Protein 9EKQ (pdb70)

Solvent-accessible surface area: 16376 Å² total; per-residue (Å²): 65,41,0,14,69,13,83,130,97,64,46,80,14,1,106,76,0,71,101,110,10,43,94,127,41,16,27,57,7,113,63,14,16,0,0,3,1,75,114,27,66,113,77,12,89,171,36,0,40,137,59,23,82,36,100,98,16,45,128,2,8,47,4,107,30,10,152,53,82,6,28,62,164,108,22,154,42,28,2,29,0,0,90,76,2,3,72,178,36,71,2,96,163,67,61,0,0,86,94,16,24,0,0,3,0,0,0,5,2,11,96,118,0,90,41,3,114,89,0,109,41,162,72,96,52,36,53,48,139,77,88,86,1,46,51,0,16,0,0,24,0,0,0,0,0,13,12,0,0,20,74,0,32,0,9,4,3,6,0,1,64,22,83,90,4,54,2,10,12,2,0,41,0,0,3,41,0,2,68,69,139,4,44,0,0,0,0,0,0,0,7,75,122,156,29,118,118,33,19,20,152,20,0,22,62,0,2,95,73,0,1,74,38,0,53,143,65,91,5,0,1,0,0,0,0,0,46,46,53,142,40,6,50,89,124,93,2,2,0,0,4,13,131,52,12,4,1,0,0,0,0,31,76,79,17,32,19,4,79,32,1,0,75,15,109,37,12,37,0,2,0,0,0,0,6,68,10,81,113,89,141,138,77,48,124,69,41,34,147,42,5,0,0,0,8,31,0,53,58,58,104,7,105,52,0,106,83,28,132,10,57,92,3,6,8,6,17,59,0,0,4,0,0,0,0,0,0,0,0,2,0,0,1,19,28,20,103,33,101,145,98,100,79,69,8,95,89,4,28,82,42,1,49,128,27,11,63,76,33,120,28,198,112,122,155,30,84,2,0,41,6,126

Structure (mmCIF, N/CA/C/O backbone):
data_9EKQ
#
_entry.id   9EKQ
#
_cell.length_a   128.442
_cell.length_b   56.922
_cell.length_c   50.824
_cell.angle_alpha   90.00
_cell.angle_beta   102.47
_cell.angle_gamma   90.00
#
_symmetry.space_group_name_H-M   'C 1 2 1'
#
loop_
_entity.id
_entity.type
_entity.pdbx_description
1 polymer 'Lantibiotic leader peptide processing serine protease CylA'
2 water water
#
loop_
_atom_site.group_PDB
_atom_site.id
_atom_site.type_symbol
_atom_site.label_atom_id
_atom_site.label_alt_id
_atom_site.label_comp_id
_atom_site.label_asym_id
_atom_site.label_entity_id
_atom_site.label_seq_id
_atom_site.pdbx_PDB_ins_code
_atom_site.Cartn_x
_atom_site.Cartn_y
_atom_site.Cartn_z
_atom_site.occupancy
_atom_site.B_iso_or_equiv
_atom_site.auth_seq_id
_atom_site.auth_comp_id
_atom_site.auth_asym_id
_atom_site.auth_atom_id
_atom_site.pdbx_PDB_model_num
ATOM 1 N N . ASN A 1 20 ? 54.440 -11.093 0.569 1.00 27.03 30 ASN A N 1
ATOM 2 C CA . ASN A 1 20 ? 53.299 -12.003 0.484 1.00 22.91 30 ASN A CA 1
ATOM 3 C C . ASN A 1 20 ? 52.700 -11.993 -0.917 1.00 25.59 30 ASN A C 1
ATOM 4 O O . ASN A 1 20 ? 52.798 -10.993 -1.630 1.00 23.31 30 ASN A O 1
ATOM 9 N N . ILE A 1 21 ? 52.108 -13.116 -1.325 1.00 20.47 31 ILE A N 1
ATOM 10 C CA . ILE A 1 21 ? 51.291 -13.184 -2.530 1.00 22.09 31 ILE A CA 1
ATOM 11 C C . ILE A 1 21 ? 49.910 -13.684 -2.137 1.00 20.24 31 ILE A C 1
ATOM 12 O O . ILE A 1 21 ? 49.780 -14.690 -1.428 1.00 19.77 31 ILE A O 1
ATOM 17 N N . SER A 1 22 ? 48.887 -12.972 -2.584 1.00 16.35 32 SER A N 1
ATOM 18 C CA . SER A 1 22 ? 47.534 -13.160 -2.091 1.00 16.43 32 SER A CA 1
ATOM 19 C C . SER A 1 22 ? 46.588 -13.341 -3.263 1.00 17.53 32 SER A C 1
ATOM 20 O O . SER A 1 22 ? 46.812 -12.797 -4.351 1.00 18.89 32 SER A O 1
ATOM 23 N N . PHE A 1 23 ? 45.534 -14.123 -3.031 1.00 16.43 33 PHE A N 1
ATOM 24 C CA . PHE A 1 23 ? 44.571 -14.486 -4.061 1.00 15.56 33 PHE A CA 1
ATOM 25 C C . PHE A 1 23 ? 43.173 -14.506 -3.466 1.00 15.79 33 PHE A C 1
ATOM 26 O O . PHE A 1 23 ? 42.987 -14.815 -2.287 1.00 15.96 33 PHE A O 1
ATOM 34 N N . PHE A 1 24 ? 42.185 -14.197 -4.304 1.00 15.22 34 PHE A N 1
ATOM 35 C CA . PHE A 1 24 ? 40.802 -14.524 -3.986 1.00 15.60 34 PHE A CA 1
ATOM 36 C C . PHE A 1 24 ? 40.485 -15.915 -4.516 1.00 14.90 34 PHE A C 1
ATOM 37 O O . PHE A 1 24 ? 40.915 -16.285 -5.611 1.00 20.44 34 PHE A O 1
ATOM 45 N N . ILE A 1 25 ? 39.773 -16.690 -3.711 1.00 15.24 35 ILE A N 1
ATOM 46 C CA . ILE A 1 25 ? 39.486 -18.093 -3.986 1.00 17.61 35 ILE A CA 1
ATOM 47 C C . ILE A 1 25 ? 37.981 -18.190 -4.154 1.00 16.17 35 ILE A C 1
ATOM 48 O O . ILE A 1 25 ? 37.233 -17.791 -3.252 1.00 17.48 35 ILE A O 1
ATOM 53 N N . ASP A 1 26 ? 37.539 -18.727 -5.284 1.00 15.08 36 ASP A N 1
ATOM 54 C CA . ASP A 1 26 ? 36.112 -18.893 -5.485 1.00 17.49 36 ASP A CA 1
ATOM 55 C C . ASP A 1 26 ? 35.599 -20.065 -4.654 1.00 14.98 36 ASP A C 1
ATOM 56 O O . ASP A 1 26 ? 36.348 -20.979 -4.301 1.00 15.36 36 ASP A O 1
ATOM 61 N N . ASN A 1 27 ? 34.287 -20.059 -4.382 1.00 16.55 37 ASN A N 1
ATOM 62 C CA . ASN A 1 27 ? 33.681 -21.178 -3.670 1.00 16.30 37 ASN A CA 1
ATOM 63 C C . ASN A 1 27 ? 33.870 -22.500 -4.414 1.00 16.35 37 ASN A C 1
ATOM 64 O O . ASN A 1 27 ? 33.850 -23.570 -3.794 1.00 15.85 37 ASN A O 1
ATOM 69 N N . SER A 1 28 ? 34.044 -22.456 -5.742 1.00 16.36 38 SER A N 1
ATOM 70 C CA . SER A 1 28 ? 34.333 -23.647 -6.530 1.00 17.02 38 SER A CA 1
ATOM 71 C C . SER A 1 28 ? 35.744 -24.176 -6.319 1.00 16.83 38 SER A C 1
ATOM 72 O O . SER A 1 28 ? 36.024 -25.308 -6.731 1.00 17.33 38 SER A O 1
ATOM 75 N N . GLN A 1 29 ? 36.628 -23.385 -5.714 1.00 16.18 39 GLN A N 1
ATOM 76 C CA . GLN A 1 29 ? 38.036 -23.726 -5.575 1.00 16.46 39 GLN A CA 1
ATOM 77 C C . GLN A 1 29 ? 38.424 -24.054 -4.143 1.00 16.84 39 GLN A C 1
ATOM 78 O O . GLN A 1 29 ? 39.619 -24.051 -3.818 1.00 18.49 39 GLN A O 1
ATOM 84 N N . THR A 1 30 ? 37.459 -24.311 -3.264 1.00 17.96 40 THR A N 1
ATOM 85 C CA . THR A 1 30 ? 37.810 -24.489 -1.859 1.00 21.42 40 THR A CA 1
ATOM 86 C C . THR A 1 30 ? 38.627 -25.756 -1.631 1.00 23.01 40 THR A C 1
ATOM 87 O O . THR A 1 30 ? 39.454 -25.794 -0.712 1.00 20.20 40 THR A O 1
ATOM 91 N N . THR A 1 31 ? 38.431 -26.789 -2.452 1.00 20.75 41 THR A N 1
ATOM 92 C CA . THR A 1 31 ? 39.257 -27.986 -2.323 1.00 23.11 41 THR A CA 1
ATOM 93 C C . THR A 1 31 ? 40.722 -27.689 -2.623 1.00 24.70 41 THR A C 1
ATOM 94 O O . THR A 1 31 ? 41.616 -28.273 -1.997 1.00 23.67 41 THR A O 1
ATOM 98 N N . ALA A 1 32 ? 40.987 -26.763 -3.547 1.00 20.95 42 ALA A N 1
ATOM 99 C CA . ALA A 1 32 ? 42.360 -26.347 -3.824 1.00 23.02 42 ALA A CA 1
ATOM 100 C C . ALA A 1 32 ? 43.035 -25.785 -2.578 1.00 21.19 42 ALA A C 1
ATOM 101 O O . ALA A 1 32 ? 44.188 -26.122 -2.276 1.00 20.26 42 ALA A O 1
ATOM 103 N N . ILE A 1 33 ? 42.354 -24.895 -1.855 1.00 18.96 43 ILE A N 1
ATOM 104 C CA . ILE A 1 33 ? 42.974 -24.344 -0.656 1.00 21.55 43 ILE A CA 1
ATOM 105 C C . ILE A 1 33 ? 43.205 -25.432 0.374 1.00 23.62 43 ILE A C 1
ATOM 106 O O . ILE A 1 33 ? 44.231 -25.444 1.060 1.00 23.11 43 ILE A O 1
ATOM 111 N N . GLU A 1 34 ? 42.269 -26.372 0.481 1.00 22.05 44 GLU A N 1
ATOM 112 C CA . GLU A 1 34 ? 42.442 -27.491 1.400 1.00 24.59 44 GLU A CA 1
ATOM 113 C C . GLU A 1 34 ? 43.695 -28.289 1.064 1.00 25.00 44 GLU A C 1
ATOM 114 O O . GLU A 1 34 ? 44.494 -28.610 1.952 1.00 25.76 44 GLU A O 1
ATOM 120 N N . GLU A 1 35 ? 43.900 -28.594 -0.220 1.00 21.22 45 GLU A N 1
ATOM 121 C CA . GLU A 1 35 ? 45.082 -29.350 -0.619 1.00 23.22 45 GLU A CA 1
ATOM 122 C C . GLU A 1 35 ? 46.364 -28.560 -0.378 1.00 24.51 45 GLU A C 1
ATOM 123 O O . GLU A 1 35 ? 47.388 -29.140 -0.001 1.00 24.39 45 GLU A O 1
ATOM 129 N N . ILE A 1 36 ? 46.326 -27.243 -0.566 1.00 20.71 46 ILE A N 1
ATOM 130 C CA . ILE A 1 36 ? 47.514 -26.429 -0.328 1.00 22.37 46 ILE A CA 1
ATOM 131 C C . ILE A 1 36 ? 47.805 -26.325 1.163 1.00 26.86 46 ILE A C 1
ATOM 132 O O . ILE A 1 36 ? 48.963 -26.412 1.591 1.00 23.88 46 ILE A O 1
ATOM 137 N N . GLU A 1 37 ? 46.767 -26.114 1.975 1.00 23.53 47 GLU A N 1
ATOM 138 C CA . GLU A 1 37 ? 46.945 -26.045 3.422 1.00 27.21 47 GLU A CA 1
ATOM 139 C C . GLU A 1 37 ? 47.523 -27.338 3.977 1.00 32.24 47 GLU A C 1
ATOM 140 O O . GLU A 1 37 ? 48.300 -27.311 4.940 1.00 35.02 47 GLU A O 1
ATOM 146 N N . SER A 1 38 ? 47.151 -28.477 3.393 1.00 28.45 48 SER A N 1
ATOM 147 C CA . SER A 1 38 ? 47.679 -29.751 3.861 1.00 32.86 48 SER A CA 1
ATOM 148 C C . SER A 1 38 ? 49.140 -29.932 3.468 1.00 33.22 48 SER A C 1
ATOM 149 O O . SER A 1 38 ? 49.914 -30.525 4.228 1.00 36.57 48 SER A O 1
ATOM 152 N N . GLU A 1 39 ? 49.536 -29.418 2.301 1.00 30.20 49 GLU A N 1
ATOM 153 C CA . GLU A 1 39 ? 50.889 -29.614 1.785 1.00 31.39 49 GLU A CA 1
ATOM 154 C C . GLU A 1 39 ? 51.892 -28.656 2.423 1.00 31.92 49 GLU A C 1
ATOM 155 O O . GLU A 1 39 ? 53.001 -29.062 2.795 1.00 31.49 49 GLU A O 1
ATOM 161 N N . LEU A 1 40 ? 51.535 -27.382 2.528 1.00 27.16 50 LEU A N 1
ATOM 162 C CA . LEU A 1 40 ? 52.445 -26.347 2.993 1.00 28.18 50 LEU A CA 1
ATOM 163 C C . LEU A 1 40 ? 52.399 -26.235 4.514 1.00 28.81 50 LEU A C 1
ATOM 164 O O . LEU A 1 40 ? 51.402 -26.564 5.156 1.00 28.15 50 LEU A O 1
ATOM 169 N N . SER A 1 41 ? 53.497 -25.751 5.092 1.00 32.04 51 SER A N 1
ATOM 170 C CA . SER A 1 41 ? 53.513 -25.509 6.529 1.00 32.57 51 SER A CA 1
ATOM 171 C C . SER A 1 41 ? 52.534 -24.395 6.889 1.00 31.27 51 SER A C 1
ATOM 172 O O . SER A 1 41 ? 52.381 -23.418 6.151 1.00 32.93 51 SER A O 1
ATOM 175 N N . SER A 1 42 ? 51.860 -24.559 8.032 1.00 27.87 52 SER A N 1
ATOM 176 C CA . SER A 1 42 ? 50.757 -23.677 8.408 1.00 27.14 52 SER A CA 1
ATOM 177 C C . SER A 1 42 ? 51.190 -22.223 8.529 1.00 30.48 52 SER A C 1
ATOM 178 O O . SER A 1 42 ? 50.404 -21.309 8.258 1.00 29.83 52 SER A O 1
ATOM 181 N N . GLU A 1 43 ? 52.417 -21.990 8.957 1.00 32.38 53 GLU A N 1
ATOM 182 C CA . GLU A 1 43 ? 52.983 -20.657 9.081 1.00 33.16 53 GLU A CA 1
ATOM 183 C C . GLU A 1 43 ? 53.280 -19.970 7.746 1.00 31.48 53 GLU A C 1
ATOM 184 O O . GLU A 1 43 ? 53.674 -18.799 7.755 1.00 35.03 53 GLU A O 1
ATOM 190 N N . LYS A 1 44 ? 53.047 -20.633 6.615 1.00 24.13 54 LYS A N 1
ATOM 191 C CA . LYS A 1 44 ? 53.172 -20.015 5.301 1.00 23.09 54 LYS A CA 1
ATOM 192 C C . LYS A 1 44 ? 51.832 -19.645 4.670 1.00 23.17 54 LYS A C 1
ATOM 193 O O . LYS A 1 44 ? 51.825 -19.030 3.599 1.00 21.13 54 LYS A O 1
ATOM 199 N N . VAL A 1 45 ? 50.707 -20.004 5.286 1.00 20.79 55 VAL A N 1
ATOM 200 C CA . VAL A 1 45 ? 49.399 -19.874 4.653 1.00 18.75 55 VAL A CA 1
ATOM 201 C C . VAL A 1 45 ? 48.451 -19.192 5.631 1.00 18.35 55 VAL A C 1
ATOM 202 O O . VAL A 1 45 ? 48.336 -19.614 6.785 1.00 21.51 55 VAL A O 1
ATOM 206 N N . ASP A 1 46 ? 47.753 -18.160 5.162 1.00 16.08 56 ASP A N 1
ATOM 207 C CA . ASP A 1 46 ? 46.666 -17.533 5.903 1.00 16.52 56 ASP A CA 1
ATOM 208 C C . ASP A 1 46 ? 45.444 -17.534 5.004 1.00 17.81 56 ASP A C 1
ATOM 209 O O . ASP A 1 46 ? 45.419 -16.829 3.99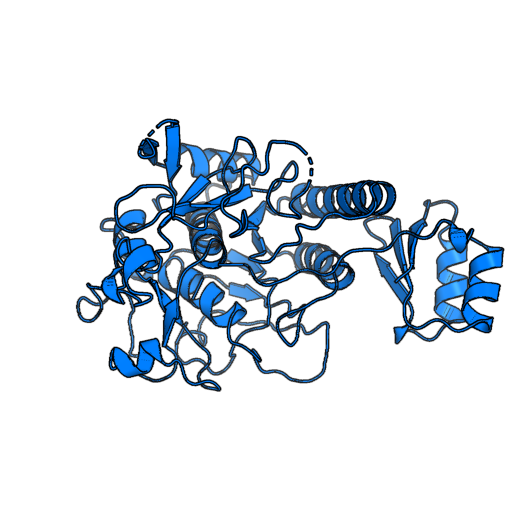1 1.00 19.68 56 ASP A O 1
ATOM 214 N N . TYR A 1 47 ? 44.431 -18.301 5.380 1.00 16.33 57 TYR A N 1
ATOM 215 C CA . TYR A 1 47 ? 43.201 -18.425 4.615 1.00 15.33 57 TYR A CA 1
ATOM 216 C C . TYR A 1 47 ? 42.069 -17.843 5.443 1.00 16.89 57 TYR A C 1
ATOM 217 O O . TYR A 1 47 ? 41.880 -18.231 6.604 1.00 18.23 57 TYR A O 1
ATOM 226 N N . ILE A 1 48 ? 41.333 -16.906 4.864 1.00 13.79 58 ILE A N 1
ATOM 227 C CA . ILE A 1 48 ? 40.148 -16.347 5.497 1.00 14.55 58 ILE A CA 1
ATOM 228 C C . ILE A 1 48 ? 38.930 -16.837 4.731 1.00 14.86 58 ILE A C 1
ATOM 229 O O . ILE A 1 48 ? 38.527 -16.241 3.724 1.00 15.06 58 ILE A O 1
ATOM 234 N N . GLN A 1 49 ? 38.378 -17.963 5.212 1.00 15.98 59 GLN A N 1
ATOM 235 C CA . GLN A 1 49 ? 37.128 -18.476 4.668 1.00 18.39 59 GLN A CA 1
ATOM 236 C C . GLN A 1 49 ? 36.030 -17.453 4.397 1.00 18.49 59 GLN A C 1
ATOM 237 O O . GLN A 1 49 ? 35.463 -17.477 3.293 1.00 18.87 59 GLN A O 1
ATOM 243 N N . GLU A 1 50 ? 35.723 -16.582 5.346 1.00 16.97 60 GLU A N 1
ATOM 244 C CA . GLU A 1 50 ? 34.569 -15.705 5.243 1.00 19.61 60 GLU A CA 1
ATOM 245 C C . GLU A 1 50 ? 34.628 -14.710 4.068 1.00 20.92 60 GLU A C 1
ATOM 246 O O . GLU A 1 50 ? 33.596 -14.156 3.697 1.00 24.37 60 GLU A O 1
ATOM 252 N N . ILE A 1 51 ? 35.814 -14.446 3.522 1.00 17.23 61 ILE A N 1
ATOM 253 C CA . ILE A 1 51 ? 35.974 -13.522 2.415 1.00 19.30 61 ILE A CA 1
ATOM 254 C C . ILE A 1 51 ? 36.687 -14.156 1.228 1.00 16.54 61 ILE A C 1
ATOM 255 O O . ILE A 1 51 ? 37.038 -13.454 0.277 1.00 18.58 61 ILE A O 1
ATOM 260 N N . GLY A 1 52 ? 36.914 -15.465 1.261 1.00 16.54 62 GLY A N 1
ATOM 261 C CA . GLY A 1 52 ? 37.559 -16.127 0.131 1.00 17.08 62 GLY A CA 1
ATOM 262 C C . GLY A 1 52 ? 38.944 -15.603 -0.187 1.00 14.88 62 GLY A C 1
ATOM 263 O O . GLY A 1 52 ? 39.292 -15.442 -1.362 1.00 18.05 62 GLY A O 1
ATOM 264 N N . LEU A 1 53 ? 39.753 -15.337 0.832 1.00 14.57 63 LEU A N 1
ATOM 265 C CA . LEU A 1 53 ? 41.078 -14.763 0.635 1.00 14.27 63 LEU A CA 1
ATOM 266 C C . LEU A 1 53 ? 42.122 -15.729 1.166 1.00 14.32 63 LEU A C 1
ATOM 267 O O . LEU A 1 53 ? 41.988 -16.238 2.282 1.00 15.52 63 LEU A O 1
ATOM 272 N N . VAL A 1 54 ? 43.162 -15.972 0.381 1.00 13.87 64 VAL A N 1
ATOM 273 C CA . VAL A 1 54 ? 44.354 -16.649 0.870 1.00 14.36 64 VAL A CA 1
ATOM 274 C C . VAL A 1 54 ? 45.571 -15.769 0.628 1.00 15.47 64 VAL A C 1
ATOM 275 O O . VAL A 1 54 ? 45.657 -15.063 -0.383 1.00 16.94 64 VAL A O 1
ATOM 279 N N . SER A 1 55 ? 46.508 -15.804 1.567 1.00 14.98 65 SER A N 1
ATOM 280 C CA . SER A 1 55 ? 47.745 -15.045 1.461 1.00 14.64 65 SER A CA 1
ATOM 281 C C . SER A 1 55 ? 48.889 -15.956 1.863 1.00 17.29 65 SER A C 1
ATOM 282 O O . SER A 1 55 ? 48.809 -16.639 2.890 1.00 17.94 65 SER A O 1
ATOM 285 N N . PHE A 1 56 ? 49.925 -15.996 1.035 1.00 17.50 66 PHE A N 1
ATOM 286 C CA . PHE A 1 56 ? 51.083 -16.849 1.252 1.00 19.66 66 PHE A CA 1
ATOM 287 C C . PHE A 1 56 ? 52.314 -16.007 1.551 1.00 21.85 66 PHE A C 1
ATOM 288 O O . PHE A 1 56 ? 52.486 -14.912 1.011 1.00 22.31 66 PHE A O 1
ATOM 296 N N . LYS A 1 57 ? 53.177 -16.535 2.411 1.00 21.63 67 LYS A N 1
ATOM 297 C CA . LYS A 1 57 ? 54.394 -15.830 2.785 1.00 24.99 67 LYS A CA 1
ATOM 298 C C . LYS A 1 57 ? 55.501 -16.840 3.041 1.00 26.32 67 LYS A C 1
ATOM 299 O O . LYS A 1 57 ? 55.240 -17.994 3.391 1.00 26.96 67 LYS A O 1
ATOM 305 N N . ASN A 1 58 ? 56.743 -16.383 2.858 1.00 33.45 68 ASN A N 1
ATOM 306 C CA . ASN A 1 58 ? 57.940 -17.191 3.115 1.00 33.41 68 ASN A CA 1
ATOM 307 C C . ASN A 1 58 ? 57.951 -18.489 2.313 1.00 32.66 68 ASN A C 1
ATOM 308 O O . ASN A 1 58 ? 58.316 -19.551 2.821 1.00 35.07 68 ASN A O 1
ATOM 313 N N . LEU A 1 59 ? 57.562 -18.404 1.048 1.00 29.80 69 LEU A N 1
ATOM 314 C CA . LEU A 1 59 ? 57.508 -19.574 0.188 1.00 27.22 69 LEU A CA 1
ATOM 315 C C . LEU A 1 59 ? 58.871 -19.850 -0.430 1.00 30.59 69 LEU A C 1
ATOM 316 O O . LEU A 1 59 ? 59.663 -18.935 -0.666 1.00 32.24 69 LEU A O 1
ATOM 321 N N . ASP A 1 60 ? 59.132 -21.124 -0.701 1.00 33.32 70 ASP A N 1
ATOM 322 C CA . ASP A 1 60 ? 60.268 -21.530 -1.519 1.00 35.86 70 ASP A CA 1
ATOM 323 C C . ASP A 1 60 ? 59.785 -21.982 -2.895 1.00 35.06 70 ASP A C 1
ATOM 324 O O . ASP A 1 60 ? 58.591 -21.942 -3.208 1.00 33.87 70 ASP A O 1
ATOM 329 N N . ASP A 1 61 ? 60.738 -22.421 -3.722 1.00 35.36 71 ASP A N 1
ATOM 330 C CA . ASP A 1 61 ? 60.406 -22.840 -5.079 1.00 37.38 71 ASP A CA 1
ATOM 331 C C . ASP A 1 61 ? 59.420 -24.000 -5.071 1.00 37.04 71 ASP A C 1
ATOM 332 O O . ASP A 1 61 ? 58.502 -24.051 -5.900 1.00 36.53 71 A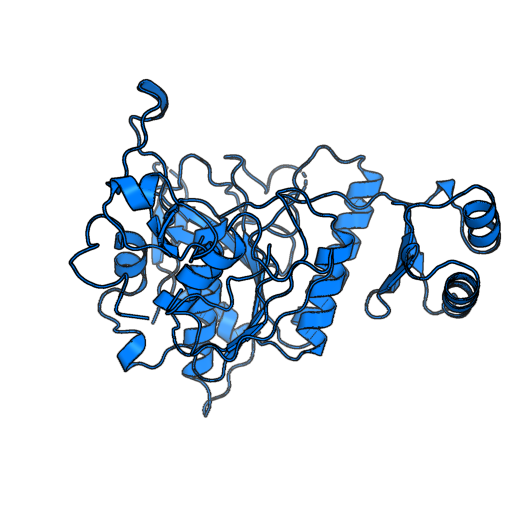SP A O 1
ATOM 337 N N . SER A 1 62 ? 59.592 -24.941 -4.140 1.00 33.72 72 SER A N 1
ATOM 338 C CA . SER A 1 62 ? 58.686 -26.081 -4.071 1.00 35.85 72 SER A CA 1
ATOM 339 C C . SER A 1 62 ? 57.271 -25.636 -3.726 1.00 31.21 72 SER A C 1
ATOM 340 O O . SER A 1 62 ? 56.296 -26.143 -4.295 1.00 30.91 72 SER A O 1
ATOM 343 N N . ASP A 1 63 ? 57.140 -24.675 -2.809 1.00 31.24 73 ASP A N 1
ATOM 344 C CA . ASP A 1 63 ? 55.816 -24.181 -2.441 1.00 26.23 73 ASP A CA 1
ATOM 345 C C . ASP A 1 63 ? 55.150 -23.477 -3.616 1.00 30.57 73 ASP A C 1
ATOM 346 O O . ASP A 1 63 ? 53.958 -23.680 -3.881 1.00 28.36 73 ASP A O 1
ATOM 351 N N . ARG A 1 64 ? 55.900 -22.622 -4.319 1.00 31.06 74 ARG A N 1
ATOM 352 C CA . ARG A 1 64 ? 55.332 -21.918 -5.462 1.00 28.29 74 ARG A CA 1
ATOM 353 C C . ARG A 1 64 ? 54.897 -22.891 -6.543 1.00 29.43 74 ARG A C 1
ATOM 354 O O . ARG A 1 64 ? 53.851 -22.700 -7.174 1.00 30.88 74 ARG A O 1
ATOM 362 N N . LYS A 1 65 ? 55.683 -23.947 -6.765 1.00 31.09 75 LYS A N 1
ATOM 363 C CA . LYS A 1 65 ? 55.317 -24.937 -7.770 1.00 30.81 75 LYS A CA 1
ATOM 364 C C . LYS A 1 65 ? 54.010 -25.629 -7.406 1.00 28.81 75 LYS A C 1
ATOM 365 O O . LYS A 1 65 ? 53.146 -25.834 -8.266 1.00 31.50 75 LYS A O 1
ATOM 371 N N . PHE A 1 66 ? 53.840 -25.980 -6.131 1.00 30.05 76 PHE A N 1
ATOM 372 C CA . PHE A 1 66 ? 52.612 -26.649 -5.712 1.00 28.73 76 PHE A CA 1
ATOM 373 C C . PHE A 1 66 ? 51.409 -25.721 -5.839 1.00 26.87 76 PHE A C 1
ATOM 374 O O . PHE A 1 66 ? 50.358 -26.121 -6.355 1.00 26.46 76 PHE A O 1
ATOM 382 N N . ILE A 1 67 ? 51.542 -24.478 -5.367 1.00 25.61 77 ILE A N 1
ATOM 383 C CA . ILE A 1 67 ? 50.467 -23.499 -5.517 1.00 22.98 77 ILE A CA 1
ATOM 384 C C . ILE A 1 67 ? 50.138 -23.293 -6.986 1.00 26.66 77 ILE A C 1
ATOM 385 O O . ILE A 1 67 ? 48.969 -23.130 -7.361 1.00 27.18 77 ILE A O 1
ATOM 390 N N . GLY A 1 68 ? 51.162 -23.316 -7.840 1.00 27.33 78 GLY A N 1
ATOM 391 C CA . GLY A 1 68 ? 51.012 -23.049 -9.258 1.00 26.65 78 GLY A CA 1
ATOM 392 C C . GLY A 1 68 ? 50.156 -24.047 -10.005 1.00 29.68 78 GLY A C 1
ATOM 393 O O . GLY A 1 68 ? 49.743 -23.759 -11.135 1.00 31.22 78 GLY A O 1
ATOM 394 N N . LYS A 1 69 ? 49.874 -25.206 -9.424 1.00 31.62 79 LYS A N 1
ATOM 395 C CA . LYS A 1 69 ? 48.987 -26.139 -10.101 1.00 33.91 79 LYS A CA 1
ATOM 396 C C . LYS A 1 69 ? 47.517 -25.871 -9.808 1.00 30.82 79 LYS A C 1
ATOM 397 O O . LYS A 1 69 ? 46.651 -26.561 -10.355 1.00 31.73 79 LYS A O 1
ATOM 403 N N . TYR A 1 70 ? 47.223 -24.848 -9.009 1.00 28.47 80 TYR A N 1
ATOM 404 C CA . TYR A 1 70 ? 45.866 -24.390 -8.736 1.00 30.14 80 TYR A CA 1
ATOM 405 C C . TYR A 1 70 ? 45.655 -22.933 -9.106 1.00 29.47 80 TYR A C 1
ATOM 406 O O . TYR A 1 70 ? 44.559 -22.560 -9.540 1.00 29.22 80 TYR A O 1
ATOM 415 N N . PHE A 1 71 ? 46.674 -22.096 -8.933 1.00 29.35 81 PHE A N 1
ATOM 416 C CA . PHE A 1 71 ? 46.570 -20.666 -9.169 1.00 27.42 81 PHE A CA 1
ATOM 417 C C . PHE A 1 71 ? 47.794 -20.208 -9.945 1.00 28.75 81 PHE A C 1
ATOM 418 O O . PHE A 1 71 ? 48.767 -20.948 -10.115 1.00 30.32 81 PHE A O 1
ATOM 426 N N . ASN A 1 72 ? 47.726 -18.982 -10.434 1.00 28.06 82 ASN A N 1
ATOM 427 C CA . ASN A 1 72 ? 48.808 -18.387 -11.208 1.00 29.16 82 ASN A CA 1
ATOM 428 C C . ASN A 1 72 ? 49.618 -17.525 -10.245 1.00 25.27 82 ASN A C 1
ATOM 429 O O . ASN A 1 72 ? 49.192 -16.433 -9.862 1.00 23.62 82 ASN A O 1
ATOM 434 N N . VAL A 1 73 ? 50.793 -18.029 -9.854 1.00 25.12 83 VAL A N 1
ATOM 435 C CA . VAL A 1 73 ? 51.601 -17.365 -8.832 1.00 26.62 83 VAL A CA 1
ATOM 436 C C . VAL A 1 73 ? 51.948 -15.938 -9.249 1.00 25.04 83 VAL A C 1
ATOM 437 O O . VAL A 1 73 ? 51.952 -15.018 -8.420 1.00 24.78 83 VAL A O 1
ATOM 441 N N . SER A 1 74 ? 52.218 -15.724 -10.542 1.00 26.16 84 SER A N 1
ATOM 442 C CA . SER A 1 74 ? 52.554 -14.380 -11.003 1.00 26.53 84 SER A CA 1
ATOM 443 C C . SER A 1 74 ? 51.380 -13.413 -10.894 1.00 27.48 84 SER A C 1
ATOM 444 O O . SER A 1 74 ? 51.588 -12.197 -10.956 1.00 28.84 84 SER A O 1
ATOM 447 N N . GLU A 1 75 ? 50.161 -13.919 -10.726 1.00 25.28 85 GLU A N 1
ATOM 448 C CA . GLU A 1 75 ? 48.989 -13.078 -10.525 1.00 25.44 85 GLU A CA 1
ATOM 449 C C . GLU A 1 75 ? 48.717 -12.790 -9.052 1.00 25.65 85 GLU A C 1
ATOM 450 O O . GLU A 1 75 ? 47.724 -12.127 -8.740 1.00 25.24 85 GLU A O 1
ATOM 456 N N . GLY A 1 76 ? 49.555 -13.275 -8.139 1.00 21.77 86 GLY A N 1
ATOM 457 C CA . GLY A 1 76 ? 49.337 -12.992 -6.728 1.00 21.78 86 GLY A CA 1
ATOM 458 C C . GLY A 1 76 ? 49.579 -11.526 -6.416 1.00 21.14 86 GLY A C 1
ATOM 459 O O . GLY A 1 76 ? 50.486 -10.896 -6.960 1.00 22.45 86 GLY A O 1
ATOM 460 N N . LYS A 1 77 ? 48.755 -10.978 -5.530 1.00 18.85 87 LYS A N 1
ATOM 461 C CA . LYS A 1 77 ? 48.814 -9.568 -5.169 1.00 19.19 87 LYS A CA 1
ATOM 462 C C . LYS A 1 77 ? 49.429 -9.409 -3.785 1.00 20.85 87 LYS A C 1
ATOM 463 O O . LYS A 1 77 ? 49.313 -10.290 -2.931 1.00 19.14 87 LYS A O 1
ATOM 469 N N . LYS A 1 78 ? 50.089 -8.274 -3.573 1.00 19.56 88 LYS A N 1
ATOM 470 C CA . LYS A 1 78 ? 50.824 -8.015 -2.339 1.00 19.96 88 LYS A CA 1
ATOM 471 C C . LYS A 1 78 ? 49.976 -7.141 -1.429 1.00 19.22 88 LYS A C 1
ATOM 472 O O . LYS A 1 78 ? 49.700 -5.980 -1.749 1.00 20.26 88 LYS A O 1
ATOM 478 N N . LEU A 1 79 ? 49.551 -7.706 -0.303 1.00 18.11 89 LEU A N 1
ATOM 479 C CA . LEU A 1 79 ? 48.866 -6.913 0.702 1.00 15.77 89 LEU A CA 1
ATOM 480 C C . LEU A 1 79 ? 49.869 -6.001 1.410 1.00 18.26 89 LEU A C 1
ATOM 481 O O . LEU A 1 79 ? 50.986 -6.429 1.722 1.00 19.47 89 LEU A O 1
ATOM 486 N N . PRO A 1 80 ? 49.498 -4.757 1.686 1.00 16.92 90 PRO A N 1
ATOM 487 C CA . PRO A 1 80 ? 50.470 -3.796 2.218 1.00 17.92 90 PRO A CA 1
ATOM 488 C C . PRO A 1 80 ? 50.683 -3.934 3.717 1.00 17.51 90 PRO A C 1
ATOM 489 O O . PRO A 1 80 ? 49.903 -4.548 4.448 1.00 19.10 90 PRO A O 1
ATOM 493 N N . ASP A 1 81 ? 51.771 -3.331 4.177 1.00 17.21 91 ASP A N 1
ATOM 494 C CA . ASP A 1 81 ? 51.976 -3.204 5.606 1.00 16.27 91 ASP A CA 1
ATOM 495 C C . ASP A 1 81 ? 51.220 -1.978 6.115 1.00 15.89 91 ASP A C 1
ATOM 496 O O . ASP A 1 81 ? 50.855 -1.081 5.350 1.00 18.36 91 ASP A O 1
ATOM 501 N N . PHE A 1 82 ? 50.953 -1.954 7.419 1.00 13.43 92 PHE A N 1
ATOM 502 C CA . PHE A 1 82 ? 50.293 -0.824 8.046 1.00 13.37 92 PHE A CA 1
ATOM 503 C C . PHE A 1 82 ? 51.163 -0.307 9.177 1.00 14.42 92 PHE A C 1
ATOM 504 O O . PHE A 1 82 ? 52.114 -0.966 9.618 1.00 13.42 92 PHE A O 1
ATOM 512 N N . LYS A 1 83 ? 50.802 0.869 9.662 1.00 12.88 93 LYS A N 1
ATOM 513 C CA A LYS A 1 83 ? 51.528 1.522 10.734 0.55 13.32 93 LYS A CA 1
ATOM 514 C CA B LYS A 1 83 ? 51.528 1.559 10.715 0.45 13.36 93 LYS A CA 1
ATOM 515 C C . LYS A 1 83 ? 50.550 2.083 11.752 1.00 13.44 93 LYS A C 1
ATOM 516 O O . LYS A 1 83 ? 49.359 2.255 11.462 1.00 12.38 93 LYS A O 1
ATOM 527 N N . PRO A 1 84 ? 51.012 2.340 12.973 1.00 13.11 94 PRO A N 1
ATOM 528 C CA . PRO A 1 84 ? 50.140 2.979 13.961 1.00 14.72 94 PRO A CA 1
ATOM 529 C C . PRO A 1 84 ? 49.863 4.406 13.543 1.00 12.56 94 PRO A C 1
ATOM 530 O O . PRO A 1 84 ? 50.707 5.088 12.954 1.00 14.76 94 PRO A O 1
ATOM 534 N N . GLU A 1 85 ? 48.647 4.851 13.826 1.00 10.88 95 GLU A N 1
ATOM 535 C CA . GLU A 1 85 ? 48.283 6.230 13.513 1.00 12.54 95 GLU A CA 1
ATOM 536 C C . GLU A 1 85 ? 48.043 7.021 14.787 1.00 14.89 95 GLU A C 1
ATOM 537 O O . GLU A 1 85 ? 47.347 8.034 14.806 1.00 13.78 95 GLU A O 1
ATOM 543 N N . ASN A 1 93 ? 44.606 5.129 43.087 1.00 62.06 103 ASN A N 1
ATOM 544 C CA . ASN A 1 93 ? 44.013 5.058 41.758 1.00 58.89 103 ASN A CA 1
ATOM 545 C C . ASN A 1 93 ? 44.025 6.430 41.085 1.00 55.71 103 ASN A C 1
ATOM 546 O O . ASN A 1 93 ? 43.782 7.453 41.727 1.00 59.91 103 ASN A O 1
ATOM 548 N N . ILE A 1 94 ? 44.311 6.436 39.786 1.00 34.55 104 ILE A N 1
ATOM 549 C CA . ILE A 1 94 ? 44.432 7.654 38.990 1.00 28.45 104 ILE A CA 1
ATOM 550 C C . ILE A 1 94 ? 43.214 7.778 38.089 1.00 23.32 104 ILE A C 1
ATOM 551 O O . ILE A 1 94 ? 42.785 6.796 37.474 1.00 27.04 104 ILE A O 1
ATOM 556 N N . ASN A 1 95 ? 42.661 8.991 38.015 1.00 18.72 105 ASN A N 1
ATOM 557 C CA . ASN A 1 95 ? 41.504 9.316 37.186 1.00 21.56 105 ASN A CA 1
ATOM 558 C C . ASN A 1 95 ? 41.927 10.468 36.277 1.00 17.38 105 ASN A C 1
ATOM 559 O O . ASN A 1 95 ? 42.144 11.583 36.757 1.00 16.23 105 ASN A O 1
ATOM 564 N N . ILE A 1 96 ? 42.045 10.207 34.970 1.00 16.60 106 ILE A N 1
ATOM 565 C CA . ILE A 1 96 ? 42.420 11.265 34.023 1.00 16.02 106 ILE A CA 1
ATOM 566 C C . ILE A 1 96 ? 41.489 12.468 34.116 1.00 13.40 106 ILE A C 1
ATOM 567 O O . ILE A 1 96 ? 41.904 13.616 33.892 1.00 13.54 106 ILE A O 1
ATOM 572 N N . LEU A 1 97 ? 40.225 12.239 34.474 1.00 14.57 107 LEU A N 1
ATOM 573 C CA . LEU A 1 97 ? 39.252 13.320 34.536 1.00 15.00 107 LEU A CA 1
ATOM 574 C C . LEU A 1 97 ? 39.415 14.198 35.776 1.00 14.57 107 LEU A C 1
ATOM 575 O O . LEU A 1 97 ? 38.710 15.207 35.899 1.00 17.25 107 LEU A O 1
ATOM 580 N N . ASN A 1 98 ? 40.323 13.848 36.689 1.00 15.04 108 ASN A N 1
ATOM 581 C CA . ASN A 1 98 ? 40.560 14.659 37.877 1.00 19.66 108 ASN A CA 1
ATOM 582 C C . ASN A 1 98 ? 41.167 16.010 37.507 1.00 18.49 108 ASN A C 1
ATOM 583 O O . ASN A 1 98 ? 41.910 16.135 36.533 1.00 17.12 108 ASN A O 1
ATOM 588 N N . LYS A 1 99 ? 40.824 17.041 38.286 1.00 18.76 109 LYS A N 1
ATOM 589 C CA . LYS A 1 99 ? 41.314 18.387 37.984 1.00 20.06 109 LYS A CA 1
ATOM 590 C C . LYS A 1 99 ? 42.833 18.490 38.074 1.00 16.99 109 LYS A C 1
ATOM 591 O O . LYS A 1 99 ? 43.403 19.447 37.542 1.00 19.70 109 LYS A O 1
ATOM 597 N N . ASP A 1 100 ? 43.495 17.527 38.721 1.00 19.22 110 ASP A N 1
ATOM 598 C CA . ASP A 1 100 ? 44.953 17.495 38.699 1.00 21.09 110 ASP A CA 1
ATOM 599 C C . ASP A 1 100 ? 45.490 17.477 37.273 1.00 21.67 110 ASP A C 1
ATOM 600 O O . ASP A 1 100 ? 46.620 17.918 37.033 1.00 22.14 110 ASP A O 1
ATOM 605 N N . PHE A 1 101 ? 44.690 17.005 36.316 1.00 16.73 111 PHE A N 1
ATOM 606 C CA . PHE A 1 101 ? 45.123 16.838 34.937 1.00 15.44 111 PHE A CA 1
ATOM 607 C C . PHE A 1 101 ? 44.403 17.787 33.983 1.00 14.15 111 PHE A C 1
ATOM 608 O O . PHE A 1 101 ? 44.347 17.524 32.775 1.00 14.21 111 PHE A O 1
ATOM 616 N N . LYS A 1 102 ? 43.884 18.908 34.502 1.00 15.74 112 LYS A N 1
ATOM 617 C CA . LYS A 1 102 ? 43.103 19.827 33.678 1.00 15.20 112 LYS A CA 1
ATOM 618 C C . LYS A 1 102 ? 43.872 20.347 32.465 1.00 16.01 112 LYS A C 1
ATOM 619 O O . LYS A 1 102 ? 43.256 20.670 31.445 1.00 16.11 112 LYS A O 1
ATOM 625 N N . SER A 1 103 ? 45.203 20.450 32.535 1.00 14.66 113 SER A N 1
ATOM 626 C CA . SER A 1 103 ? 45.930 20.910 31.356 1.00 15.96 113 SER A CA 1
ATOM 627 C C . SER A 1 103 ? 45.870 19.917 30.215 1.00 13.22 113 SER A C 1
ATOM 628 O O . SER A 1 103 ? 46.079 20.307 29.062 1.00 13.82 113 SER A O 1
ATOM 631 N N . PHE A 1 104 ? 45.608 18.646 30.522 1.00 13.83 114 PHE A N 1
ATOM 632 C CA . PHE A 1 104 ? 45.830 17.558 29.586 1.00 12.84 114 PHE A CA 1
ATOM 633 C C . PHE A 1 104 ? 44.600 16.713 29.334 1.00 11.43 114 PHE A C 1
ATOM 634 O O . PHE A 1 104 ? 44.638 15.870 28.433 1.00 12.00 114 PHE A O 1
ATOM 642 N N . ASN A 1 105 ? 43.525 16.896 30.103 1.00 11.32 115 ASN A N 1
ATOM 643 C CA . ASN A 1 105 ? 42.309 16.108 29.930 1.00 11.54 115 ASN A CA 1
ATOM 644 C C . ASN A 1 105 ? 41.241 16.867 29.165 1.00 11.24 115 ASN A C 1
ATOM 645 O O . ASN A 1 105 ? 40.097 16.404 29.072 1.00 11.98 115 ASN A O 1
ATOM 650 N N . TRP A 1 106 ? 41.607 18.011 28.590 1.00 11.69 116 TRP A N 1
ATOM 651 C CA . TRP A 1 106 ? 40.687 18.864 27.850 1.00 11.52 116 TRP A CA 1
ATOM 652 C C . TRP A 1 106 ? 39.938 18.117 26.741 1.00 11.91 116 TRP A C 1
ATOM 653 O O . TRP A 1 106 ? 38.771 18.455 26.498 1.00 10.96 116 TRP A O 1
ATOM 664 N N . PRO A 1 107 ? 40.518 17.128 26.032 1.00 10.71 117 PRO A N 1
ATOM 665 C CA . PRO A 1 107 ? 39.706 16.468 24.993 1.00 11.59 117 PRO A CA 1
ATOM 666 C C . PRO A 1 107 ? 38.499 15.758 25.571 1.00 10.16 117 PRO A C 1
ATOM 667 O O . PRO A 1 107 ? 37.396 15.803 24.997 1.00 11.04 117 PRO A O 1
ATOM 671 N N . TYR A 1 108 ? 38.688 15.092 26.713 1.00 10.36 118 TYR A N 1
ATOM 672 C CA . TYR A 1 108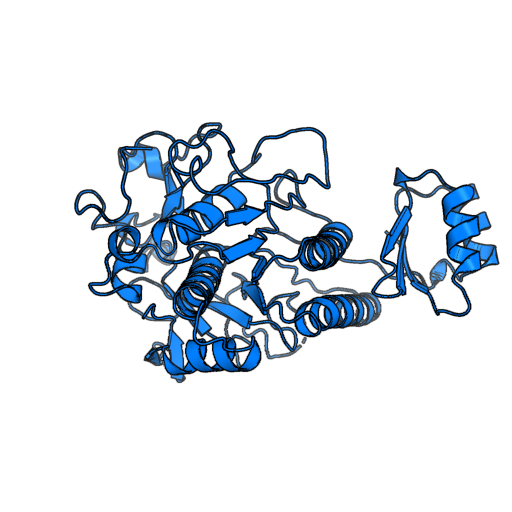 ? 37.591 14.376 27.343 1.00 10.06 118 TYR A CA 1
ATOM 673 C C . TYR A 1 108 ? 36.534 15.344 27.843 1.00 12.17 118 TYR A C 1
ATOM 674 O O . TYR A 1 108 ? 35.334 15.101 27.670 1.00 11.33 118 TYR A O 1
ATOM 683 N N . LYS A 1 109 ? 36.953 16.462 28.449 1.00 12.07 119 LYS A N 1
ATOM 684 C CA . LYS A 1 109 ? 35.978 17.426 28.950 1.00 12.32 119 LYS A CA 1
ATOM 685 C C . LYS A 1 109 ? 35.159 17.995 27.806 1.00 12.54 119 LYS A C 1
ATOM 686 O O . LYS A 1 109 ? 33.952 18.228 27.951 1.00 14.20 119 LYS A O 1
ATOM 692 N N . LYS A 1 110 ? 35.785 18.202 26.649 1.00 12.76 120 LYS A N 1
ATOM 693 C CA . LYS A 1 110 ? 35.064 18.775 25.524 1.00 14.92 120 LYS A CA 1
ATOM 694 C C . LYS A 1 110 ? 33.968 17.834 25.036 1.00 13.26 120 LYS A C 1
ATOM 695 O O . LYS A 1 110 ? 32.859 18.276 24.709 1.00 15.75 120 LYS A O 1
ATOM 701 N N . ILE A 1 111 ? 34.248 16.536 24.983 1.00 12.45 121 ILE A N 1
ATOM 702 C CA . ILE A 1 111 ? 33.269 15.600 24.437 1.00 11.99 121 ILE A CA 1
ATOM 703 C C . ILE A 1 111 ? 32.262 15.086 25.459 1.00 11.82 121 ILE A C 1
ATOM 704 O O . ILE A 1 111 ? 31.160 14.674 25.068 1.00 12.00 121 ILE A O 1
ATOM 709 N N . LEU A 1 112 ? 32.599 15.118 26.744 1.00 12.95 122 LEU A N 1
ATOM 710 C CA . LEU A 1 112 ? 31.698 14.667 27.797 1.00 14.53 122 LEU A CA 1
ATOM 711 C C . LEU A 1 112 ? 30.869 15.791 28.387 1.00 13.70 122 LEU A C 1
ATOM 712 O O . LEU A 1 112 ? 29.805 15.519 28.953 1.00 15.12 122 LEU A O 1
ATOM 717 N N . SER A 1 113 ? 31.320 17.038 28.247 1.00 15.31 123 SER A N 1
ATOM 718 C CA A SER A 1 113 ? 30.735 18.153 28.981 0.58 18.07 123 SER A CA 1
ATOM 719 C CA B SER A 1 113 ? 30.737 18.152 28.986 0.42 17.87 123 SER A CA 1
ATOM 720 C C . SER A 1 113 ? 30.672 17.808 30.466 1.00 18.37 123 SER A C 1
ATOM 721 O O . SER A 1 113 ? 31.715 17.623 31.104 1.00 18.84 123 SER A O 1
ATOM 726 N N . HIS A 1 114 ? 29.469 17.694 31.019 1.00 18.54 124 HIS A N 1
ATOM 727 C CA . HIS A 1 114 ? 29.306 17.447 32.445 1.00 19.98 124 HIS A CA 1
ATOM 728 C C . HIS A 1 114 ? 28.980 15.992 32.770 1.00 18.42 124 HIS A C 1
ATOM 729 O O . HIS A 1 114 ? 28.721 15.675 33.934 1.00 20.05 124 HIS A O 1
ATOM 736 N N . ILE A 1 115 ? 28.986 15.101 31.778 1.00 16.28 125 ILE A N 1
ATOM 737 C CA . ILE A 1 115 ? 28.702 13.689 32.027 1.00 15.98 125 ILE A CA 1
ATOM 738 C C . ILE A 1 115 ? 29.808 13.078 32.874 1.00 14.19 125 ILE A C 1
ATOM 739 O O . ILE A 1 115 ? 30.997 13.253 32.587 1.00 15.66 125 ILE A O 1
ATOM 744 N N . ASP A 1 116 ? 29.416 12.330 33.910 1.00 14.91 126 ASP A N 1
ATOM 745 C CA . ASP A 1 116 ? 30.324 11.523 34.713 1.00 16.13 126 ASP A CA 1
ATOM 746 C C . ASP A 1 116 ? 30.256 10.096 34.172 1.00 15.31 126 ASP A C 1
ATOM 747 O O . ASP A 1 116 ? 29.271 9.383 34.439 1.00 16.75 126 ASP A O 1
ATOM 752 N N . PRO A 1 117 ? 31.258 9.639 33.413 1.00 13.93 127 PRO A N 1
ATOM 753 C CA . PRO A 1 117 ? 31.168 8.303 32.793 1.00 14.44 127 PRO A CA 1
ATOM 754 C C . PRO A 1 117 ? 31.127 7.172 33.798 1.00 14.03 127 PRO A C 1
ATOM 755 O O . PRO A 1 117 ? 30.541 6.119 33.514 1.00 14.86 127 PRO A O 1
ATOM 759 N N . VAL A 1 118 ? 31.757 7.351 34.961 1.00 16.92 128 VAL A N 1
ATOM 760 C CA . VAL A 1 118 ? 31.732 6.308 35.983 1.00 19.21 128 VAL A CA 1
ATOM 761 C C . VAL A 1 118 ? 30.347 6.195 36.600 1.00 18.76 128 VAL A C 1
ATOM 762 O O . VAL A 1 118 ? 29.801 5.095 36.736 1.00 20.65 128 VAL A O 1
ATOM 766 N N . LYS A 1 119 ? 29.756 7.334 36.983 1.00 18.60 129 LYS A N 1
ATOM 767 C CA . LYS A 1 119 ? 28.401 7.335 37.531 1.00 19.14 129 LYS A CA 1
ATOM 768 C C . LYS A 1 119 ? 27.408 6.724 36.552 1.00 20.07 129 LYS A C 1
ATOM 769 O O . LYS A 1 119 ? 26.549 5.924 36.933 1.00 19.87 129 LYS A O 1
ATOM 775 N N . GLU A 1 120 ? 27.511 7.094 35.277 1.00 17.43 130 GLU A N 1
ATOM 776 C CA . GLU A 1 120 ? 26.607 6.578 34.258 1.00 16.40 130 GLU A CA 1
ATOM 777 C C . GLU A 1 120 ? 26.960 5.178 33.778 1.00 16.34 130 GLU A C 1
ATOM 778 O O . GLU A 1 120 ? 26.216 4.617 32.966 1.00 16.67 130 GLU A O 1
ATOM 784 N N . GLN A 1 121 ? 28.081 4.614 34.227 1.00 15.93 131 GLN A N 1
ATOM 785 C CA . GLN A 1 121 ? 28.463 3.248 33.871 1.00 16.03 131 GLN A CA 1
ATOM 786 C C . GLN A 1 121 ? 28.502 3.067 32.354 1.00 14.12 131 GLN A C 1
ATOM 787 O O . GLN A 1 121 ? 28.041 2.065 31.803 1.00 15.08 131 GLN A O 1
ATOM 793 N N . LEU A 1 122 ? 29.060 4.052 31.665 1.00 13.31 132 LEU A N 1
ATOM 794 C CA . LEU A 1 122 ? 28.992 4.048 30.213 1.00 12.93 132 LEU A CA 1
ATOM 795 C C . LEU A 1 122 ? 29.753 2.863 29.634 1.00 13.38 132 LEU A C 1
ATOM 796 O O . LEU A 1 122 ? 30.853 2.518 30.082 1.00 11.94 132 LEU A O 1
ATOM 801 N N . GLY A 1 123 ? 29.149 2.231 28.626 1.00 11.69 133 GLY A N 1
ATOM 802 C CA . GLY A 1 123 ? 29.740 1.101 27.953 1.00 11.98 133 GLY A CA 1
ATOM 803 C C . GLY A 1 123 ? 29.491 -0.237 28.611 1.00 11.55 133 GLY A C 1
ATOM 804 O O . GLY A 1 123 ? 29.953 -1.253 28.078 1.00 12.65 133 GLY A O 1
ATOM 805 N N . LYS A 1 124 ? 28.758 -0.287 29.721 1.00 12.06 134 LYS A N 1
ATOM 806 C CA . LYS A 1 124 ? 28.549 -1.549 30.412 1.00 12.12 134 LYS A CA 1
ATOM 807 C C . LYS A 1 124 ? 27.963 -2.595 29.475 1.00 13.03 134 LYS A C 1
ATOM 808 O O . LYS A 1 124 ? 27.004 -2.327 28.746 1.00 14.27 134 LYS A O 1
ATOM 814 N N . ASP A 1 125 ? 28.565 -3.785 29.491 1.00 13.89 135 ASP A N 1
ATOM 815 C CA . ASP A 1 125 ? 28.134 -4.961 28.738 1.00 14.43 135 ASP A CA 1
ATOM 816 C C . ASP A 1 125 ? 28.308 -4.820 27.237 1.00 15.16 135 ASP A C 1
ATOM 817 O O . ASP A 1 125 ? 27.760 -5.626 26.475 1.00 16.60 135 ASP A O 1
ATOM 822 N N . ILE A 1 126 ? 29.068 -3.830 26.796 1.00 11.85 136 ILE A N 1
ATOM 823 C CA . ILE A 1 126 ? 29.431 -3.657 25.397 1.00 11.76 136 ILE A CA 1
ATOM 824 C C . ILE A 1 126 ? 30.883 -4.061 25.240 1.00 11.88 136 ILE A C 1
ATOM 825 O O . ILE A 1 126 ? 31.720 -3.761 26.098 1.00 14.10 136 ILE A O 1
ATOM 830 N N . THR A 1 127 ? 31.186 -4.746 24.150 1.00 11.33 137 THR A N 1
ATOM 831 C CA . THR A 1 127 ? 32.537 -5.230 23.894 1.00 11.15 137 THR A CA 1
ATOM 832 C C . THR A 1 127 ? 33.143 -4.513 22.697 1.00 12.21 137 THR A C 1
ATOM 833 O O . THR A 1 127 ? 32.551 -4.480 21.610 1.00 12.58 137 THR A O 1
ATOM 837 N N . ILE A 1 128 ? 34.321 -3.947 22.901 1.00 11.63 138 ILE A N 1
ATOM 838 C CA . ILE A 1 128 ? 35.066 -3.304 21.829 1.00 9.96 138 ILE A CA 1
ATOM 839 C C . ILE A 1 128 ? 36.308 -4.128 21.517 1.00 9.70 138 ILE A C 1
ATOM 840 O O . ILE A 1 128 ? 37.072 -4.491 22.423 1.00 10.84 138 ILE A O 1
ATOM 845 N N . ALA A 1 129 ? 36.494 -4.426 20.233 1.00 10.58 139 ALA A N 1
ATOM 846 C CA . ALA A 1 129 ? 37.734 -5.001 19.718 1.00 9.55 139 ALA A CA 1
ATOM 847 C C . ALA A 1 129 ? 38.756 -3.897 19.456 1.00 8.89 139 ALA A C 1
ATOM 848 O O . ALA A 1 129 ? 38.498 -2.944 18.713 1.00 10.12 139 ALA A O 1
ATOM 850 N N . LEU A 1 130 ? 39.928 -4.034 20.053 1.00 9.55 140 LEU A N 1
ATOM 851 C CA A LEU A 1 130 ? 41.059 -3.139 19.806 0.63 10.14 140 LEU A CA 1
ATOM 852 C CA B LEU A 1 130 ? 41.050 -3.135 19.810 0.37 10.65 140 LEU A CA 1
ATOM 853 C C . LEU A 1 130 ? 42.038 -3.878 18.924 1.00 9.13 140 LEU A C 1
ATOM 854 O O . LEU A 1 130 ? 42.782 -4.738 19.397 1.00 9.40 140 LEU A O 1
ATOM 863 N N . ILE A 1 131 ? 42.045 -3.544 17.645 1.00 9.24 141 ILE A N 1
ATOM 864 C CA . ILE A 1 131 ? 42.964 -4.150 16.691 1.00 10.96 141 ILE A CA 1
ATOM 865 C C . ILE A 1 131 ? 44.181 -3.244 16.672 1.00 8.79 141 ILE A C 1
ATOM 866 O O . ILE A 1 131 ? 44.106 -2.126 16.143 1.00 9.30 141 ILE A O 1
ATOM 871 N N . ASP A 1 132 ? 45.277 -3.684 17.321 1.00 10.02 142 ASP A N 1
ATOM 872 C CA . ASP A 1 132 ? 46.327 -2.708 17.610 1.00 8.62 142 ASP A CA 1
ATOM 873 C C . ASP A 1 132 ? 47.577 -3.456 18.056 1.00 9.40 142 ASP A C 1
ATOM 874 O O . ASP A 1 132 ? 47.789 -4.607 17.638 1.00 10.05 142 ASP A O 1
ATOM 879 N N . SER A 1 133 ? 48.423 -2.821 18.858 1.00 10.32 143 SER A N 1
ATOM 880 C CA . SER A 1 133 ? 49.695 -3.417 19.250 1.00 10.90 143 SER A CA 1
ATOM 881 C C . SER A 1 133 ? 49.595 -4.240 20.529 1.00 9.08 143 SER A C 1
ATOM 882 O O . SER A 1 133 ? 50.622 -4.603 21.101 1.00 10.50 143 SER A O 1
ATOM 885 N N . GLY A 1 134 ? 48.388 -4.567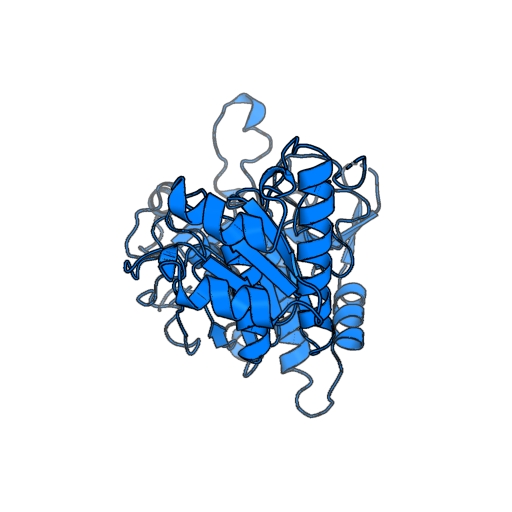 20.969 1.00 10.74 144 GLY A N 1
ATOM 886 C CA . GLY A 1 134 ? 48.195 -5.233 22.242 1.00 11.43 144 GLY A CA 1
ATOM 887 C C . GLY A 1 134 ? 47.921 -4.229 23.336 1.00 12.11 144 GLY A C 1
ATOM 888 O O . GLY A 1 134 ? 47.836 -3.012 23.125 1.00 14.35 144 GLY A O 1
ATOM 889 N N . ILE A 1 135 ? 47.821 -4.744 24.550 1.00 12.91 145 ILE A N 1
ATOM 890 C CA A ILE A 1 135 ? 47.431 -3.938 25.691 0.57 14.23 145 ILE A CA 1
ATOM 891 C CA B ILE A 1 135 ? 47.387 -3.967 25.706 0.43 14.33 145 ILE A CA 1
ATOM 892 C C . ILE A 1 135 ? 48.209 -4.417 26.906 1.00 13.88 145 ILE A C 1
ATOM 893 O O . ILE A 1 135 ? 48.557 -5.596 27.026 1.00 15.53 145 ILE A O 1
ATOM 902 N N . ASP A 1 136 ? 48.523 -3.479 27.800 1.00 11.78 146 ASP A N 1
ATOM 903 C CA . ASP A 1 136 ? 49.211 -3.818 29.044 1.00 12.72 146 ASP A CA 1
ATOM 904 C C . ASP A 1 136 ? 48.177 -4.409 29.995 1.00 11.43 146 ASP A C 1
ATOM 905 O O . ASP A 1 136 ? 47.404 -3.681 30.633 1.00 13.47 146 ASP A O 1
ATOM 910 N N . ARG A 1 137 ? 48.169 -5.744 30.104 1.00 13.65 147 ARG A N 1
ATOM 911 C CA . ARG A 1 137 ? 47.168 -6.406 30.931 1.00 17.08 147 ARG A CA 1
ATOM 912 C C . ARG A 1 137 ? 47.385 -6.154 32.413 1.00 18.44 147 ARG A C 1
ATOM 913 O O . ARG A 1 137 ? 46.495 -6.460 33.213 1.00 19.72 147 ARG A O 1
ATOM 921 N N . LEU A 1 138 ? 48.534 -5.611 32.800 1.00 15.08 148 LEU A N 1
ATOM 922 C CA . LEU A 1 138 ? 48.825 -5.314 34.197 1.00 16.24 148 LEU A CA 1
ATOM 923 C C . LEU A 1 138 ? 48.526 -3.868 34.567 1.00 14.72 148 LEU A C 1
ATOM 924 O O . LEU A 1 138 ? 48.751 -3.476 35.719 1.00 16.58 148 LEU A O 1
ATOM 929 N N . HIS A 1 139 ? 48.025 -3.067 33.633 1.00 13.59 149 HIS A N 1
ATOM 930 C CA . HIS A 1 139 ? 47.790 -1.666 33.940 1.00 13.63 149 HIS A CA 1
ATOM 931 C C . HIS A 1 139 ? 46.743 -1.554 35.045 1.00 15.66 149 HIS A C 1
ATOM 932 O O . HIS A 1 139 ? 45.692 -2.199 34.960 1.00 15.03 149 HIS A O 1
ATOM 939 N N . PRO A 1 140 ? 46.974 -0.742 36.077 1.00 16.26 150 PRO A N 1
ATOM 940 C CA . PRO A 1 140 ? 46.023 -0.711 37.197 1.00 16.30 150 PRO A CA 1
ATOM 941 C C . PRO A 1 140 ? 44.636 -0.241 36.809 1.00 16.67 150 PRO A C 1
ATOM 942 O O . PRO A 1 140 ? 43.679 -0.567 37.514 1.00 18.84 150 PRO A O 1
ATOM 946 N N . ASN A 1 141 ? 44.487 0.500 35.724 1.00 14.23 151 ASN A N 1
ATOM 947 C CA . ASN A 1 141 ? 43.172 0.954 35.302 1.00 13.79 151 ASN A CA 1
ATOM 948 C C . ASN A 1 141 ? 42.529 0.055 34.259 1.00 15.05 151 ASN A C 1
ATOM 949 O O . ASN A 1 141 ? 41.445 0.391 33.763 1.00 18.53 151 ASN A O 1
ATOM 954 N N . LEU A 1 142 ? 43.156 -1.068 33.900 1.00 13.95 152 LEU A N 1
ATOM 955 C CA . LEU A 1 142 ? 42.588 -1.965 32.899 1.00 14.75 152 LEU A CA 1
ATOM 956 C C . LEU A 1 142 ? 42.214 -3.311 33.497 1.00 17.82 152 LEU A C 1
ATOM 957 O O . LEU A 1 142 ? 42.169 -4.316 32.780 1.00 21.08 152 LEU A O 1
ATOM 962 N N . GLN A 1 143 ? 41.959 -3.353 34.798 1.00 19.47 153 GLN A N 1
ATOM 963 C CA . GLN A 1 143 ? 41.615 -4.590 35.477 1.00 19.64 153 GLN A CA 1
ATOM 964 C C . GLN A 1 143 ? 40.113 -4.855 35.496 1.00 22.98 153 GLN A C 1
ATOM 965 O O . GLN A 1 143 ? 39.708 -5.952 35.896 1.00 22.41 153 GLN A O 1
ATOM 971 N N . ASP A 1 144 ? 39.287 -3.894 35.057 1.00 24.00 154 ASP A N 1
ATOM 972 C CA A ASP A 1 144 ? 37.830 -3.985 35.112 0.77 23.91 154 ASP A CA 1
ATOM 973 C CA B ASP A 1 144 ? 37.833 -4.009 35.108 0.23 23.71 154 ASP A CA 1
ATOM 974 C C . ASP A 1 144 ? 37.210 -4.020 33.717 1.00 22.89 154 ASP A C 1
ATOM 975 O O . ASP A 1 144 ? 36.075 -3.580 33.524 1.00 25.85 154 ASP A O 1
ATOM 984 N N . ASN A 1 145 ? 37.936 -4.507 32.722 1.00 18.87 155 ASN A N 1
ATOM 985 C CA . ASN A 1 145 ? 37.413 -4.507 31.364 1.00 21.23 155 ASN A CA 1
ATOM 986 C C . ASN A 1 145 ? 37.327 -5.918 30.797 1.00 19.87 155 ASN A C 1
ATOM 987 O O . ASN A 1 145 ? 37.195 -6.095 29.580 1.00 19.88 155 ASN A O 1
ATOM 992 N N . ASN A 1 146 ? 37.380 -6.928 31.667 1.00 18.39 156 ASN A N 1
ATOM 993 C CA . ASN A 1 146 ? 37.277 -8.321 31.251 1.00 18.29 156 ASN A CA 1
ATOM 994 C C . ASN A 1 146 ? 38.182 -8.603 30.053 1.00 18.97 156 ASN A C 1
ATOM 995 O O . ASN A 1 146 ? 37.790 -9.244 29.079 1.00 19.70 156 ASN A O 1
ATOM 1000 N N . LEU A 1 147 ? 39.412 -8.121 30.152 1.00 16.30 157 LEU A N 1
ATOM 1001 C CA A LEU A 1 147 ? 40.327 -8.147 29.021 0.57 16.86 157 LEU A CA 1
ATOM 1002 C CA B LEU A 1 147 ? 40.337 -8.149 29.025 0.43 16.88 157 LEU A CA 1
ATOM 1003 C C . LEU A 1 147 ? 40.495 -9.563 28.480 1.00 17.51 157 LEU A C 1
ATOM 1004 O O . LEU A 1 147 ? 40.714 -10.516 29.239 1.00 18.34 157 LEU A O 1
ATOM 1013 N N . ARG A 1 148 ? 40.409 -9.691 27.155 1.00 15.36 158 ARG A N 1
ATOM 1014 C CA . ARG A 1 148 ? 40.684 -10.929 26.438 1.00 17.61 158 ARG A CA 1
ATOM 1015 C C . ARG A 1 148 ? 41.745 -10.598 25.400 1.00 15.76 158 ARG A C 1
ATOM 1016 O O . ARG A 1 148 ? 41.567 -9.655 24.625 1.00 16.11 158 ARG A O 1
ATOM 1024 N N . LEU A 1 149 ? 42.843 -11.352 25.388 1.00 15.57 159 LEU A N 1
ATOM 1025 C CA A LEU A 1 149 ? 44.004 -11.082 24.548 0.54 14.76 159 LEU A CA 1
ATOM 1026 C CA B LEU A 1 149 ? 43.975 -11.061 24.523 0.46 14.68 159 LEU A CA 1
ATOM 1027 C C . LEU A 1 149 ? 44.154 -12.140 23.462 1.00 16.08 159 LEU A C 1
ATOM 1028 O O . LEU A 1 149 ? 44.062 -13.343 23.744 1.00 18.12 159 LEU A O 1
ATOM 1037 N N . LYS A 1 150 ? 44.428 -11.694 22.235 1.00 12.85 160 LYS A N 1
ATOM 1038 C CA . LYS A 1 150 ? 44.818 -12.569 21.141 1.00 12.84 160 LYS A CA 1
ATOM 1039 C C . LYS A 1 150 ? 46.012 -11.925 20.457 1.00 12.46 160 LYS A C 1
ATOM 1040 O O . LYS A 1 150 ? 46.058 -10.704 20.300 1.00 13.56 160 LYS A O 1
ATOM 1046 N N . ASN A 1 151 ? 46.989 -12.739 20.072 1.00 13.80 161 ASN A N 1
ATOM 1047 C CA . ASN A 1 151 ? 48.251 -12.245 19.536 1.00 12.63 161 ASN A CA 1
ATOM 1048 C C . ASN A 1 151 ? 48.514 -12.959 18.218 1.00 12.70 161 ASN A C 1
ATOM 1049 O O . ASN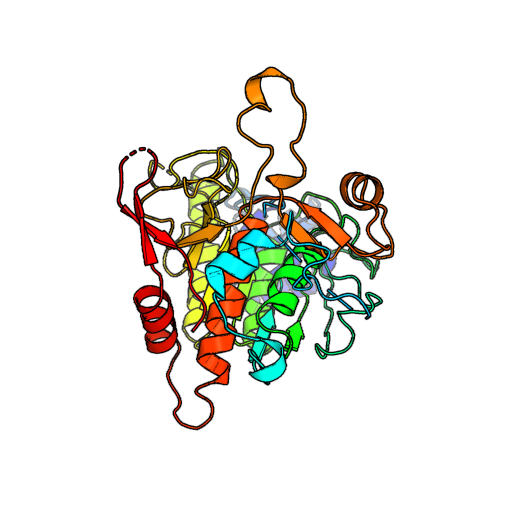 A 1 151 ? 48.667 -14.184 18.198 1.00 15.30 161 ASN A O 1
ATOM 1054 N N . TYR A 1 152 ? 48.590 -12.193 17.127 1.00 11.89 162 TYR A N 1
ATOM 1055 C CA . TYR A 1 152 ? 48.765 -12.736 15.788 1.00 12.83 162 TYR A CA 1
ATOM 1056 C C . TYR A 1 152 ? 50.212 -12.778 15.338 1.00 14.16 162 TYR A C 1
ATOM 1057 O O . TYR A 1 152 ? 50.488 -13.318 14.267 1.00 16.46 162 TYR A O 1
ATOM 1066 N N . VAL A 1 153 ? 51.152 -12.240 16.111 1.00 11.92 163 VAL A N 1
ATOM 1067 C CA . VAL A 1 153 ? 52.489 -11.962 15.608 1.00 13.48 163 VAL A CA 1
ATOM 1068 C C . VAL A 1 153 ? 53.581 -12.715 16.352 1.00 14.54 163 VAL A C 1
ATOM 1069 O O . VAL A 1 153 ? 54.583 -13.090 15.740 1.00 15.90 163 VAL A O 1
ATOM 1073 N N . ASN A 1 154 ? 53.449 -12.909 17.662 1.00 13.96 164 ASN A N 1
ATOM 1074 C CA . ASN A 1 154 ? 54.529 -13.526 18.429 1.00 14.44 164 ASN A CA 1
ATOM 1075 C C . ASN A 1 154 ? 53.964 -14.107 19.721 1.00 14.92 164 ASN A C 1
ATOM 1076 O O . ASN A 1 154 ? 52.748 -14.228 19.894 1.00 16.73 164 ASN A O 1
ATOM 1081 N N . ASP A 1 155 ? 54.866 -14.476 20.635 1.00 18.55 165 ASP A N 1
ATOM 1082 C CA . ASP A 1 155 ? 54.484 -15.002 21.938 1.00 18.91 165 ASP A CA 1
ATOM 1083 C C . ASP A 1 155 ? 54.798 -14.020 23.062 1.00 25.31 165 ASP A C 1
ATOM 1084 O O . ASP A 1 155 ? 54.908 -14.432 24.221 1.00 25.22 165 ASP A O 1
ATOM 1089 N N . ILE A 1 156 ? 54.966 -12.738 22.741 1.00 19.03 166 ILE A N 1
ATOM 1090 C CA . ILE A 1 156 ? 55.297 -11.712 23.726 1.00 19.48 166 ILE A CA 1
ATOM 1091 C C . ILE A 1 156 ? 53.993 -11.083 24.186 1.00 18.70 166 ILE A C 1
ATOM 1092 O O . ILE A 1 156 ? 53.218 -10.566 23.368 1.00 18.62 166 ILE A O 1
ATOM 1097 N N . GLU A 1 157 ? 53.709 -11.150 25.483 1.00 30.91 167 GLU A N 1
ATOM 1098 C CA . GLU A 1 157 ? 52.344 -10.788 25.811 1.00 30.01 167 GLU A CA 1
ATOM 1099 C C . GLU A 1 157 ? 52.198 -9.271 26.008 1.00 31.89 167 GLU A C 1
ATOM 1100 O O . GLU A 1 157 ? 51.072 -8.772 26.112 1.00 40.83 167 GLU A O 1
ATOM 1106 N N . LEU A 1 158 ? 53.311 -8.537 25.990 1.00 19.32 168 LEU A N 1
ATOM 1107 C CA . LEU A 1 158 ? 53.393 -7.103 26.222 1.00 16.74 168 LEU A CA 1
ATOM 1108 C C . LEU A 1 158 ? 52.751 -6.318 25.079 1.00 15.91 168 LEU A C 1
ATOM 1109 O O . LEU A 1 158 ? 52.695 -6.766 23.928 1.00 15.37 168 LEU A O 1
ATOM 1114 N N . ASP A 1 159 ? 52.321 -5.101 25.402 1.00 13.75 169 ASP A N 1
ATOM 1115 C CA . ASP A 1 159 ? 52.142 -4.052 24.402 1.00 12.45 169 ASP A CA 1
ATOM 1116 C C . ASP A 1 159 ? 53.528 -3.462 24.182 1.00 13.84 169 ASP A C 1
ATOM 1117 O O . ASP A 1 159 ? 53.977 -2.614 24.947 1.00 12.73 169 ASP A O 1
ATOM 1122 N N . GLU A 1 160 ? 54.216 -3.909 23.125 1.00 14.20 170 GLU A N 1
ATOM 1123 C CA . GLU A 1 160 ? 55.659 -3.684 23.028 1.00 12.17 170 GLU A CA 1
ATOM 1124 C C . GLU A 1 160 ? 56.029 -2.210 22.897 1.00 15.00 170 GLU A C 1
ATOM 1125 O O . GLU A 1 160 ? 57.053 -1.791 23.434 1.00 16.04 170 GLU A O 1
ATOM 1131 N N . TYR A 1 161 ? 55.232 -1.397 22.195 1.00 14.89 171 TYR A N 1
ATOM 1132 C CA . TYR A 1 161 ? 55.609 0.009 22.064 1.00 15.83 171 TYR A CA 1
ATOM 1133 C C . TYR A 1 161 ? 54.561 0.993 22.557 1.00 14.34 171 TYR A C 1
ATOM 1134 O O . TYR A 1 161 ? 54.798 2.202 22.485 1.00 15.16 171 TYR A O 1
ATOM 1143 N N . GLY A 1 162 ? 53.416 0.515 23.062 1.00 13.29 172 GLY A N 1
ATOM 1144 C CA . GLY A 1 162 ? 52.528 1.337 23.856 1.00 12.73 172 GLY A CA 1
ATOM 1145 C C . GLY A 1 162 ? 51.294 1.852 23.157 1.00 11.74 172 GLY A C 1
ATOM 1146 O O . GLY A 1 162 ? 50.452 2.484 23.806 1.00 13.26 172 GLY A O 1
ATOM 1147 N N . HIS A 1 163 ? 51.127 1.566 21.874 1.00 10.87 173 HIS A N 1
ATOM 1148 C CA . HIS A 1 163 ? 50.070 2.218 21.111 1.00 10.26 173 HIS A CA 1
ATOM 1149 C C . HIS A 1 163 ? 48.685 1.712 21.508 1.00 10.28 173 HIS A C 1
ATOM 1150 O O . HIS A 1 163 ? 47.766 2.504 21.759 1.00 9.92 173 HIS A O 1
ATOM 1157 N N . GLY A 1 164 ? 48.520 0.388 21.587 1.00 8.72 174 GLY A N 1
ATOM 1158 C CA . GLY A 1 164 ? 47.218 -0.168 21.955 1.00 9.26 174 GLY A CA 1
ATOM 1159 C C . GLY A 1 164 ? 46.783 0.250 23.343 1.00 8.70 174 GLY A C 1
ATOM 1160 O O . GLY A 1 164 ? 45.589 0.474 23.592 1.00 9.40 174 GLY A O 1
ATOM 1161 N N . THR A 1 165 ? 47.738 0.385 24.264 1.00 8.42 175 THR A N 1
ATOM 1162 C CA . THR A 1 165 ? 47.397 0.822 25.617 1.00 8.82 175 THR A CA 1
ATOM 1163 C C . THR A 1 165 ? 46.933 2.277 25.627 1.00 9.87 175 THR A C 1
ATOM 1164 O O . THR A 1 165 ? 46.013 2.645 26.373 1.00 9.78 175 THR A O 1
ATOM 1168 N N . GLN A 1 166 ? 47.547 3.120 24.797 1.00 9.08 176 GLN A N 1
ATOM 1169 C CA . GLN A 1 166 ? 47.076 4.497 24.650 1.00 8.35 176 GLN A CA 1
ATOM 1170 C C . GLN A 1 166 ? 45.641 4.530 24.149 1.00 10.11 176 GLN A C 1
ATOM 1171 O O . GLN A 1 166 ? 44.818 5.328 24.624 1.00 9.59 176 GLN A O 1
ATOM 1177 N N . VAL A 1 167 ? 45.323 3.682 23.169 1.00 10.30 177 VAL A N 1
ATOM 1178 C CA . VAL A 1 167 ? 43.971 3.650 22.628 1.00 9.11 177 VAL A CA 1
ATOM 1179 C C . VAL A 1 167 ? 42.990 3.149 23.687 1.00 9.40 177 VAL A C 1
ATOM 1180 O O . VAL A 1 167 ? 41.896 3.714 23.869 1.00 9.76 177 VAL A O 1
ATOM 1184 N N . ALA A 1 168 ? 43.370 2.096 24.417 1.00 8.83 178 ALA A N 1
ATOM 1185 C CA . ALA A 1 168 ? 42.521 1.573 25.473 1.00 9.58 178 ALA A CA 1
ATOM 1186 C C . ALA A 1 168 ? 42.253 2.619 26.544 1.00 11.28 178 ALA A C 1
ATOM 1187 O O . ALA A 1 168 ? 41.172 2.641 27.134 1.00 10.53 178 ALA A O 1
ATOM 1189 N N . GLY A 1 169 ? 43.232 3.480 26.833 1.00 9.21 179 GLY A N 1
ATOM 1190 C CA . GLY A 1 169 ? 43.028 4.487 27.863 1.00 9.86 179 GLY A CA 1
ATOM 1191 C C . GLY A 1 169 ? 41.983 5.507 27.477 1.00 9.64 179 GLY A C 1
ATOM 1192 O O . GLY A 1 169 ? 41.232 5.988 28.326 1.00 9.18 179 GLY A O 1
ATOM 1193 N N . VAL A 1 170 ? 41.933 5.871 26.200 1.00 8.41 180 VAL A N 1
ATOM 1194 C CA . VAL A 1 170 ? 40.885 6.770 25.745 1.00 9.73 180 VAL A CA 1
ATOM 1195 C C . VAL A 1 170 ? 39.529 6.118 25.948 1.00 9.96 180 VAL A C 1
ATOM 1196 O O . VAL A 1 170 ? 38.593 6.732 26.475 1.00 10.48 180 VAL A O 1
ATOM 1200 N N . ILE A 1 171 ? 39.404 4.859 25.530 1.00 8.39 181 ILE A N 1
ATOM 1201 C CA . ILE A 1 171 ? 38.136 4.141 25.684 1.00 9.67 181 ILE A CA 1
ATOM 1202 C C . ILE A 1 171 ? 37.755 4.053 27.150 1.00 9.91 181 ILE A C 1
ATOM 1203 O O . ILE A 1 171 ? 36.604 4.291 27.526 1.00 12.28 181 ILE A O 1
ATOM 1208 N N . ASP A 1 172 ? 38.704 3.676 28.001 1.00 9.76 182 ASP A N 1
ATOM 1209 C CA . ASP A 1 172 ? 38.367 3.400 29.397 1.00 11.45 182 ASP A CA 1
ATOM 1210 C C . ASP A 1 172 ? 38.018 4.680 30.135 1.00 11.40 182 ASP A C 1
ATOM 1211 O O . ASP A 1 172 ? 37.270 4.642 31.114 1.00 12.74 182 ASP A O 1
ATOM 1216 N N . THR A 1 173 ? 38.553 5.816 29.693 1.00 11.03 183 THR A N 1
ATOM 1217 C CA . THR A 1 173 ? 38.237 7.093 30.329 1.00 11.93 183 THR A CA 1
ATOM 1218 C C . THR A 1 173 ? 36.816 7.539 30.001 1.00 11.97 183 THR A C 1
ATOM 1219 O O . THR A 1 173 ? 36.145 8.158 30.842 1.00 13.25 183 THR A O 1
ATOM 1223 N N . ILE A 1 174 ? 36.330 7.216 28.804 1.00 10.92 184 ILE A N 1
ATOM 1224 C CA . ILE A 1 174 ? 35.020 7.674 28.345 1.00 11.38 184 ILE A CA 1
ATOM 1225 C C . ILE A 1 174 ? 33.929 6.658 28.633 1.00 10.97 184 ILE A C 1
ATOM 1226 O O . ILE A 1 174 ? 32.802 7.033 28.978 1.00 12.59 184 ILE A O 1
ATOM 1231 N N . ALA A 1 175 ? 34.245 5.378 28.434 1.00 11.63 185 ALA A N 1
ATOM 1232 C CA . ALA A 1 175 ? 33.293 4.278 28.588 1.00 10.90 185 ALA A CA 1
ATOM 1233 C C . ALA A 1 175 ? 33.919 3.238 29.505 1.00 11.54 185 ALA A C 1
ATOM 1234 O O . ALA A 1 175 ? 34.296 2.141 29.075 1.00 12.28 185 ALA A O 1
ATOM 1236 N N . PRO A 1 176 ? 34.027 3.557 30.791 1.00 13.00 186 PRO A N 1
ATOM 1237 C CA . PRO A 1 176 ? 34.823 2.724 31.704 1.00 13.12 186 PRO A CA 1
ATOM 1238 C C . PRO A 1 176 ? 34.300 1.318 31.907 1.00 14.23 186 PRO A C 1
ATOM 1239 O O . PRO A 1 176 ? 35.057 0.467 32.381 1.00 16.28 186 PRO A O 1
ATOM 1243 N N . ARG A 1 177 ? 33.039 1.031 31.600 1.00 12.94 187 ARG A N 1
ATOM 1244 C CA . ARG A 1 177 ? 32.494 -0.292 31.865 1.00 12.42 187 ARG A CA 1
ATOM 1245 C C . ARG A 1 177 ? 32.532 -1.209 30.646 1.00 12.95 187 ARG A C 1
ATOM 1246 O O . ARG A 1 177 ? 32.017 -2.327 30.720 1.00 13.87 187 ARG A O 1
ATOM 1254 N N . VAL A 1 178 ? 33.170 -0.791 29.545 1.00 12.39 188 VAL A N 1
ATOM 1255 C CA . VAL A 1 178 ? 33.245 -1.666 28.374 1.00 13.66 188 VAL A CA 1
ATOM 1256 C C . VAL A 1 178 ? 34.078 -2.900 28.679 1.00 13.83 188 VAL A C 1
ATOM 1257 O O . VAL A 1 178 ? 34.970 -2.884 29.538 1.00 15.04 188 VAL A O 1
ATOM 1261 N N . ASN A 1 179 ? 33.809 -3.971 27.933 1.00 12.50 189 ASN A N 1
ATOM 1262 C CA . ASN A 1 179 ? 34.719 -5.100 27.822 1.00 13.52 189 ASN A CA 1
ATOM 1263 C C . ASN A 1 179 ? 35.683 -4.841 26.669 1.00 12.43 189 ASN A C 1
ATOM 1264 O O . ASN A 1 179 ? 35.298 -4.306 25.627 1.00 12.83 189 ASN A O 1
ATOM 1269 N N . LEU A 1 180 ? 36.943 -5.221 26.849 1.00 12.35 190 LEU A N 1
ATOM 1270 C CA . LEU A 1 180 ? 37.951 -5.017 25.816 1.00 12.38 190 LEU A CA 1
ATOM 1271 C C . LEU A 1 180 ? 38.508 -6.351 25.342 1.00 11.74 190 LEU A C 1
ATOM 1272 O O . LEU A 1 180 ? 39.008 -7.143 26.146 1.00 13.38 190 LEU A O 1
ATOM 1277 N N . ASN A 1 181 ? 38.426 -6.590 24.036 1.00 11.76 191 ASN A N 1
ATOM 1278 C CA . ASN A 1 181 ? 39.116 -7.696 23.380 1.00 11.46 191 ASN A CA 1
ATOM 1279 C C . ASN A 1 181 ? 40.277 -7.101 22.601 1.00 10.67 191 ASN A C 1
ATOM 1280 O O . ASN A 1 181 ? 40.060 -6.310 21.683 1.00 10.71 191 ASN A O 1
ATOM 1285 N N . SER A 1 182 ? 41.496 -7.455 22.974 1.00 11.01 192 SER A N 1
ATOM 1286 C CA . SER A 1 182 ? 42.674 -6.988 22.272 1.00 10.13 192 SER A CA 1
ATOM 1287 C C . SER A 1 182 ? 43.083 -8.000 21.210 1.00 9.92 192 SER A C 1
ATOM 1288 O O . SER A 1 182 ? 43.175 -9.203 21.479 1.00 11.92 192 SER A O 1
ATOM 1291 N N . TYR A 1 183 ? 43.290 -7.508 19.998 1.00 9.29 193 TYR A N 1
ATOM 1292 C CA . TYR A 1 183 ? 43.769 -8.290 18.858 1.00 10.26 193 TYR A CA 1
ATOM 1293 C C . TYR A 1 183 ? 45.097 -7.662 18.465 1.00 10.00 193 TYR A C 1
ATOM 1294 O O . TYR A 1 183 ? 45.120 -6.637 17.777 1.00 9.87 193 TYR A O 1
ATOM 1303 N N . LYS A 1 184 ? 46.197 -8.266 18.931 1.00 9.22 194 LYS A N 1
ATOM 1304 C CA . LYS A 1 184 ? 47.536 -7.736 18.714 1.00 10.46 194 LYS A CA 1
ATOM 1305 C C . LYS A 1 184 ? 48.000 -8.177 17.339 1.00 8.78 194 LYS A C 1
ATOM 1306 O O . LYS A 1 184 ? 48.307 -9.357 17.125 1.00 10.42 194 LYS A O 1
ATOM 1312 N N . VAL A 1 185 ? 48.035 -7.234 16.408 1.00 9.77 195 VAL A N 1
ATOM 1313 C CA . VAL A 1 185 ? 48.327 -7.500 15.008 1.00 10.41 195 VAL A CA 1
ATOM 1314 C C . VAL A 1 185 ? 49.683 -6.952 14.616 1.00 11.92 195 VAL A C 1
ATOM 1315 O O . VAL A 1 185 ? 50.035 -6.965 13.428 1.00 11.14 195 VAL A O 1
ATOM 1319 N N . MET A 1 186 ? 50.464 -6.473 15.584 1.00 10.95 196 MET A N 1
ATOM 1320 C CA . MET A 1 186 ? 51.805 -5.964 15.311 1.00 12.16 196 MET A CA 1
ATOM 1321 C C . MET A 1 186 ? 52.613 -6.022 16.590 1.00 13.02 196 MET A C 1
ATOM 1322 O O . MET A 1 186 ? 52.060 -5.899 17.685 1.00 12.73 196 MET A O 1
ATOM 1327 N N . ASP A 1 187 ? 53.911 -6.297 16.429 1.00 12.68 197 ASP A N 1
ATOM 1328 C CA . ASP A 1 187 ? 54.871 -6.228 17.523 1.00 15.23 197 ASP A CA 1
ATOM 1329 C C . ASP A 1 187 ? 55.319 -4.782 17.662 1.00 14.46 197 ASP A C 1
ATOM 1330 O O . ASP A 1 187 ? 54.733 -4.014 18.430 1.00 15.97 197 ASP A O 1
ATOM 1335 N N . GLY A 1 188 ? 56.324 -4.405 16.876 1.00 16.04 198 GLY A N 1
ATOM 1336 C CA . GLY A 1 188 ? 56.735 -3.023 16.727 1.00 18.34 198 GLY A CA 1
ATOM 1337 C C . GLY A 1 188 ? 55.858 -2.294 15.736 1.00 19.95 198 GLY A C 1
ATOM 1338 O O . GLY A 1 188 ? 54.705 -2.677 15.483 1.00 18.74 198 GLY A O 1
ATOM 1339 N N . THR A 1 189 ? 56.418 -1.244 15.142 1.00 18.93 199 THR A N 1
ATOM 1340 C CA . THR A 1 189 ? 55.631 -0.214 14.478 1.00 21.96 199 THR A CA 1
ATOM 1341 C C . THR A 1 189 ? 55.259 -0.552 13.050 1.00 21.31 199 THR A C 1
ATOM 1342 O O . THR A 1 189 ? 54.759 0.321 12.332 1.00 22.13 199 THR A O 1
ATOM 1346 N N . ASP A 1 190 ? 55.442 -1.789 12.611 1.00 19.36 200 ASP A N 1
ATOM 1347 C CA . ASP A 1 190 ? 55.086 -2.131 11.245 1.00 21.71 200 ASP A CA 1
ATOM 1348 C C . ASP A 1 190 ? 54.394 -3.489 11.309 1.00 22.84 200 ASP A C 1
ATOM 1349 O O . ASP A 1 190 ? 54.948 -4.433 11.878 1.00 28.09 200 ASP A O 1
ATOM 1354 N N . GLY A 1 191 ? 53.161 -3.589 10.790 1.00 14.89 201 GLY A N 1
ATOM 1355 C CA . GLY A 1 191 ? 52.451 -4.852 10.763 1.00 16.22 201 GLY A CA 1
ATOM 1356 C C . GLY A 1 191 ? 52.017 -5.217 9.356 1.00 15.05 201 GLY A C 1
ATOM 1357 O O . GLY A 1 191 ? 52.022 -4.385 8.454 1.00 14.92 201 GLY A O 1
ATOM 1358 N N . ASN A 1 192 ? 51.628 -6.480 9.189 1.00 13.66 202 ASN A N 1
ATOM 1359 C CA . ASN A 1 192 ? 51.200 -7.008 7.890 1.00 14.78 202 ASN A CA 1
ATOM 1360 C C . ASN A 1 192 ? 49.677 -7.015 7.809 1.00 12.80 202 ASN A C 1
ATOM 1361 O O . ASN A 1 192 ? 49.015 -7.524 8.718 1.00 12.62 202 ASN A O 1
ATOM 1366 N N . SER A 1 193 ? 49.118 -6.447 6.731 1.00 12.76 203 SER A N 1
ATOM 1367 C CA . SER A 1 193 ? 47.664 -6.272 6.680 1.00 13.01 203 SER A CA 1
ATOM 1368 C C . SER A 1 193 ? 46.869 -7.574 6.724 1.00 10.92 203 SER A C 1
ATOM 1369 O O . SER A 1 193 ? 45.721 -7.542 7.176 1.00 11.42 203 SER A O 1
ATOM 1372 N N . ILE A 1 194 ? 47.448 -8.713 6.318 1.00 11.77 204 ILE A N 1
ATOM 1373 C CA . ILE A 1 194 ? 46.740 -9.988 6.474 1.00 11.25 204 ILE A CA 1
ATOM 1374 C C . ILE A 1 194 ? 46.292 -10.189 7.915 1.00 11.83 204 ILE A C 1
ATOM 1375 O O . ILE A 1 194 ? 45.213 -10.732 8.170 1.00 12.40 204 ILE A O 1
ATOM 1380 N N . ASN A 1 195 ? 47.103 -9.749 8.885 1.00 11.57 205 ASN A N 1
ATOM 1381 C CA . ASN A 1 195 ? 46.721 -9.923 10.284 1.00 11.61 205 ASN A CA 1
ATOM 1382 C C . ASN A 1 195 ? 45.597 -8.984 10.692 1.00 11.28 205 ASN A C 1
ATOM 1383 O O . ASN A 1 195 ? 44.778 -9.336 11.541 1.00 10.53 205 ASN A O 1
ATOM 1388 N N . MET A 1 196 ? 45.560 -7.780 10.125 1.00 9.64 206 MET A N 1
ATOM 1389 C CA . MET A 1 196 ? 44.431 -6.893 10.356 1.00 10.25 206 MET A CA 1
ATOM 1390 C C . MET A 1 196 ? 43.149 -7.490 9.784 1.00 10.92 206 MET A C 1
ATOM 1391 O O . MET A 1 196 ? 42.096 -7.445 10.431 1.00 10.34 206 MET A O 1
ATOM 1396 N N . LEU A 1 197 ? 43.221 -8.076 8.587 1.00 11.21 207 LEU A N 1
ATOM 1397 C CA . LEU A 1 197 ? 42.033 -8.685 7.986 1.00 10.48 207 LEU A CA 1
ATOM 1398 C C . LEU A 1 197 ? 41.548 -9.864 8.820 1.00 11.43 207 LEU A C 1
ATOM 1399 O O . LEU A 1 197 ? 40.349 -10.005 9.093 1.00 11.60 207 LEU A O 1
ATOM 1404 N N . LYS A 1 198 ? 42.476 -10.722 9.243 1.00 11.02 208 LYS A N 1
ATOM 1405 C CA . LYS A 1 198 ? 42.109 -11.837 10.104 1.00 11.33 208 LYS A CA 1
ATOM 1406 C C . LYS A 1 198 ? 41.462 -11.346 11.386 1.00 11.47 208 LYS A C 1
ATOM 1407 O O . LYS A 1 198 ? 40.462 -11.908 11.843 1.00 11.22 208 LYS A O 1
ATOM 1413 N N . ALA A 1 199 ? 42.027 -10.309 11.996 1.00 11.71 209 ALA A N 1
ATOM 1414 C CA . ALA A 1 199 ? 41.492 -9.819 13.258 1.00 10.76 209 ALA A CA 1
ATOM 1415 C C . ALA A 1 199 ? 40.099 -9.235 13.113 1.00 9.75 209 ALA A C 1
ATOM 1416 O O . ALA A 1 199 ? 39.284 -9.361 14.034 1.00 11.06 209 ALA A O 1
ATOM 1418 N N . ILE A 1 200 ? 39.800 -8.576 11.996 1.00 10.53 210 ILE A N 1
ATOM 1419 C CA . ILE A 1 200 ? 38.452 -8.051 11.812 1.00 11.19 210 ILE A CA 1
ATOM 1420 C C . ILE A 1 200 ? 37.441 -9.190 11.745 1.00 12.17 210 ILE A C 1
ATOM 1421 O O . ILE A 1 200 ? 36.359 -9.120 12.346 1.00 11.04 210 ILE A O 1
ATOM 1426 N N . VAL A 1 201 ? 37.787 -10.270 11.038 1.00 11.84 211 VAL A N 1
ATOM 1427 C CA . VAL A 1 201 ? 36.892 -11.409 10.921 1.00 11.32 211 VAL A CA 1
ATOM 1428 C C . VAL A 1 201 ? 36.782 -12.134 12.257 1.00 10.99 211 VAL A C 1
ATOM 1429 O O . VAL A 1 201 ? 35.686 -12.513 12.683 1.00 11.14 211 VAL A O 1
ATOM 1433 N N . ASP A 1 202 ? 37.912 -12.330 12.946 1.00 11.35 212 ASP A N 1
ATOM 1434 C CA . ASP A 1 202 ? 37.896 -13.017 14.231 1.00 11.50 212 ASP A CA 1
ATOM 1435 C C . ASP A 1 202 ? 37.112 -12.218 15.260 1.00 11.00 212 ASP A C 1
ATOM 1436 O O . ASP A 1 202 ? 36.347 -12.791 16.043 1.00 12.65 212 ASP A O 1
ATOM 1441 N N . ALA A 1 203 ? 37.277 -10.889 15.269 1.00 10.84 213 ALA A N 1
ATOM 1442 C CA . ALA A 1 203 ? 36.509 -10.063 16.194 1.00 9.87 213 ALA A CA 1
ATOM 1443 C C . ALA A 1 203 ? 35.014 -10.161 15.900 1.00 10.76 213 ALA A C 1
ATOM 1444 O O . ALA A 1 203 ? 34.184 -10.218 16.818 1.00 12.12 213 ALA A O 1
ATOM 1446 N N . THR A 1 204 ? 34.651 -10.197 14.622 1.00 10.86 214 THR A N 1
ATOM 1447 C CA . THR A 1 204 ? 33.256 -10.410 14.255 1.00 10.81 214 THR A CA 1
ATOM 1448 C C . THR A 1 204 ? 32.745 -11.746 14.784 1.00 11.77 214 THR A C 1
ATOM 1449 O O . THR A 1 204 ? 31.667 -11.823 15.391 1.00 13.03 214 THR A O 1
ATOM 1453 N N . ASN A 1 205 ? 33.529 -12.807 14.591 1.00 12.02 215 ASN A N 1
ATOM 1454 C CA . ASN A 1 205 ? 33.132 -14.128 15.052 1.00 13.61 215 ASN A CA 1
ATOM 1455 C C . ASN A 1 205 ? 33.117 -14.228 16.571 1.00 15.70 215 ASN A C 1
ATOM 1456 O O . ASN A 1 205 ? 32.376 -15.060 17.119 1.00 16.44 215 ASN A O 1
ATOM 1461 N N . ASP A 1 206 ? 33.905 -13.394 17.257 1.00 12.60 216 ASP A N 1
ATOM 1462 C CA . ASP A 1 206 ? 33.915 -13.284 18.711 1.00 15.12 216 ASP A CA 1
ATOM 1463 C C . ASP A 1 206 ? 32.751 -12.467 19.237 1.00 13.39 216 ASP A C 1
ATOM 1464 O O . ASP A 1 206 ? 32.657 -12.278 20.457 1.00 15.79 216 ASP A O 1
ATOM 1469 N N . GLN A 1 207 ? 31.890 -11.964 18.348 1.00 13.63 217 GLN A N 1
ATOM 1470 C CA . GLN A 1 207 ? 30.653 -11.300 18.741 1.00 13.76 217 GLN A CA 1
ATOM 1471 C C . GLN A 1 207 ? 30.909 -9.974 19.453 1.00 15.74 217 GLN A C 1
ATOM 1472 O O . GLN A 1 207 ? 30.141 -9.593 20.342 1.00 16.09 217 GLN A O 1
ATOM 1478 N N . VAL A 1 208 ? 31.972 -9.254 19.094 1.00 13.10 218 VAL A N 1
ATOM 1479 C CA . VAL A 1 208 ? 32.164 -7.923 19.660 1.00 13.04 218 VAL A CA 1
ATOM 1480 C C . VAL A 1 208 ? 31.089 -7.004 19.094 1.00 11.59 218 VAL A C 1
ATOM 1481 O O . VAL A 1 208 ? 30.416 -7.334 18.112 1.00 13.79 218 VAL A O 1
ATOM 1485 N N . ASP A 1 209 ? 30.933 -5.831 19.693 1.00 12.19 219 ASP A N 1
ATOM 1486 C CA . ASP A 1 209 ? 29.927 -4.890 19.230 1.00 11.01 219 ASP A CA 1
ATOM 1487 C C . ASP A 1 209 ? 30.500 -3.809 18.331 1.00 11.65 219 ASP A C 1
ATOM 1488 O O . ASP A 1 209 ? 29.805 -3.316 17.430 1.00 11.99 219 ASP A O 1
ATOM 1493 N N . ILE A 1 210 ? 31.755 -3.443 18.563 1.00 10.47 220 ILE A N 1
ATOM 1494 C CA . ILE A 1 210 ? 32.430 -2.337 17.896 1.00 10.79 220 ILE A CA 1
ATOM 1495 C C . ILE A 1 210 ? 33.857 -2.782 17.667 1.00 9.82 220 ILE A C 1
ATOM 1496 O O . ILE A 1 210 ? 34.454 -3.409 18.546 1.00 9.97 220 ILE A O 1
ATOM 1501 N N . ILE A 1 211 ? 34.399 -2.474 16.488 1.00 10.00 221 ILE A N 1
ATOM 1502 C CA . ILE A 1 211 ? 35.796 -2.760 16.159 1.00 9.69 221 ILE A CA 1
ATOM 1503 C C . ILE A 1 211 ? 36.525 -1.436 15.970 1.00 8.77 221 ILE A C 1
ATOM 1504 O O . ILE A 1 211 ? 36.117 -0.615 15.141 1.00 10.14 221 ILE A O 1
ATOM 1509 N N . ASN A 1 212 ? 37.596 -1.229 16.736 1.00 9.93 222 ASN A N 1
ATOM 1510 C CA . ASN A 1 212 ? 38.415 -0.015 16.694 1.00 9.77 222 ASN A CA 1
ATOM 1511 C C . ASN A 1 212 ? 39.732 -0.341 15.985 1.00 9.44 222 ASN A C 1
ATOM 1512 O O . ASN A 1 212 ? 40.466 -1.230 16.433 1.00 9.50 222 ASN A O 1
ATOM 1517 N N . VAL A 1 213 ? 40.050 0.394 14.917 1.00 8.98 223 VAL A N 1
ATOM 1518 C CA . VAL A 1 213 ? 41.300 0.219 14.150 1.00 8.85 223 VAL A CA 1
ATOM 1519 C C . VAL A 1 213 ? 42.022 1.564 14.061 1.00 8.84 223 VAL A C 1
ATOM 1520 O O . VAL A 1 213 ? 41.835 2.332 13.103 1.00 9.76 223 VAL A O 1
ATOM 1524 N N . SER A 1 214 ? 42.915 1.825 15.021 1.00 9.87 224 SER A N 1
ATOM 1525 C CA . SER A 1 214 ? 43.747 3.031 15.055 1.00 10.78 224 SER A CA 1
ATOM 1526 C C . SER A 1 214 ? 45.056 2.842 14.311 1.00 11.06 224 SER A C 1
ATOM 1527 O O . SER A 1 214 ? 46.142 3.243 14.778 1.00 10.68 224 SER A O 1
ATOM 1530 N N . LEU A 1 215 ? 44.967 2.219 13.144 1.00 10.40 225 LEU A N 1
ATOM 1531 C CA . LEU A 1 215 ? 46.104 1.814 12.334 1.00 10.31 225 LEU A CA 1
ATOM 1532 C C . LEU A 1 215 ? 45.733 2.069 10.889 1.00 11.45 225 LEU A C 1
ATOM 1533 O O . LEU A 1 215 ? 44.549 2.037 10.535 1.00 11.47 225 LEU A O 1
ATOM 1538 N N . GLY A 1 216 ? 46.736 2.255 10.037 1.00 11.75 226 GLY A N 1
ATOM 1539 C CA . GLY A 1 216 ? 46.435 2.494 8.637 1.00 13.00 226 GLY A CA 1
ATOM 1540 C C . GLY A 1 216 ? 47.618 2.277 7.729 1.00 13.75 226 GLY A C 1
ATOM 1541 O O . GLY A 1 216 ? 48.769 2.237 8.177 1.00 14.26 226 GLY A O 1
ATOM 1542 N N . SER A 1 217 ? 47.308 2.130 6.435 1.00 16.54 227 SER A N 1
ATOM 1543 C CA . SER A 1 217 ? 48.263 2.065 5.331 1.00 17.20 227 SER A CA 1
ATOM 1544 C C . SER A 1 217 ? 47.951 3.195 4.362 1.00 21.64 227 SER A C 1
ATOM 1545 O O . SER A 1 217 ? 46.781 3.440 4.040 1.00 18.93 227 SER A O 1
ATOM 1548 N N . TYR A 1 218 ? 48.986 3.864 3.844 1.00 24.99 228 TYR A N 1
ATOM 1549 C CA . TYR A 1 218 ? 48.709 4.878 2.828 1.00 24.48 228 TYR A CA 1
ATOM 1550 C C . TYR A 1 218 ? 50.021 5.115 2.077 1.00 28.59 228 TYR A C 1
ATOM 1551 O O . TYR A 1 218 ? 50.927 5.777 2.585 1.00 35.03 228 TYR A O 1
ATOM 1560 N N . LYS A 1 219 ? 50.104 4.529 0.890 1.00 49.15 229 LYS A N 1
ATOM 1561 C CA . LYS A 1 219 ? 51.359 4.294 0.201 1.00 51.66 229 LYS A CA 1
ATOM 1562 C C . LYS A 1 219 ? 51.060 4.239 -1.285 1.00 55.21 229 LYS A C 1
ATOM 1563 O O . LYS A 1 219 ? 49.965 3.844 -1.694 1.00 61.32 229 LYS A O 1
ATOM 1569 N N . ASN A 1 220 ? 52.037 4.641 -2.093 1.00 70.78 230 ASN A N 1
ATOM 1570 C CA . ASN A 1 220 ? 51.885 4.524 -3.537 1.00 71.96 230 ASN A CA 1
ATOM 1571 C C . ASN A 1 220 ? 51.937 3.059 -3.945 1.00 70.29 230 ASN A C 1
ATOM 1572 O O . ASN A 1 220 ? 52.870 2.631 -4.633 1.00 80.82 230 ASN A O 1
ATOM 1577 N N . MET A 1 221 ? 50.944 2.284 -3.512 1.00 46.38 231 MET A N 1
ATOM 1578 C CA . MET A 1 221 ? 50.878 0.872 -3.858 1.00 42.23 231 MET A CA 1
ATOM 1579 C C . MET A 1 221 ? 50.811 0.717 -5.372 1.00 40.92 231 MET A C 1
ATOM 1580 O O . MET A 1 221 ? 50.322 1.596 -6.090 1.00 42.87 231 MET A O 1
ATOM 1585 N N . GLU A 1 222 ? 51.332 -0.402 -5.866 1.00 35.36 232 GLU A N 1
ATOM 1586 C CA . GLU A 1 222 ? 51.080 -0.754 -7.251 1.00 33.00 232 GLU A CA 1
ATOM 1587 C C . GLU A 1 222 ? 49.575 -0.915 -7.420 1.00 32.97 232 GLU A C 1
ATOM 1588 O O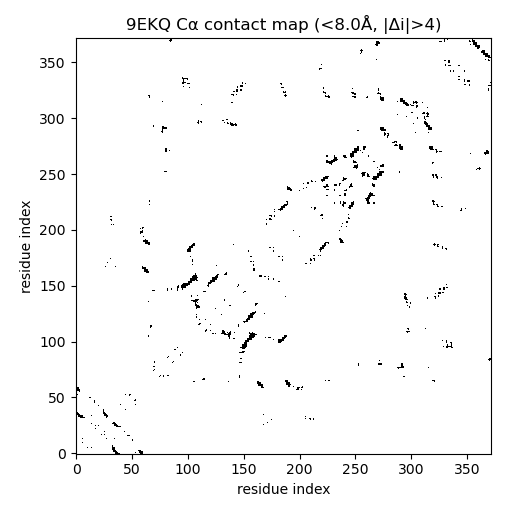 . GLU A 1 222 ? 48.917 -1.575 -6.610 1.00 30.93 232 GLU A O 1
ATOM 1594 N N . ILE A 1 223 ? 49.027 -0.254 -8.443 1.00 30.92 233 ILE A N 1
ATOM 1595 C CA . ILE A 1 223 ? 47.585 -0.023 -8.527 1.00 30.22 233 ILE A CA 1
ATOM 1596 C C . ILE A 1 223 ? 46.785 -1.321 -8.502 1.00 29.80 233 ILE A C 1
ATOM 1597 O O . ILE A 1 223 ? 45.649 -1.344 -8.010 1.00 27.09 233 ILE A O 1
ATOM 1602 N N . ASP A 1 224 ? 47.339 -2.412 -9.041 1.00 27.87 234 ASP A N 1
ATOM 1603 C CA . ASP A 1 224 ? 46.619 -3.679 -8.991 1.00 26.34 234 ASP A CA 1
ATOM 1604 C C . ASP A 1 224 ? 46.635 -4.263 -7.584 1.00 22.76 234 ASP A C 1
ATOM 1605 O O . ASP A 1 224 ? 45.634 -4.837 -7.145 1.00 22.35 234 ASP A O 1
ATOM 1610 N N . ASP A 1 225 ? 47.749 -4.117 -6.857 1.00 21.50 235 ASP A N 1
ATOM 1611 C CA . ASP A 1 225 ? 47.750 -4.524 -5.452 1.00 19.96 235 ASP A CA 1
ATOM 1612 C C . ASP A 1 225 ? 46.762 -3.695 -4.658 1.00 19.14 235 ASP A C 1
ATOM 1613 O O . ASP A 1 225 ? 46.117 -4.198 -3.731 1.00 19.17 235 ASP A O 1
ATOM 1618 N N . GLU A 1 226 ? 46.628 -2.417 -5.003 1.00 23.58 236 GLU A N 1
ATOM 1619 C CA . GLU A 1 226 ? 45.737 -1.569 -4.233 1.00 23.07 236 GLU A CA 1
ATOM 1620 C C . GLU A 1 226 ? 44.275 -1.896 -4.523 1.00 20.68 236 GLU A C 1
ATOM 1621 O O . GLU A 1 226 ? 43.457 -1.933 -3.600 1.00 20.53 236 GLU A O 1
ATOM 1627 N N . ARG A 1 227 ? 43.927 -2.176 -5.788 1.00 21.54 237 ARG A N 1
ATOM 1628 C CA . ARG A 1 227 ? 42.563 -2.624 -6.072 1.00 21.79 237 ARG A CA 1
ATOM 1629 C C . ARG A 1 227 ? 42.240 -3.903 -5.315 1.00 17.69 237 ARG A C 1
ATOM 1630 O O . ARG A 1 227 ? 41.147 -4.035 -4.752 1.00 19.57 237 ARG A O 1
ATOM 1638 N N . PHE A 1 228 ? 43.187 -4.844 -5.284 1.00 19.75 238 PHE A N 1
ATOM 1639 C CA . PHE A 1 228 ? 42.998 -6.091 -4.547 1.00 17.90 238 PHE A CA 1
ATOM 1640 C C . PHE A 1 228 ? 42.795 -5.816 -3.064 1.00 17.56 238 PHE A C 1
ATOM 1641 O O . PHE A 1 228 ? 41.868 -6.345 -2.433 1.00 17.12 238 PHE A O 1
ATOM 1649 N N . THR A 1 229 ? 43.672 -4.994 -2.488 1.00 17.54 239 THR A N 1
ATOM 1650 C CA . THR A 1 229 ? 43.602 -4.704 -1.062 1.00 15.65 239 THR A CA 1
ATOM 1651 C C . THR A 1 229 ? 42.292 -4.013 -0.707 1.00 18.52 239 THR A C 1
ATOM 1652 O O . THR A 1 229 ? 41.644 -4.362 0.286 1.00 17.11 239 THR A O 1
ATOM 1656 N N . VAL A 1 230 ? 41.869 -3.042 -1.522 1.00 16.81 240 VAL A N 1
ATOM 1657 C CA . VAL A 1 230 ? 40.607 -2.354 -1.267 1.00 15.72 240 VAL A CA 1
ATOM 1658 C C . VAL A 1 230 ? 39.438 -3.337 -1.295 1.00 16.76 240 VAL A C 1
ATOM 1659 O O . VAL A 1 230 ? 38.502 -3.238 -0.488 1.00 17.87 240 VAL A O 1
ATOM 1663 N N . GLU A 1 231 ? 39.457 -4.291 -2.236 1.00 18.10 241 GLU A N 1
ATOM 1664 C CA . GLU A 1 231 ? 38.385 -5.288 -2.281 1.00 16.41 241 GLU A CA 1
ATOM 1665 C C . GLU A 1 231 ? 38.430 -6.221 -1.071 1.00 13.65 241 GLU A C 1
ATOM 1666 O O . GLU A 1 231 ? 37.380 -6.579 -0.518 1.00 14.63 241 GLU A O 1
ATOM 1672 N N . ALA A 1 232 ? 39.634 -6.621 -0.649 1.00 13.61 242 ALA A N 1
ATOM 1673 C CA . ALA A 1 232 ? 39.762 -7.456 0.542 1.00 13.92 242 ALA A CA 1
ATOM 1674 C C . ALA A 1 232 ? 39.168 -6.757 1.751 1.00 12.63 242 ALA A C 1
ATOM 1675 O O . ALA A 1 232 ? 38.428 -7.367 2.534 1.00 14.17 242 ALA A O 1
ATOM 1677 N N . PHE A 1 233 ? 39.460 -5.457 1.904 1.00 14.03 243 PHE A N 1
ATOM 1678 C CA . PHE A 1 233 ? 38.888 -4.705 3.019 1.00 14.90 243 PHE A CA 1
ATOM 1679 C C . PHE A 1 233 ? 37.392 -4.486 2.868 1.00 15.16 243 PHE A C 1
ATOM 1680 O O . PHE A 1 233 ? 36.664 -4.549 3.863 1.00 16.56 243 PHE A O 1
ATOM 1688 N N . ARG A 1 234 ? 36.902 -4.239 1.647 1.00 16.27 244 ARG A N 1
ATOM 1689 C CA . ARG A 1 234 ? 35.456 -4.170 1.447 1.00 17.90 244 ARG A CA 1
ATOM 1690 C C . ARG A 1 234 ? 34.772 -5.427 1.962 1.00 16.79 244 ARG A C 1
ATOM 1691 O O . ARG A 1 234 ? 33.731 -5.358 2.627 1.00 16.23 244 ARG A O 1
ATOM 1699 N N . LYS A 1 235 ? 35.358 -6.592 1.673 1.00 15.85 245 LYS A N 1
ATOM 1700 C CA . LYS A 1 235 ? 34.751 -7.853 2.069 1.00 15.12 245 LYS A CA 1
ATOM 1701 C C . LYS A 1 235 ? 34.769 -8.029 3.582 1.00 12.14 245 LYS A C 1
ATOM 1702 O O . LYS A 1 235 ? 33.763 -8.450 4.169 1.00 13.23 245 LYS A O 1
ATOM 1708 N N . VAL A 1 236 ? 35.883 -7.692 4.249 1.00 13.91 246 VAL A N 1
ATOM 1709 C CA . VAL A 1 236 ? 35.895 -7.876 5.702 1.00 12.47 246 VAL A CA 1
ATOM 1710 C C . VAL A 1 236 ? 34.992 -6.855 6.379 1.00 12.05 246 VAL A C 1
ATOM 1711 O O . VAL A 1 236 ? 34.317 -7.170 7.365 1.00 12.72 246 VAL A O 1
ATOM 1715 N N . VAL A 1 237 ? 34.960 -5.625 5.862 1.00 14.91 247 VAL A N 1
ATOM 1716 C CA . VAL A 1 237 ? 34.096 -4.604 6.445 1.00 13.72 247 VAL A CA 1
ATOM 1717 C C . VAL A 1 237 ? 32.633 -5.002 6.283 1.00 13.82 247 VAL A C 1
ATOM 1718 O O . VAL A 1 237 ? 31.829 -4.900 7.224 1.00 13.16 247 VAL A O 1
ATOM 1722 N N . ASN A 1 238 ? 32.276 -5.523 5.108 1.00 13.96 248 ASN A N 1
ATOM 1723 C CA . ASN A 1 238 ? 30.903 -5.965 4.881 1.00 17.65 248 ASN A CA 1
ATOM 1724 C C . ASN A 1 238 ? 30.544 -7.135 5.785 1.00 15.22 248 ASN A C 1
ATOM 1725 O O . ASN A 1 238 ? 29.405 -7.239 6.256 1.00 16.49 248 ASN A O 1
ATOM 1730 N N . TYR A 1 239 ? 31.505 -8.020 6.046 1.00 14.98 249 TYR A N 1
ATOM 1731 C CA . TYR A 1 239 ? 31.254 -9.147 6.931 1.00 14.48 249 TYR A CA 1
ATOM 1732 C C . TYR A 1 239 ? 30.908 -8.664 8.333 1.00 13.49 249 TYR A C 1
ATOM 1733 O O . TYR A 1 239 ? 29.934 -9.123 8.941 1.00 14.07 249 TYR A O 1
ATOM 1742 N N . ALA A 1 240 ? 31.697 -7.723 8.860 1.00 13.49 250 ALA A N 1
ATOM 1743 C CA . ALA A 1 240 ? 31.388 -7.134 10.160 1.00 12.17 250 ALA A CA 1
ATOM 1744 C C . ALA A 1 240 ? 30.021 -6.452 10.148 1.00 13.08 250 ALA A C 1
ATOM 1745 O O . ALA A 1 240 ? 29.208 -6.654 11.059 1.00 13.01 250 ALA A O 1
ATOM 1747 N N . ARG A 1 241 ? 29.753 -5.629 9.129 1.00 13.53 251 ARG A N 1
ATOM 1748 C CA . ARG A 1 241 ? 28.516 -4.853 9.133 1.00 14.31 251 ARG A CA 1
ATOM 1749 C C . ARG A 1 241 ? 27.303 -5.766 9.015 1.00 16.92 251 ARG A C 1
ATOM 1750 O O . ARG A 1 241 ? 26.265 -5.511 9.642 1.00 16.67 251 ARG A O 1
ATOM 1758 N N . LYS A 1 242 ? 27.422 -6.852 8.244 1.00 15.20 252 LYS A N 1
ATOM 1759 C CA . LYS A 1 242 ? 26.293 -7.764 8.090 1.00 17.42 252 LYS A CA 1
ATOM 1760 C C . LYS A 1 242 ? 25.974 -8.467 9.403 1.00 18.86 252 LYS A C 1
ATOM 1761 O O . LYS A 1 242 ? 24.825 -8.854 9.643 1.00 19.24 252 LYS A O 1
ATOM 1767 N N . ASN A 1 243 ? 26.963 -8.593 10.282 1.00 15.03 253 ASN A N 1
ATOM 1768 C CA . ASN A 1 243 ? 26.785 -9.096 11.633 1.00 15.57 253 ASN A CA 1
ATOM 1769 C C . ASN A 1 243 ? 26.504 -7.994 12.635 1.00 15.14 253 ASN A C 1
ATOM 1770 O O . ASN A 1 243 ? 26.644 -8.216 13.846 1.00 18.11 253 ASN A O 1
ATOM 1775 N N . ASN A 1 244 ? 26.131 -6.810 12.146 1.00 15.21 254 ASN A N 1
ATOM 1776 C CA A ASN A 1 244 ? 25.688 -5.687 12.969 0.58 17.59 254 ASN A CA 1
ATOM 1777 C CA B ASN A 1 244 ? 25.683 -5.693 12.972 0.42 17.45 254 ASN A CA 1
ATOM 1778 C C . ASN A 1 244 ? 26.798 -5.110 13.840 1.00 17.80 254 ASN A C 1
ATOM 1779 O O . ASN A 1 244 ? 26.546 -4.569 14.920 1.00 18.83 254 ASN A O 1
ATOM 1788 N N . ILE A 1 245 ? 28.029 -5.183 13.365 1.00 13.48 255 ILE A N 1
ATOM 1789 C CA . ILE A 1 245 ? 29.178 -4.637 14.071 1.00 14.74 255 ILE A CA 1
ATOM 1790 C C . ILE A 1 245 ? 29.663 -3.401 13.332 1.00 14.47 255 ILE A C 1
ATOM 1791 O O . ILE A 1 245 ? 29.853 -3.439 12.110 1.00 17.85 255 ILE A O 1
ATOM 1796 N N . LEU A 1 246 ? 29.874 -2.316 14.067 1.00 12.79 256 LEU A N 1
ATOM 1797 C CA . LEU A 1 246 ? 30.408 -1.088 13.492 1.00 12.75 256 LEU A CA 1
ATOM 1798 C C . LEU A 1 246 ? 31.935 -1.069 13.592 1.00 11.24 256 LEU A C 1
ATOM 1799 O O . LEU A 1 246 ? 32.511 -1.432 14.625 1.00 12.56 256 LEU A O 1
ATOM 1804 N N . ILE A 1 247 ? 32.588 -0.643 12.507 1.00 11.24 257 ILE A N 1
ATOM 1805 C CA . ILE A 1 247 ? 34.043 -0.490 12.442 1.00 9.74 257 ILE A CA 1
ATOM 1806 C C . ILE A 1 247 ? 34.388 0.994 12.438 1.00 10.48 257 ILE A C 1
ATOM 1807 O O . ILE A 1 247 ? 33.876 1.764 11.613 1.00 11.65 257 ILE A O 1
ATOM 1812 N N . VAL A 1 248 ? 35.262 1.380 13.362 1.00 8.99 258 VAL A N 1
ATOM 1813 C CA . VAL A 1 248 ? 35.739 2.747 13.526 1.00 9.80 258 VAL A CA 1
ATOM 1814 C C . VAL A 1 248 ? 37.236 2.715 13.257 1.00 10.58 258 VAL A C 1
ATOM 1815 O O . VAL A 1 248 ? 37.954 1.915 13.866 1.00 9.86 258 VAL A O 1
ATOM 1819 N N . ALA A 1 249 ? 37.712 3.568 12.360 1.00 8.59 259 ALA A N 1
ATOM 1820 C CA . ALA A 1 249 ? 39.116 3.546 11.973 1.00 10.39 259 ALA A CA 1
ATOM 1821 C C . ALA A 1 249 ? 39.665 4.956 11.871 1.00 10.30 259 ALA A C 1
ATOM 1822 O O . ALA A 1 249 ? 38.950 5.900 11.534 1.00 10.70 259 ALA A O 1
ATOM 1824 N N . SER A 1 250 ? 40.961 5.068 12.112 1.00 10.12 260 SER A N 1
ATOM 1825 C CA . SER A 1 250 ? 41.631 6.360 12.060 1.00 8.96 260 SER A CA 1
ATOM 1826 C C . SER A 1 250 ? 41.759 6.876 10.623 1.00 9.68 260 SER A C 1
ATOM 1827 O O . SER A 1 250 ? 41.962 6.115 9.674 1.00 10.66 260 SER A O 1
ATOM 1830 N N . ALA A 1 251 ? 41.660 8.205 10.467 1.00 10.21 261 ALA A N 1
ATOM 1831 C CA . ALA A 1 251 ? 41.812 8.824 9.155 1.00 10.79 261 ALA A CA 1
ATOM 1832 C C . ALA A 1 251 ? 43.257 8.881 8.717 1.00 11.17 261 ALA A C 1
ATOM 1833 O O . ALA A 1 251 ? 43.520 8.962 7.512 1.00 11.10 261 ALA A O 1
ATOM 1835 N N . GLY A 1 252 ? 44.186 8.851 9.664 1.00 11.03 262 GLY A N 1
ATOM 1836 C CA . GLY A 1 252 ? 45.596 8.959 9.359 1.00 11.98 262 GLY A CA 1
ATOM 1837 C C . GLY A 1 252 ? 46.154 10.349 9.623 1.00 13.32 262 GLY A C 1
ATOM 1838 O O . GLY A 1 252 ? 45.428 11.342 9.752 1.00 12.43 262 GLY A O 1
ATOM 1839 N N . ASN A 1 253 ? 47.486 10.420 9.680 1.00 13.57 263 ASN A N 1
ATOM 1840 C CA . ASN A 1 253 ? 48.188 11.589 10.196 1.00 13.45 263 ASN A CA 1
ATOM 1841 C C . ASN A 1 253 ? 49.113 12.211 9.161 1.00 15.91 263 ASN A C 1
ATOM 1842 O O . ASN A 1 253 ? 50.193 12.695 9.503 1.00 16.23 263 ASN A O 1
ATOM 1847 N N . GLU A 1 254 ? 48.698 12.218 7.895 1.00 15.02 264 GLU A N 1
ATOM 1848 C CA . GLU A 1 254 ? 49.501 12.733 6.789 1.00 15.82 264 GLU A CA 1
ATOM 1849 C C . GLU A 1 254 ? 49.112 14.143 6.345 1.00 15.17 264 GLU A C 1
ATOM 1850 O O . GLU A 1 254 ? 49.682 14.649 5.368 1.00 18.44 264 GLU A O 1
ATOM 1856 N N . SER A 1 255 ? 48.186 14.800 7.045 1.00 15.54 265 SER A N 1
ATOM 1857 C CA A SER A 1 255 ? 47.684 16.128 6.686 0.66 15.62 265 SER A CA 1
ATOM 1858 C CA B SER A 1 255 ? 47.741 16.143 6.670 0.34 15.52 265 SER A CA 1
ATOM 1859 C C . SER A 1 255 ? 47.283 16.194 5.213 1.00 17.67 265 SER A C 1
ATOM 1860 O O . SER A 1 255 ? 47.583 17.149 4.488 1.00 18.46 265 SER A O 1
ATOM 1865 N N . ARG A 1 256 ? 46.567 15.155 4.777 1.00 15.80 266 ARG A N 1
ATOM 1866 C CA . ARG A 1 256 ? 46.156 14.995 3.390 1.00 20.06 266 ARG A CA 1
ATOM 1867 C C . ARG A 1 256 ? 44.646 14.828 3.276 1.00 18.18 266 ARG A C 1
ATOM 1868 O O . ARG A 1 256 ? 43.980 14.318 4.180 1.00 15.51 266 ARG A O 1
ATOM 1876 N N . ASP A 1 257 ? 44.119 15.265 2.141 1.00 18.98 267 ASP A N 1
ATOM 1877 C CA . ASP A 1 257 ? 42.742 14.985 1.761 1.00 16.04 267 ASP A CA 1
ATOM 1878 C C . ASP A 1 257 ? 42.695 13.560 1.216 1.00 19.39 267 ASP A C 1
ATOM 1879 O O . ASP A 1 257 ? 43.205 13.283 0.125 1.00 21.04 267 ASP A O 1
ATOM 1884 N N . ILE A 1 258 ? 42.093 12.651 1.972 1.00 18.12 268 ILE A N 1
ATOM 1885 C CA . ILE A 1 258 ? 42.090 11.244 1.581 1.00 19.19 268 ILE A CA 1
ATOM 1886 C C . ILE A 1 258 ? 40.906 10.922 0.682 1.00 19.32 268 ILE A C 1
ATOM 1887 O O . ILE A 1 258 ? 40.632 9.751 0.395 1.00 19.67 268 ILE A O 1
ATOM 1892 N N . SER A 1 259 ? 40.195 11.954 0.238 1.00 20.65 269 SER A N 1
ATOM 1893 C CA . SER A 1 259 ? 39.127 11.787 -0.736 1.00 23.88 269 SER A CA 1
ATOM 1894 C C . SER A 1 259 ? 39.574 12.103 -2.155 1.00 28.81 269 SER A C 1
ATOM 1895 O O . SER A 1 259 ? 38.830 11.825 -3.099 1.00 34.16 269 SER A O 1
ATOM 1898 N N . THR A 1 260 ? 40.763 12.670 -2.327 1.00 31.47 2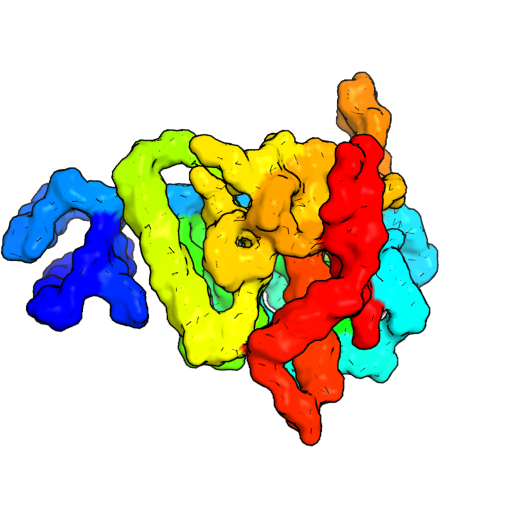70 THR A N 1
ATOM 1899 C CA . THR A 1 260 ? 41.327 12.939 -3.642 1.00 32.34 270 THR A CA 1
ATOM 1900 C C . THR A 1 260 ? 42.315 11.826 -3.965 1.00 38.08 270 THR A C 1
ATOM 1901 O O . THR A 1 260 ? 43.330 11.672 -3.275 1.00 41.59 270 THR A O 1
ATOM 1905 N N . GLY A 1 261 ? 42.008 11.049 -5.001 1.00 55.14 271 GLY A N 1
ATOM 1906 C CA . GLY A 1 261 ? 42.761 9.851 -5.326 1.00 50.97 271 GLY A CA 1
ATOM 1907 C C . GLY A 1 261 ? 44.149 10.090 -5.876 1.00 51.89 271 GLY A C 1
ATOM 1908 O O . GLY A 1 261 ? 44.793 9.157 -6.355 1.00 57.76 271 GLY A O 1
ATOM 1909 N N . LYS A 1 264 ? 44.618 5.176 -2.007 1.00 29.08 274 LYS A N 1
ATOM 1910 C CA . LYS A 1 264 ? 43.603 5.077 -0.965 1.00 27.43 274 LYS A CA 1
ATOM 1911 C C . LYS A 1 264 ? 44.278 4.901 0.401 1.00 24.59 274 LYS A C 1
ATOM 1912 O O . LYS A 1 264 ? 45.231 4.135 0.542 1.00 23.84 274 LYS A O 1
ATOM 1918 N N . HIS A 1 265 ? 43.810 5.643 1.399 1.00 18.10 275 HIS A N 1
ATOM 1919 C CA . HIS A 1 265 ? 44.125 5.309 2.782 1.00 17.23 275 HIS A CA 1
ATOM 1920 C C . HIS A 1 265 ? 43.255 4.133 3.202 1.00 16.43 275 HIS A C 1
ATOM 1921 O O . HIS A 1 265 ? 42.091 4.046 2.816 1.00 16.93 275 HIS A O 1
ATOM 1928 N N . ILE A 1 266 ? 43.827 3.218 3.981 1.00 15.25 276 ILE A N 1
ATOM 1929 C CA . ILE A 1 266 ? 43.200 1.929 4.293 1.00 14.52 276 ILE A CA 1
ATOM 1930 C C . ILE A 1 266 ? 43.433 1.557 5.755 1.00 13.29 276 ILE A C 1
ATOM 1931 O O . ILE A 1 266 ? 44.576 1.643 6.222 1.00 14.97 276 ILE A O 1
ATOM 1936 N N . PRO A 1 267 ? 42.414 1.114 6.510 1.00 12.11 277 PRO A N 1
ATOM 1937 C CA . PRO A 1 267 ? 40.990 1.039 6.151 1.00 12.72 277 PRO A CA 1
ATOM 1938 C C . PRO A 1 267 ? 40.210 2.344 6.332 1.00 13.58 277 PRO A C 1
ATOM 1939 O O . PRO A 1 267 ? 39.135 2.472 5.747 1.00 12.64 277 PRO A O 1
ATOM 1943 N N . GLY A 1 268 ? 40.712 3.278 7.134 1.00 12.96 278 GLY A N 1
ATOM 1944 C CA . GLY A 1 268 ? 40.032 4.552 7.297 1.00 12.62 278 GLY A CA 1
ATOM 1945 C C . GLY A 1 268 ? 39.876 5.257 5.973 1.00 10.71 278 GLY A C 1
ATOM 1946 O O . GLY A 1 268 ? 40.855 5.423 5.231 1.00 13.77 278 GLY A O 1
ATOM 1947 N N . GLY A 1 269 ? 38.640 5.630 5.631 1.00 12.06 279 GLY A N 1
ATOM 1948 C CA . GLY A 1 269 ? 38.327 6.269 4.375 1.00 13.25 279 GLY A CA 1
ATOM 1949 C C . GLY A 1 269 ? 37.571 5.386 3.410 1.00 14.02 279 GLY A C 1
ATOM 1950 O O . GLY A 1 269 ? 36.992 5.902 2.441 1.00 15.94 279 GLY A O 1
ATOM 1951 N N . LEU A 1 270 ? 37.556 4.078 3.646 1.00 13.12 280 LEU A N 1
ATOM 1952 C CA . LEU A 1 270 ? 36.836 3.155 2.788 1.00 14.01 280 LEU A CA 1
ATOM 1953 C C . LEU A 1 270 ? 35.345 3.176 3.104 1.00 14.40 280 LEU A C 1
ATOM 1954 O O . LEU A 1 270 ? 34.917 3.551 4.199 1.00 14.93 280 LEU A O 1
ATOM 1959 N N . GLU A 1 271 ? 34.554 2.747 2.127 1.00 16.15 281 GLU A N 1
ATOM 1960 C CA . GLU A 1 271 ? 33.115 2.689 2.321 1.00 17.56 281 GLU A CA 1
ATOM 1961 C C . GLU A 1 271 ? 32.766 1.825 3.515 1.00 15.18 281 GLU A C 1
ATOM 1962 O O . GLU A 1 271 ? 33.435 0.829 3.810 1.00 15.16 281 GLU A O 1
ATOM 1968 N N . SER A 1 272 ? 31.713 2.233 4.218 1.00 13.72 282 SER A N 1
ATOM 1969 C CA . SER A 1 272 ? 31.143 1.522 5.349 1.00 13.27 282 SER A CA 1
ATOM 1970 C C . SER A 1 272 ? 32.008 1.575 6.600 1.00 11.79 282 SER A C 1
ATOM 1971 O O . SER A 1 272 ? 31.640 0.969 7.615 1.00 14.02 282 SER A O 1
ATOM 1974 N N . VAL A 1 273 ? 33.128 2.291 6.572 1.00 12.25 283 VAL A N 1
ATOM 1975 C CA . VAL A 1 273 ? 33.995 2.490 7.728 1.00 11.87 283 VAL A CA 1
ATOM 1976 C C . VAL A 1 273 ? 33.687 3.856 8.320 1.00 12.28 283 VAL A C 1
ATOM 1977 O O . VAL A 1 273 ? 33.607 4.852 7.587 1.00 15.42 283 VAL A O 1
ATOM 1981 N N . ILE A 1 274 ? 33.526 3.921 9.638 1.00 10.49 284 ILE A N 1
ATOM 1982 C CA . ILE A 1 274 ? 33.410 5.203 10.329 1.00 10.97 284 ILE A CA 1
ATOM 1983 C C . ILE A 1 274 ? 34.829 5.719 10.496 1.00 9.42 284 ILE A C 1
ATOM 1984 O O . ILE A 1 274 ? 35.610 5.153 11.259 1.00 10.67 284 ILE A O 1
ATOM 1989 N N . THR A 1 275 ? 35.183 6.765 9.763 1.00 10.59 285 THR A N 1
ATOM 1990 C CA . THR A 1 275 ? 36.562 7.222 9.666 1.00 10.65 285 THR A CA 1
ATOM 1991 C C . THR A 1 275 ? 36.745 8.499 10.474 1.00 10.16 285 THR A C 1
ATOM 1992 O O . THR A 1 275 ? 35.980 9.450 10.308 1.00 11.17 285 THR A O 1
ATOM 1996 N N . VAL A 1 276 ? 37.753 8.522 11.345 1.00 9.27 286 VAL A N 1
ATOM 1997 C CA . VAL A 1 276 ? 37.845 9.538 12.395 1.00 9.93 286 VAL A CA 1
ATOM 1998 C C . VAL A 1 276 ? 39.113 10.377 12.236 1.00 10.46 286 VAL A C 1
ATOM 1999 O O . VAL A 1 276 ? 40.238 9.852 12.321 1.00 9.39 286 VAL A O 1
ATOM 2003 N N . GLY A 1 277 ? 38.924 11.693 12.066 1.00 9.87 287 GLY A N 1
ATOM 2004 C CA . GLY A 1 277 ? 40.000 12.657 12.067 1.00 10.90 287 GLY A CA 1
ATOM 2005 C C . GLY A 1 277 ? 40.187 13.284 13.443 1.00 10.02 287 GLY A C 1
ATOM 2006 O O . GLY A 1 277 ? 39.439 13.020 14.384 1.00 10.45 287 GLY A O 1
ATOM 2007 N N . ALA A 1 278 ? 41.211 14.136 13.549 1.00 11.68 288 ALA A N 1
ATOM 2008 C CA . ALA A 1 278 ? 41.581 14.758 14.818 1.00 10.29 288 ALA A CA 1
ATOM 2009 C C . ALA A 1 278 ? 41.487 16.276 14.748 1.00 8.81 288 ALA A C 1
ATOM 2010 O O . ALA A 1 278 ? 41.904 16.889 13.765 1.00 11.21 288 ALA A O 1
ATOM 2012 N N . THR A 1 279 ? 40.992 16.874 15.831 1.00 11.05 289 THR A N 1
ATOM 2013 C CA . THR A 1 279 ? 41.074 18.308 16.051 1.00 10.66 289 THR A CA 1
ATOM 2014 C C . THR A 1 279 ? 42.091 18.617 17.146 1.00 11.83 289 THR A C 1
ATOM 2015 O O . THR A 1 279 ? 42.396 17.775 18.004 1.00 11.71 289 THR A O 1
ATOM 2019 N N . LYS A 1 280 ? 42.644 19.825 17.076 1.00 12.78 290 LYS A N 1
ATOM 2020 C CA . LYS A 1 280 ? 43.611 20.296 18.052 1.00 12.38 290 LYS A CA 1
ATOM 2021 C C . LYS A 1 280 ? 42.911 21.199 19.063 1.00 12.28 290 LYS A C 1
ATOM 2022 O O . LYS A 1 280 ? 41.706 21.453 18.974 1.00 14.42 290 LYS A O 1
ATOM 2028 N N . LYS A 1 281 ? 43.680 21.703 20.027 1.00 13.44 291 LYS A N 1
ATOM 2029 C CA . LYS A 1 281 ? 43.079 22.361 21.179 1.00 16.38 291 LYS A CA 1
ATOM 2030 C C . LYS A 1 281 ? 42.310 23.623 20.788 1.00 16.85 291 LYS A C 1
ATOM 2031 O O . LYS A 1 281 ? 41.331 23.984 21.450 1.00 17.30 291 LYS A O 1
ATOM 2037 N N . SER A 1 282 ? 42.711 24.293 19.706 1.00 16.20 292 SER A N 1
ATOM 2038 C CA . SER A 1 282 ? 41.992 25.475 19.241 1.00 18.08 292 SER A CA 1
ATOM 2039 C C . SER A 1 282 ? 40.619 25.144 18.676 1.00 17.46 292 SER A C 1
ATOM 2040 O O . SER A 1 282 ? 39.814 26.058 18.474 1.00 19.66 292 SER A O 1
ATOM 2043 N N . GLY A 1 283 ? 40.337 23.875 18.397 1.00 15.49 293 GLY A N 1
ATOM 2044 C CA . GLY A 1 283 ? 39.093 23.482 17.766 1.00 17.33 293 GLY A CA 1
ATOM 2045 C C . GLY A 1 283 ? 39.208 23.262 16.278 1.00 14.76 293 GLY A C 1
ATOM 2046 O O . GLY A 1 283 ? 38.286 22.698 15.668 1.00 16.81 293 GLY A O 1
ATOM 2047 N N . ASP A 1 284 ? 40.312 23.678 15.677 1.00 15.24 294 ASP A N 1
ATOM 2048 C CA . ASP A 1 284 ? 40.528 23.419 14.265 1.00 16.04 294 ASP A CA 1
ATOM 2049 C C . ASP A 1 284 ? 40.996 21.982 14.062 1.00 14.91 294 ASP A C 1
ATOM 2050 O O . ASP A 1 284 ? 41.402 21.291 15.000 1.00 14.30 294 ASP A O 1
ATOM 2055 N N . ILE A 1 285 ? 40.910 21.517 12.816 1.00 15.22 295 ILE A N 1
ATOM 2056 C CA . ILE A 1 285 ? 41.530 20.249 12.465 1.00 14.13 295 ILE A CA 1
ATOM 2057 C C . ILE A 1 285 ? 43.007 20.303 12.833 1.00 13.89 295 ILE A C 1
ATOM 2058 O O . ILE A 1 285 ? 43.690 21.314 12.615 1.00 17.17 295 ILE A O 1
ATOM 2063 N N . ALA A 1 286 ? 43.490 19.220 13.440 1.00 12.14 296 ALA A N 1
ATOM 2064 C CA . ALA A 1 286 ? 44.868 19.180 13.914 1.00 11.63 296 ALA A CA 1
ATOM 2065 C C . ALA A 1 286 ? 45.830 19.243 12.731 1.00 13.16 296 ALA A C 1
ATOM 2066 O O . ALA A 1 286 ? 45.496 18.869 11.601 1.00 15.45 296 ALA A O 1
ATOM 2068 N N . ASP A 1 287 ? 47.043 19.730 13.008 1.00 14.52 297 ASP A N 1
ATOM 2069 C CA . ASP A 1 287 ? 47.997 20.008 11.938 1.00 16.27 297 ASP A CA 1
ATOM 2070 C C . ASP A 1 287 ? 48.348 18.760 11.142 1.00 14.74 297 ASP A C 1
ATOM 2071 O O . ASP A 1 287 ? 48.672 18.855 9.952 1.00 17.25 297 ASP A O 1
ATOM 2076 N N . TYR A 1 288 ? 48.296 17.593 11.771 1.00 13.15 298 TYR A N 1
ATOM 2077 C CA . TYR A 1 288 ? 48.673 16.335 11.145 1.00 14.63 298 TYR A CA 1
ATOM 2078 C C . TYR A 1 288 ? 47.484 15.577 10.572 1.00 13.06 298 TYR A C 1
ATOM 2079 O O . TYR A 1 288 ? 47.688 14.603 9.854 1.00 13.24 298 TYR A O 1
ATOM 2088 N N . SER A 1 289 ? 46.254 15.968 10.891 1.00 13.23 299 SER A N 1
ATOM 2089 C CA . SER A 1 289 ? 45.130 15.093 10.600 1.00 12.31 299 SER A CA 1
ATOM 2090 C C . SER A 1 289 ? 44.816 15.066 9.115 1.00 12.15 299 SER A C 1
ATOM 2091 O O . SER A 1 289 ? 44.811 16.096 8.443 1.00 13.18 299 SER A O 1
ATOM 2094 N N . ASN A 1 290 ? 44.517 13.876 8.615 1.00 12.15 300 ASN A N 1
ATOM 2095 C CA . ASN A 1 290 ? 43.866 13.772 7.321 1.00 13.91 300 ASN A CA 1
ATOM 2096 C C . ASN A 1 290 ? 42.440 14.313 7.415 1.00 14.03 300 ASN A C 1
ATOM 2097 O O . ASN A 1 290 ? 41.878 14.505 8.503 1.00 14.67 300 ASN A O 1
ATOM 2102 N N . TYR A 1 291 ? 41.870 14.597 6.254 1.00 14.62 301 TYR A N 1
ATOM 2103 C CA . TYR A 1 291 ? 40.556 15.223 6.168 1.00 14.38 301 TYR A CA 1
ATOM 2104 C C . TYR A 1 291 ? 39.950 14.821 4.833 1.00 17.09 301 TYR A C 1
ATOM 2105 O O . TYR A 1 291 ? 40.533 14.035 4.084 1.00 15.97 301 TYR A O 1
ATOM 2114 N N . GLY A 1 292 ? 38.782 15.364 4.535 1.00 18.78 302 GLY A N 1
ATOM 2115 C CA . GLY A 1 292 ? 38.119 15.106 3.271 1.00 19.27 302 GLY A CA 1
ATOM 2116 C C . GLY A 1 292 ? 36.752 14.483 3.464 1.00 17.54 302 GLY A C 1
ATOM 2117 O O . GLY A 1 292 ? 36.336 14.156 4.572 1.00 16.76 302 GLY A O 1
ATOM 2118 N N . SER A 1 293 ? 36.052 14.301 2.339 1.00 17.64 303 SER A N 1
ATOM 2119 C CA . SER A 1 293 ? 34.656 13.877 2.417 1.00 17.77 303 SER A CA 1
ATOM 2120 C C . SER A 1 293 ? 34.486 12.466 2.965 1.00 19.03 303 SER A C 1
ATOM 2121 O O . SER A 1 293 ? 33.405 12.141 3.465 1.00 23.23 303 SER A O 1
ATOM 2124 N N . ASN A 1 294 ? 35.505 11.616 2.859 1.00 16.53 304 ASN A N 1
ATOM 2125 C CA . ASN A 1 294 ? 35.452 10.281 3.438 1.00 15.97 304 ASN A CA 1
ATOM 2126 C C . ASN A 1 294 ? 35.986 10.199 4.856 1.00 15.51 304 ASN A C 1
ATOM 2127 O O . ASN A 1 294 ? 36.180 9.091 5.366 1.00 16.95 304 ASN A O 1
ATOM 2132 N N . VAL A 1 295 ? 36.199 11.332 5.503 1.00 14.61 305 VAL A N 1
ATOM 2133 C CA . VAL A 1 295 ? 36.380 11.375 6.946 1.00 13.52 305 VAL A CA 1
ATOM 2134 C C . VAL A 1 295 ? 35.017 11.696 7.548 1.00 12.96 305 VAL A C 1
ATOM 2135 O O . VAL A 1 295 ? 34.423 12.737 7.231 1.00 15.42 305 VAL A O 1
ATOM 2139 N N . SER A 1 296 ? 34.511 10.783 8.384 1.00 12.37 306 SER A N 1
ATOM 2140 C CA . SER A 1 296 ? 33.143 10.851 8.890 1.00 13.14 306 SER A CA 1
ATOM 2141 C C . SER A 1 296 ? 32.974 11.893 9.979 1.00 12.16 306 SER A C 1
ATOM 2142 O O . SER A 1 296 ? 31.937 12.554 10.062 1.00 14.22 306 SER A O 1
ATOM 2145 N N . ILE A 1 297 ? 33.966 12.014 10.859 1.00 12.44 307 ILE A N 1
ATOM 2146 C CA . ILE A 1 297 ? 33.781 12.716 12.117 1.00 11.99 307 ILE A CA 1
ATOM 2147 C C . ILE A 1 297 ? 35.160 12.932 12.702 1.00 10.94 307 ILE A C 1
ATOM 2148 O O . ILE A 1 297 ? 36.117 12.238 12.333 1.00 12.25 307 ILE A O 1
ATOM 2153 N N . TYR A 1 298 ? 35.265 13.899 13.604 1.00 11.16 308 TYR A N 1
ATOM 2154 C CA . TYR A 1 298 ? 36.519 14.280 14.224 1.00 11.11 308 TYR A CA 1
ATOM 2155 C C . TYR A 1 298 ? 36.395 14.167 15.730 1.00 9.99 308 TYR A C 1
ATOM 2156 O O . TYR A 1 298 ? 35.298 14.228 16.302 1.00 11.31 308 TYR A O 1
ATOM 2165 N N . GLY A 1 299 ? 37.534 14.013 16.384 1.00 11.42 309 GLY A N 1
ATOM 2166 C CA . GLY A 1 299 ? 37.559 14.136 17.822 1.00 10.11 309 GLY A CA 1
ATOM 2167 C C . GLY A 1 299 ? 38.797 14.880 18.264 1.00 11.50 309 GLY A C 1
ATOM 2168 O O . GLY A 1 299 ? 39.829 14.853 17.591 1.00 10.49 309 GLY A O 1
ATOM 2169 N N . PRO A 1 300 ? 38.720 15.570 19.401 1.00 10.77 310 PRO A N 1
ATOM 2170 C CA . PRO A 1 300 ? 39.894 16.307 19.902 1.00 10.96 310 PRO A CA 1
ATOM 2171 C C . PRO A 1 300 ? 40.975 15.319 20.301 1.00 9.96 310 PRO A C 1
ATOM 2172 O O . PRO A 1 300 ? 40.748 14.436 21.123 1.00 10.48 310 PRO A O 1
ATOM 2176 N N . ALA A 1 301 ? 42.147 15.453 19.701 1.00 10.79 311 ALA A N 1
ATOM 2177 C CA . ALA A 1 301 ? 43.233 14.526 19.993 1.00 10.77 311 ALA A CA 1
ATOM 2178 C C . ALA A 1 301 ? 44.566 15.237 20.184 1.00 12.53 311 ALA A C 1
ATOM 2179 O O . ALA A 1 301 ? 45.594 14.559 20.297 1.00 17.26 311 ALA A O 1
ATOM 2181 N N . GLY A 1 302 ? 44.576 16.560 20.215 1.00 15.22 312 GLY A N 1
ATOM 2182 C CA . GLY A 1 302 ? 45.754 17.326 20.536 1.00 16.61 312 GLY A CA 1
ATOM 2183 C C . GLY A 1 302 ? 46.836 17.285 19.476 1.00 13.18 312 GLY A C 1
ATOM 2184 O O . GLY A 1 302 ? 46.645 16.871 18.331 1.00 14.20 312 GLY A O 1
ATOM 2185 N N . GLY A 1 303 ? 48.002 17.747 19.903 1.00 12.91 313 GLY A N 1
ATOM 2186 C CA . GLY A 1 303 ? 49.114 17.951 19.001 1.00 14.19 313 GLY A CA 1
ATOM 2187 C C . GLY A 1 303 ? 50.213 18.725 19.696 1.00 11.38 313 GLY A C 1
ATOM 2188 O O . GLY A 1 303 ? 50.145 19.001 20.894 1.00 14.08 313 GLY A O 1
ATOM 2189 N N . TYR A 1 304 ? 51.209 19.101 18.901 1.00 13.81 314 TYR A N 1
ATOM 2190 C CA . TYR A 1 304 ? 52.409 19.716 19.454 1.00 14.15 314 TYR A CA 1
ATOM 2191 C C . TYR A 1 304 ? 52.238 21.192 19.768 1.00 15.59 314 TYR A C 1
ATOM 2192 O O . TYR A 1 304 ? 53.072 21.750 20.487 1.00 15.74 314 TYR A O 1
ATOM 2201 N N . GLY A 1 305 ? 51.211 21.839 19.229 1.00 15.44 315 GLY A N 1
ATOM 2202 C CA . GLY A 1 305 ? 51.019 23.262 19.396 1.00 17.37 315 GLY A CA 1
ATOM 2203 C C . GLY A 1 305 ? 51.501 24.053 18.189 1.00 17.69 315 GLY A C 1
ATOM 2204 O O . GLY A 1 305 ? 52.283 23.579 17.362 1.00 17.46 315 GLY A O 1
ATOM 2205 N N . ASP A 1 306 ? 51.013 25.296 18.092 1.00 20.72 316 ASP A N 1
ATOM 2206 C CA . ASP A 1 306 ? 51.290 26.124 16.920 1.00 24.95 316 ASP A CA 1
ATOM 2207 C C . ASP A 1 306 ? 52.741 26.588 16.851 1.00 26.12 316 ASP A C 1
ATOM 2208 O O . ASP A 1 306 ? 53.223 26.907 15.760 1.00 29.72 316 ASP A O 1
ATOM 2213 N N . ASN A 1 307 ? 53.444 26.644 17.978 1.00 25.90 317 ASN A N 1
ATOM 2214 C CA . ASN A 1 307 ? 54.823 27.114 17.959 1.00 28.36 317 ASN A CA 1
ATOM 2215 C C . ASN A 1 307 ? 55.817 26.024 17.583 1.00 25.87 317 ASN A C 1
ATOM 2216 O O . ASN A 1 307 ? 56.997 26.330 17.377 1.00 27.14 317 ASN A O 1
ATOM 2221 N N . TYR A 1 308 ? 55.366 24.772 17.479 1.00 23.52 318 TYR A N 1
ATOM 2222 C CA . TYR A 1 308 ? 56.270 23.674 17.160 1.00 21.91 318 TYR A CA 1
ATOM 2223 C C . TYR A 1 308 ? 56.942 23.865 15.808 1.00 27.70 318 TYR A C 1
ATOM 2224 O O . TYR A 1 308 ? 58.150 23.628 15.674 1.00 25.15 318 TYR A O 1
ATOM 2233 N N . LYS A 1 309 ? 56.178 24.278 14.790 1.00 30.16 319 LYS A N 1
ATOM 2234 C CA . LYS A 1 309 ? 56.743 24.475 13.460 1.00 32.51 319 LYS A CA 1
ATOM 2235 C C . LYS A 1 309 ? 57.876 25.490 13.443 1.00 34.17 319 LYS A C 1
ATOM 2236 O O . LYS A 1 309 ? 58.616 25.545 12.456 1.00 39.63 319 LYS A O 1
ATOM 2242 N N . ILE A 1 310 ? 58.037 26.270 14.508 1.00 29.95 320 ILE A N 1
ATOM 2243 C CA . ILE A 1 310 ? 59.034 27.329 14.585 1.00 34.00 320 ILE A CA 1
ATOM 2244 C C . ILE A 1 310 ? 60.209 26.923 15.472 1.00 35.04 320 ILE A C 1
ATOM 2245 O O . ILE A 1 310 ? 61.370 27.091 15.097 1.00 34.71 320 ILE A O 1
ATOM 2250 N N . THR A 1 311 ? 59.919 26.357 16.648 1.00 33.98 321 THR A N 1
ATOM 2251 C CA . THR A 1 311 ? 60.930 26.037 17.643 1.00 28.97 321 THR A CA 1
ATOM 2252 C C . THR A 1 311 ? 61.246 24.552 17.735 1.00 29.52 321 THR A C 1
ATOM 2253 O O . THR A 1 311 ? 62.255 24.191 18.352 1.00 35.97 321 THR A O 1
ATOM 2257 N N . GLY A 1 312 ? 60.411 23.684 17.172 1.00 26.96 322 GLY A N 1
ATOM 2258 C CA . GLY A 1 312 ? 60.604 22.262 17.357 1.00 25.28 322 GLY A CA 1
ATOM 2259 C C . GLY A 1 312 ? 60.232 21.745 18.727 1.00 22.56 322 GLY A C 1
ATOM 2260 O O . GLY A 1 312 ? 60.418 20.550 18.993 1.00 21.86 322 GLY A O 1
ATOM 2261 N N . GLN A 1 313 ? 59.713 22.602 19.604 1.00 23.92 323 GLN A N 1
ATOM 2262 C CA . GLN A 1 313 ? 59.341 22.198 20.952 1.00 22.20 323 GLN A CA 1
ATOM 2263 C C . GLN A 1 313 ? 57.886 21.747 20.999 1.00 22.02 323 GLN A C 1
ATOM 2264 O O . GLN A 1 313 ? 57.037 22.225 20.240 1.00 26.21 323 GLN A O 1
ATOM 2270 N N . ILE A 1 314 ? 57.602 20.818 21.906 1.00 17.87 324 ILE A N 1
ATOM 2271 C CA . ILE A 1 314 ? 56.241 20.348 22.147 1.00 15.92 324 ILE A CA 1
ATOM 2272 C C . ILE A 1 314 ? 55.648 21.149 23.293 1.00 18.28 324 ILE A C 1
ATOM 2273 O O . ILE A 1 314 ? 56.262 21.260 24.361 1.00 20.37 324 ILE A O 1
ATOM 2278 N N . ASP A 1 315 ? 54.456 21.712 23.084 1.00 16.38 325 ASP A N 1
ATOM 2279 C CA . ASP A 1 315 ? 53.690 22.286 24.183 1.00 16.72 325 ASP A CA 1
ATOM 2280 C C . ASP A 1 315 ? 52.858 21.165 24.789 1.00 16.23 325 ASP A C 1
ATOM 2281 O O . ASP A 1 315 ? 51.865 20.728 24.200 1.00 14.67 325 ASP A O 1
ATOM 2286 N N . ALA A 1 316 ? 53.267 20.694 25.967 1.00 15.69 326 ALA A N 1
ATOM 2287 C CA . ALA A 1 316 ? 52.586 19.570 26.595 1.00 14.53 326 ALA A CA 1
ATOM 2288 C C . ALA A 1 316 ? 51.101 19.843 26.809 1.00 15.97 326 ALA A C 1
ATOM 2289 O O . ALA A 1 316 ? 50.291 18.910 26.759 1.00 15.00 326 ALA A O 1
ATOM 2291 N N . ARG A 1 317 ? 50.717 21.109 27.026 1.00 15.08 327 ARG A N 1
ATOM 2292 C CA . ARG A 1 317 ? 49.314 21.432 27.269 1.00 15.70 327 ARG A CA 1
ATOM 2293 C C . ARG A 1 317 ? 48.460 21.249 26.021 1.00 14.81 327 ARG A C 1
ATOM 2294 O O . ARG A 1 317 ? 47.230 21.198 26.128 1.00 15.71 327 ARG A O 1
ATOM 2302 N N . GLU A 1 318 ? 49.082 21.166 24.846 1.00 13.60 328 GLU A N 1
ATOM 2303 C CA . GLU A 1 318 ? 48.349 20.962 23.605 1.00 12.53 328 GLU A CA 1
ATOM 2304 C C . GLU A 1 318 ? 48.150 19.482 23.308 1.00 13.75 328 GLU A C 1
ATOM 2305 O O . GLU A 1 318 ? 47.401 19.148 22.390 1.00 13.03 328 GLU A O 1
ATOM 2311 N N . MET A 1 319 ? 48.787 18.598 24.075 1.00 12.89 329 MET A N 1
ATOM 2312 C CA . MET A 1 319 ? 48.728 17.151 23.924 1.00 11.86 329 MET A CA 1
ATOM 2313 C C . MET A 1 319 ? 47.550 16.587 24.719 1.00 10.95 329 MET A C 1
ATOM 2314 O O . MET A 1 319 ? 46.835 17.317 25.414 1.00 13.63 329 MET A O 1
ATOM 2319 N N . MET A 1 320 ? 47.345 15.273 24.632 1.00 11.26 330 MET A N 1
ATOM 2320 C CA . MET A 1 320 ? 46.233 14.575 25.276 1.00 11.01 330 MET A CA 1
ATOM 2321 C C . MET A 1 320 ? 46.742 13.502 26.234 1.00 10.74 330 MET A C 1
ATOM 2322 O O . MET A 1 320 ? 47.572 12.677 25.848 1.00 8.95 330 MET A O 1
ATOM 2327 N N . MET A 1 321 ? 46.214 13.476 27.459 1.00 13.34 331 MET A N 1
ATOM 2328 C CA . MET A 1 321 ? 46.605 12.447 28.411 1.00 12.16 331 MET A CA 1
ATOM 2329 C C . MET A 1 321 ? 45.862 11.147 28.112 1.00 10.05 331 MET A C 1
ATOM 2330 O O . MET A 1 321 ? 44.659 11.150 27.833 1.00 14.35 331 MET A O 1
ATOM 2335 N N . THR A 1 322 ? 46.586 10.033 28.169 1.00 10.37 332 THR A N 1
ATOM 2336 C CA . THR A 1 322 ? 45.991 8.708 28.072 1.00 9.53 332 THR A CA 1
ATOM 2337 C C . THR A 1 322 ? 46.881 7.729 28.822 1.00 10.39 332 THR A C 1
ATOM 2338 O O . THR A 1 322 ? 47.872 8.117 29.453 1.00 9.44 332 THR A O 1
ATOM 2342 N N . TYR A 1 323 ? 46.497 6.451 28.786 1.00 9.53 333 TYR A N 1
ATOM 2343 C CA . TYR A 1 323 ? 47.282 5.414 29.436 1.00 10.92 333 TYR A CA 1
ATOM 2344 C C . TYR A 1 323 ? 48.508 5.080 28.596 1.00 11.26 333 TYR A C 1
ATOM 2345 O O . TYR A 1 323 ? 48.612 5.433 27.415 1.00 10.25 333 TYR A O 1
ATOM 2354 N N . TYR A 1 324 ? 49.439 4.376 29.231 1.00 10.52 334 TYR A N 1
ATOM 2355 C CA . TYR A 1 324 ? 50.672 3.917 28.612 1.00 10.51 334 TYR A CA 1
ATOM 2356 C C . TYR A 1 324 ? 51.090 2.671 29.377 1.00 11.22 334 TYR A C 1
ATOM 2357 O O . TYR A 1 324 ? 50.750 2.542 30.559 1.00 11.24 334 TYR A O 1
ATOM 2366 N N . PRO A 1 325 ? 51.824 1.743 28.758 1.00 10.48 335 PRO A N 1
ATOM 2367 C CA . PRO A 1 325 ? 52.152 0.511 29.480 1.00 11.33 335 PRO A CA 1
ATOM 2368 C C . PRO A 1 325 ? 53.012 0.802 30.690 1.00 13.86 335 PRO A C 1
ATOM 2369 O O . PRO A 1 325 ? 53.925 1.633 30.650 1.00 12.13 335 PRO A O 1
ATOM 2373 N N . THR A 1 326 ? 52.705 0.101 31.785 1.00 13.13 336 THR A N 1
ATOM 2374 C CA . THR A 1 326 ? 53.568 0.101 32.956 1.00 15.00 336 THR A CA 1
ATOM 2375 C C . THR A 1 326 ? 54.913 -0.548 32.674 1.00 16.31 336 THR A C 1
ATOM 2376 O O . THR A 1 326 ? 55.819 -0.436 33.505 1.00 19.98 336 THR A O 1
ATOM 2380 N N . SER A 1 327 ? 55.056 -1.200 31.530 1.00 15.10 337 SER A N 1
ATOM 2381 C CA . SER A 1 327 ? 56.291 -1.829 31.088 1.00 17.29 337 SER A CA 1
ATOM 2382 C C . SER A 1 327 ? 57.190 -0.863 30.327 1.00 18.76 337 SER A C 1
ATOM 2383 O O . SER A 1 327 ? 58.288 -1.261 29.923 1.00 18.39 337 SER A O 1
ATOM 2386 N N . LEU A 1 328 ? 56.740 0.373 30.097 1.00 15.79 338 LEU A N 1
ATOM 2387 C CA . LEU A 1 328 ? 57.463 1.374 29.321 1.00 14.79 338 LEU A CA 1
ATOM 2388 C C . LEU A 1 328 ? 57.617 2.652 30.143 1.00 15.01 338 LEU A C 1
ATOM 2389 O O . LEU A 1 328 ? 56.991 2.821 31.195 1.00 15.35 338 LEU A O 1
ATOM 2394 N N . VAL A 1 329 ? 58.467 3.564 29.654 1.00 14.01 339 VAL A N 1
ATOM 2395 C CA . VAL A 1 329 ? 58.650 4.895 30.227 1.00 13.97 339 VAL A CA 1
ATOM 2396 C C . VAL A 1 329 ? 58.218 5.951 29.218 1.00 14.80 339 VAL A C 1
ATOM 2397 O O . VAL A 1 329 ? 58.673 5.949 28.068 1.00 15.66 339 VAL A O 1
ATOM 2401 N N . SER A 1 330 ? 57.298 6.821 29.639 1.00 12.30 340 SER A N 1
ATOM 2402 C CA . SER A 1 330 ? 56.810 7.920 28.818 1.00 13.29 340 SER A CA 1
ATOM 2403 C C . SER A 1 330 ? 57.597 9.176 29.140 1.00 13.82 340 SER A C 1
ATOM 2404 O O . SER A 1 330 ? 57.431 9.728 30.238 1.00 13.27 340 SER A O 1
ATOM 2407 N N . PRO A 1 331 ? 58.414 9.698 28.226 1.00 14.10 341 PRO A N 1
ATOM 2408 C CA . PRO A 1 331 ? 59.190 10.903 28.559 1.00 15.45 341 PRO A CA 1
ATOM 2409 C C . PRO A 1 331 ? 58.338 12.115 28.890 1.00 13.10 341 PRO A C 1
ATOM 2410 O O . PRO A 1 331 ? 58.634 12.838 29.844 1.00 13.89 341 PRO A O 1
ATOM 2414 N N . LEU A 1 332 ? 57.265 12.351 28.137 1.00 13.02 342 LEU A N 1
ATOM 2415 C CA . LEU A 1 332 ? 56.425 13.502 28.446 1.00 14.02 342 LEU A CA 1
ATOM 2416 C C . LEU A 1 332 ? 55.586 13.256 29.693 1.00 13.26 342 LEU A C 1
ATOM 2417 O O . LEU A 1 332 ? 55.331 14.194 30.454 1.00 13.93 342 LEU A O 1
ATOM 2422 N N . GLY A 1 333 ? 55.159 12.013 29.914 1.00 13.22 343 GLY A N 1
ATOM 2423 C CA . GLY A 1 333 ? 54.468 11.688 31.155 1.00 13.33 343 GLY A CA 1
ATOM 2424 C C . GLY A 1 333 ? 55.335 11.937 32.375 1.00 14.95 343 GLY A C 1
ATOM 2425 O O . GLY A 1 333 ? 54.887 12.548 33.353 1.00 15.81 343 GLY A O 1
ATOM 2426 N N . LYS A 1 334 ? 56.598 11.509 32.324 1.00 14.37 344 LYS A N 1
ATOM 2427 C CA . LYS A 1 334 ? 57.503 11.772 33.439 1.00 16.96 344 LYS A CA 1
ATOM 2428 C C . LYS A 1 334 ? 57.760 13.267 33.596 1.00 17.02 344 LYS A C 1
ATOM 2429 O O . LYS A 1 334 ? 57.803 13.779 34.717 1.00 16.51 344 LYS A O 1
ATOM 2435 N N . ALA A 1 335 ? 57.936 13.986 32.485 1.00 14.55 345 ALA A N 1
ATOM 2436 C CA . ALA A 1 335 ? 58.149 15.424 32.576 1.00 15.87 345 ALA A CA 1
ATOM 2437 C C . ALA A 1 335 ? 56.931 16.132 33.161 1.00 16.34 345 ALA A C 1
ATOM 2438 O O . ALA A 1 335 ? 57.075 17.169 33.821 1.00 18.63 345 ALA A O 1
ATOM 2440 N N . ALA A 1 336 ? 55.733 15.582 32.951 1.00 14.93 346 ALA A N 1
ATOM 2441 C CA . ALA A 1 336 ? 54.514 16.100 33.560 1.00 16.10 346 ALA A CA 1
ATOM 2442 C C . ALA A 1 336 ? 54.283 15.561 34.969 1.00 16.78 346 ALA A C 1
ATOM 2443 O O . ALA A 1 336 ? 53.236 15.856 35.564 1.00 18.72 346 ALA A O 1
ATOM 2445 N N . ASP A 1 337 ? 55.219 14.781 35.510 1.00 16.17 347 ASP A N 1
ATOM 2446 C CA . ASP A 1 337 ? 55.124 14.254 36.862 1.00 18.77 347 ASP A CA 1
ATOM 2447 C C . ASP A 1 337 ? 53.990 13.233 37.008 1.00 18.10 347 ASP A C 1
ATOM 2448 O O . ASP A 1 337 ? 53.432 13.064 38.094 1.00 19.19 347 ASP A O 1
ATOM 2453 N N . PHE A 1 338 ? 53.657 12.528 35.925 1.00 16.41 348 PHE A N 1
ATOM 2454 C CA . PHE A 1 338 ? 52.644 11.487 35.989 1.00 15.45 348 PHE A CA 1
ATOM 2455 C C . PHE A 1 338 ? 53.187 10.242 36.692 1.00 15.66 348 PHE A C 1
ATOM 2456 O O . PHE A 1 338 ? 54.389 9.959 36.652 1.00 17.20 348 PHE A O 1
ATOM 2464 N N . PRO A 1 339 ? 52.309 9.447 37.300 1.00 17.90 349 PRO A N 1
ATOM 2465 C CA . PRO A 1 339 ? 52.692 8.096 37.720 1.00 18.46 349 PRO A CA 1
ATOM 2466 C C . PRO A 1 339 ? 53.033 7.263 36.497 1.00 15.98 349 PRO A C 1
ATOM 2467 O O . PRO A 1 339 ? 52.678 7.604 35.366 1.00 14.88 349 PRO A O 1
ATOM 2471 N N . ASP A 1 340 ? 53.674 6.121 36.736 1.00 18.21 350 ASP A N 1
ATOM 2472 C CA . ASP A 1 340 ? 53.840 5.145 35.668 1.00 15.54 350 ASP A CA 1
ATOM 2473 C C . ASP A 1 340 ? 52.469 4.756 35.134 1.00 13.86 350 ASP A C 1
ATOM 2474 O O . ASP A 1 340 ? 51.497 4.669 35.884 1.00 16.27 350 ASP A O 1
ATOM 2479 N N . GLY A 1 341 ? 52.401 4.511 33.836 1.00 13.53 351 GLY A N 1
ATOM 2480 C CA . GLY A 1 341 ? 51.174 4.098 33.197 1.00 12.68 351 GLY A CA 1
ATOM 2481 C C . GLY A 1 341 ? 50.420 5.180 32.464 1.00 11.34 351 GLY A C 1
ATOM 2482 O O . GLY A 1 341 ? 49.288 4.932 32.043 1.00 11.93 351 GLY A O 1
ATOM 2483 N N . TYR A 1 342 ? 50.999 6.374 32.308 1.00 11.76 352 TYR A N 1
ATOM 2484 C CA . TYR A 1 342 ? 50.300 7.503 31.709 1.00 12.76 352 TYR A CA 1
ATOM 2485 C C . TYR A 1 342 ? 51.236 8.279 30.805 1.00 11.51 352 TYR A C 1
ATOM 2486 O O . TYR A 1 342 ? 52.440 8.383 31.074 1.00 12.73 352 TYR A O 1
ATOM 2495 N N . THR A 1 343 ? 50.689 8.801 29.722 1.00 11.33 353 THR A N 1
ATOM 2496 C CA . THR A 1 343 ? 51.477 9.530 28.750 1.00 11.38 353 THR A CA 1
ATOM 2497 C C . THR A 1 343 ? 50.687 10.734 28.270 1.00 10.73 353 THR A C 1
ATOM 2498 O O . THR A 1 343 ? 49.498 10.887 28.564 1.00 10.99 353 THR A O 1
ATOM 2502 N N . LEU A 1 344 ? 51.377 11.608 27.545 1.00 10.66 354 LEU A N 1
ATOM 2503 C CA . LEU A 1 344 ? 50.763 12.651 26.738 1.00 10.81 354 LEU A CA 1
ATOM 2504 C C . LEU A 1 344 ? 51.047 12.298 25.291 1.00 10.77 354 LEU A C 1
ATOM 2505 O O . LEU A 1 344 ? 52.208 12.054 24.932 1.00 13.36 354 LEU A O 1
ATOM 2510 N N . SER A 1 345 ? 49.999 12.253 24.472 1.00 11.87 355 SER A N 1
ATOM 2511 C CA . SER A 1 345 ? 50.135 11.803 23.096 1.00 11.43 355 SER A CA 1
ATOM 2512 C C . SER A 1 345 ? 49.209 12.621 22.190 1.00 10.40 355 SER A C 1
ATOM 2513 O O . SER A 1 345 ? 48.616 13.632 22.590 1.00 11.78 355 SER A O 1
ATOM 2516 N N . PHE A 1 346 ? 49.106 12.178 20.941 1.00 11.44 356 PHE A N 1
ATOM 2517 C CA . PHE A 1 346 ? 48.300 12.848 19.925 1.00 10.61 356 PHE A CA 1
ATOM 2518 C C . PHE A 1 346 ? 48.007 11.821 18.846 1.00 11.32 356 PHE A C 1
ATOM 2519 O O . PHE A 1 346 ? 48.602 10.743 18.813 1.00 12.11 356 PHE A O 1
ATOM 2527 N N . GLY A 1 347 ? 47.096 12.181 17.945 1.00 11.19 357 GLY A N 1
ATOM 2528 C CA . GLY A 1 347 ? 46.942 11.403 16.734 1.00 11.23 357 GLY A CA 1
ATOM 2529 C C . GLY A 1 347 ? 45.515 11.027 16.423 1.00 9.83 357 GLY A C 1
ATOM 2530 O O . GLY A 1 347 ? 44.665 10.983 17.316 1.00 11.04 357 GLY A O 1
ATOM 2531 N N . THR A 1 348 ? 45.235 10.740 15.154 1.00 10.16 358 THR A N 1
ATOM 2532 C CA . THR A 1 348 ? 43.914 10.223 14.834 1.00 9.75 358 THR A CA 1
ATOM 2533 C C . THR A 1 348 ? 43.659 8.897 15.550 1.00 10.63 358 THR A C 1
ATOM 2534 O O . THR A 1 348 ? 42.502 8.528 15.746 1.00 10.03 358 THR A O 1
ATOM 2538 N N . SER A 1 349 ? 44.723 8.195 15.965 1.00 10.97 359 SER A N 1
ATOM 2539 C CA . SER A 1 349 ? 44.587 6.999 16.781 1.00 9.72 359 SER A CA 1
ATOM 2540 C C . SER A 1 349 ? 43.911 7.259 18.108 1.00 9.53 359 SER A C 1
ATOM 2541 O O . SER A 1 349 ? 43.407 6.309 18.702 1.00 9.64 359 SER A O 1
ATOM 2544 N N . LEU A 1 350 ? 43.938 8.495 18.616 1.00 10.47 360 LEU A N 1
ATOM 2545 C CA . LEU A 1 350 ? 43.255 8.802 19.870 1.00 10.75 360 LEU A CA 1
ATOM 2546 C C . LEU A 1 350 ? 41.856 9.351 19.653 1.00 9.92 360 LEU A C 1
ATOM 2547 O O . LEU A 1 350 ? 40.988 9.171 20.510 1.00 10.20 360 LEU A O 1
ATOM 2552 N N . ALA A 1 351 ? 41.593 9.999 18.520 1.00 9.45 361 ALA A N 1
ATOM 2553 C CA . ALA A 1 351 ? 40.230 10.430 18.227 1.00 8.80 361 ALA A CA 1
ATOM 2554 C C . ALA A 1 351 ? 39.341 9.234 17.923 1.00 9.59 361 ALA A C 1
ATOM 2555 O O . ALA A 1 351 ? 38.171 9.207 18.322 1.00 10.35 361 ALA A O 1
ATOM 2557 N N . THR A 1 352 ? 39.890 8.246 17.208 1.00 9.81 362 THR A N 1
ATOM 2558 C CA . THR A 1 352 ? 39.155 7.033 16.855 1.00 9.23 362 THR A CA 1
ATOM 2559 C C . THR A 1 352 ? 38.501 6.365 18.063 1.00 9.87 362 THR A C 1
ATOM 2560 O O . THR A 1 352 ? 37.280 6.136 18.029 1.00 8.48 362 THR A O 1
ATOM 2564 N N . PRO A 1 353 ? 39.211 6.074 19.154 1.00 8.03 363 PRO A N 1
ATOM 2565 C CA . PRO A 1 353 ? 38.546 5.468 20.315 1.00 8.77 363 PRO A CA 1
ATOM 2566 C C . PRO A 1 353 ? 37.542 6.372 21.010 1.00 8.72 363 PRO A C 1
ATOM 2567 O O . PRO A 1 353 ? 36.693 5.856 21.742 1.00 9.71 363 PRO A O 1
ATOM 2571 N N . GLU A 1 354 ? 37.633 7.701 20.854 1.00 8.77 364 GLU A N 1
ATOM 2572 C CA . GLU A 1 354 ? 36.573 8.557 21.376 1.00 8.96 364 GLU A CA 1
ATOM 2573 C C . GLU A 1 354 ? 35.256 8.204 20.707 1.00 8.74 364 GLU A C 1
ATOM 2574 O O . GLU A 1 354 ? 34.212 8.170 21.354 1.00 9.74 364 GLU A O 1
ATOM 2580 N N . VAL A 1 355 ? 35.292 7.954 19.399 1.00 9.16 365 VAL A N 1
ATOM 2581 C CA . VAL A 1 355 ? 34.103 7.554 18.658 1.00 8.82 365 VAL A CA 1
ATOM 2582 C C . VAL A 1 355 ? 33.672 6.136 19.028 1.00 9.74 365 VAL A C 1
ATOM 2583 O O . VAL A 1 355 ? 32.479 5.882 19.216 1.00 9.32 365 VAL A O 1
ATOM 2587 N N . SER A 1 356 ? 34.620 5.190 19.141 1.00 8.70 366 SER A N 1
ATOM 2588 C CA . SER A 1 356 ? 34.251 3.841 19.585 1.00 8.78 366 SER A CA 1
ATOM 2589 C C . SER A 1 356 ? 33.580 3.879 20.950 1.00 10.49 366 SER A C 1
ATOM 2590 O O . SER A 1 356 ? 32.582 3.185 21.184 1.00 9.61 366 SER A O 1
ATOM 2593 N N . ALA A 1 357 ? 34.122 4.693 21.869 1.00 9.43 367 ALA A N 1
ATOM 2594 C CA . ALA A 1 357 ? 33.513 4.824 23.186 1.00 9.47 367 ALA A CA 1
ATOM 2595 C C . ALA A 1 357 ? 32.149 5.502 23.109 1.00 9.77 367 ALA A C 1
ATOM 2596 O O . ALA A 1 357 ? 31.234 5.120 23.836 1.00 10.11 367 ALA A O 1
ATOM 2598 N N . ALA A 1 358 ? 32.011 6.535 22.275 1.00 10.58 368 ALA A N 1
ATOM 2599 C CA . ALA A 1 358 ? 30.703 7.154 22.069 1.00 8.93 368 ALA A CA 1
ATOM 2600 C C . ALA A 1 358 ? 29.661 6.128 21.610 1.00 10.29 368 ALA A C 1
ATOM 2601 O O . ALA A 1 358 ? 28.521 6.110 22.097 1.00 9.52 368 ALA A O 1
ATOM 2603 N N . LEU A 1 359 ? 30.032 5.280 20.647 1.00 10.55 369 LEU A N 1
ATOM 2604 C CA . LEU A 1 359 ? 29.121 4.237 20.196 1.00 9.22 369 LEU A CA 1
ATOM 2605 C C . LEU A 1 359 ? 28.776 3.287 21.334 1.00 10.95 369 LEU A C 1
ATOM 2606 O O . LEU A 1 359 ? 27.613 2.896 21.499 1.00 12.02 369 LEU A O 1
ATOM 2611 N N . ALA A 1 360 ? 29.772 2.919 22.144 1.00 10.79 370 ALA A N 1
ATOM 2612 C CA . ALA A 1 360 ? 29.514 2.005 23.248 1.00 10.69 370 ALA A CA 1
ATOM 2613 C C . ALA A 1 360 ? 28.587 2.631 24.269 1.00 10.88 370 ALA A C 1
ATOM 2614 O O . ALA A 1 360 ? 27.765 1.923 24.867 1.00 10.80 370 ALA A O 1
ATOM 2616 N N . ALA A 1 361 ? 28.695 3.951 24.475 1.00 10.89 371 ALA A N 1
ATOM 2617 C CA . ALA A 1 361 ? 27.791 4.629 25.400 1.00 10.29 371 ALA A CA 1
ATOM 2618 C C . ALA A 1 361 ? 26.360 4.637 24.872 1.00 11.51 371 ALA A C 1
ATOM 2619 O O . ALA A 1 361 ? 25.407 4.410 25.634 1.00 13.63 371 ALA A O 1
ATOM 2621 N N . ILE A 1 362 ? 26.181 4.895 23.571 1.00 11.77 372 ILE A N 1
ATOM 2622 C CA . ILE A 1 362 ? 24.853 4.806 22.971 1.00 11.75 372 ILE A CA 1
ATOM 2623 C C . ILE A 1 362 ? 24.283 3.407 23.169 1.00 12.68 372 ILE A C 1
ATOM 2624 O O . ILE A 1 362 ? 23.128 3.235 23.588 1.00 14.18 372 ILE A O 1
ATOM 2629 N N . MET A 1 363 ? 25.103 2.387 22.913 1.00 12.84 373 MET A N 1
ATOM 2630 C CA . MET A 1 363 ? 24.613 1.017 22.969 1.00 13.27 373 MET A CA 1
ATOM 2631 C C . MET A 1 363 ? 24.294 0.608 24.398 1.00 14.23 373 MET A C 1
ATOM 2632 O O . MET A 1 363 ? 23.304 -0.092 24.629 1.00 17.32 373 MET A O 1
ATOM 2637 N N . SER A 1 364 ? 25.108 1.032 25.378 1.00 14.44 374 SER A N 1
ATOM 2638 C CA . SER A 1 364 ? 24.836 0.615 26.759 1.00 15.95 374 SER A CA 1
ATOM 2639 C C . SER A 1 364 ? 23.563 1.235 27.312 1.00 19.34 374 SER A C 1
ATOM 2640 O O . SER A 1 364 ? 22.959 0.683 28.242 1.00 21.06 374 SER A O 1
ATOM 2643 N N . LYS A 1 365 ? 23.132 2.354 26.749 1.00 17.55 375 LYS A N 1
ATOM 2644 C CA . LYS A 1 365 ? 21.878 2.977 27.146 1.00 19.52 375 LYS A CA 1
ATOM 2645 C C . LYS A 1 365 ? 20.675 2.380 26.427 1.00 23.24 375 LYS A C 1
ATOM 2646 O O . LYS A 1 365 ? 19.536 2.747 26.741 1.00 25.69 375 LYS A O 1
ATOM 2652 N N . ASN A 1 366 ? 20.878 1.439 25.509 1.00 24.95 376 ASN A N 1
ATOM 2653 C CA . ASN A 1 366 ? 19.772 0.888 24.733 1.00 29.53 376 ASN A CA 1
ATOM 2654 C C . ASN A 1 366 ? 19.547 -0.608 24.968 1.00 33.39 376 ASN A C 1
ATOM 2655 O O . ASN A 1 366 ? 19.036 -1.308 24.091 1.00 35.08 376 ASN A O 1
ATOM 2660 N N . VAL A 1 367 ? 19.882 -1.094 26.169 1.00 30.18 377 VAL A N 1
ATOM 2661 C CA . VAL A 1 367 ? 19.733 -2.517 26.491 1.00 36.72 377 VAL A CA 1
ATOM 2662 C C . VAL A 1 367 ? 18.288 -2.974 26.325 1.00 35.95 377 VAL A C 1
ATOM 2663 O O . VAL A 1 367 ? 18.011 -4.008 25.703 1.00 35.72 377 VAL A O 1
ATOM 2667 N N . ASP A 1 368 ? 17.352 -2.237 26.916 1.00 33.22 378 ASP A N 1
ATOM 2668 C CA . ASP A 1 368 ? 15.952 -2.633 26.944 1.00 34.35 378 ASP A CA 1
ATOM 2669 C C . ASP A 1 368 ? 15.119 -1.947 25.873 1.00 39.86 378 ASP A C 1
ATOM 2670 O O . ASP A 1 368 ? 13.909 -2.184 25.799 1.00 40.04 378 ASP A O 1
ATOM 2675 N N . ASN A 1 369 ? 15.734 -1.096 25.055 1.00 61.76 379 ASN A N 1
ATOM 2676 C CA . ASN A 1 369 ? 15.080 -0.467 23.913 1.00 62.69 379 ASN A CA 1
ATOM 2677 C C . ASN A 1 369 ? 16.031 -0.616 22.725 1.00 62.16 379 ASN A C 1
ATOM 2678 O O . ASN A 1 369 ? 16.652 0.349 22.275 1.00 65.49 379 ASN A O 1
ATOM 2683 N N . SER A 1 370 ? 16.133 -1.847 22.227 1.00 50.64 380 SER A N 1
ATOM 2684 C CA . SER A 1 370 ? 17.209 -2.227 21.322 1.00 51.98 380 SER A CA 1
ATOM 2685 C C . SER A 1 370 ? 17.163 -1.421 20.027 1.00 50.91 380 SER A C 1
ATOM 2686 O O . SER A 1 370 ? 16.139 -1.380 19.341 1.00 48.56 380 SER A O 1
ATOM 2689 N N . LYS A 1 371 ? 18.281 -0.770 19.706 1.00 51.30 381 LYS A N 1
ATOM 2690 C CA . LYS A 1 371 ? 18.499 -0.128 18.417 1.00 45.41 381 LYS A CA 1
ATOM 2691 C C . LYS A 1 371 ? 19.556 -0.907 17.648 1.00 43.83 381 LYS A C 1
ATOM 2692 O O . LYS A 1 371 ? 20.568 -1.323 18.221 1.00 50.05 381 LYS A O 1
ATOM 2698 N N . ASP A 1 372 ? 19.327 -1.099 16.350 1.00 29.81 382 ASP A N 1
ATOM 2699 C CA . ASP A 1 372 ? 20.309 -1.809 15.546 1.00 26.94 382 ASP A CA 1
ATOM 2700 C C . ASP A 1 372 ? 21.487 -0.896 15.203 1.00 24.41 382 ASP A C 1
ATOM 2701 O O . ASP A 1 372 ? 21.491 0.301 15.514 1.00 22.23 382 ASP A O 1
ATOM 2706 N N . SER A 1 373 ? 22.496 -1.463 14.536 1.00 22.96 383 SER A N 1
ATOM 2707 C CA . SER A 1 373 ? 23.713 -0.700 14.284 1.00 20.89 383 SER A CA 1
ATOM 2708 C C . SER A 1 373 ? 23.453 0.507 13.394 1.00 20.89 383 SER A C 1
ATOM 2709 O O . SER A 1 373 ? 24.082 1.552 13.584 1.00 20.26 383 SER A O 1
ATOM 2712 N N . ASN A 1 374 ? 22.542 0.388 12.426 1.00 20.89 384 ASN A N 1
ATOM 2713 C CA . ASN A 1 374 ? 22.226 1.533 11.573 1.00 22.04 384 ASN A CA 1
ATOM 2714 C C . ASN A 1 374 ? 21.706 2.697 12.404 1.00 20.73 384 ASN A C 1
ATOM 2715 O O . ASN A 1 374 ? 22.093 3.852 12.190 1.00 19.91 384 ASN A O 1
ATOM 2720 N N . GLU A 1 375 ? 20.824 2.409 13.358 1.00 18.93 385 GLU A N 1
ATOM 2721 C CA . GLU A 1 375 ? 20.253 3.475 14.167 1.00 18.17 385 GLU A CA 1
ATOM 2722 C C . GLU A 1 375 ? 21.267 4.022 15.154 1.00 17.22 385 GLU A C 1
ATOM 2723 O O . GLU A 1 375 ? 21.273 5.225 15.432 1.00 17.54 385 GLU A O 1
ATOM 2729 N N . VAL A 1 376 ? 22.127 3.155 15.697 1.00 14.42 386 VAL A N 1
ATOM 2730 C CA . VAL A 1 376 ? 23.187 3.619 16.581 1.00 15.18 386 VAL A CA 1
ATOM 2731 C C . VAL A 1 376 ? 24.113 4.545 15.818 1.00 13.75 386 VAL A C 1
ATOM 2732 O O . VAL A 1 376 ? 24.511 5.603 16.320 1.00 14.84 386 VAL A O 1
ATOM 2736 N N . LEU A 1 377 ? 24.452 4.161 14.583 1.00 15.67 387 LEU A N 1
ATOM 2737 C CA . LEU A 1 377 ? 25.336 4.984 13.768 1.00 14.77 387 LEU A CA 1
ATOM 2738 C C . LEU A 1 377 ? 24.710 6.342 13.484 1.00 16.52 387 LEU A C 1
ATOM 2739 O O . LEU A 1 377 ? 25.369 7.379 13.610 1.00 17.07 387 LEU A O 1
ATOM 2744 N N . ASN A 1 378 ? 23.428 6.370 13.133 1.00 15.76 388 ASN A N 1
ATOM 2745 C CA . ASN A 1 378 ? 22.801 7.662 12.889 1.00 16.66 388 ASN A CA 1
ATOM 2746 C C . ASN A 1 378 ? 22.748 8.511 14.154 1.00 16.54 388 ASN A C 1
ATOM 2747 O O . ASN A 1 378 ? 22.914 9.737 14.095 1.00 17.46 388 ASN A O 1
ATOM 2752 N N . THR A 1 379 ? 22.529 7.881 15.309 1.00 16.86 389 THR A N 1
ATOM 2753 C CA . THR A 1 379 ? 22.555 8.614 16.571 1.00 15.68 389 THR A CA 1
ATOM 2754 C C . THR A 1 379 ? 23.913 9.262 16.815 1.00 14.63 389 THR A C 1
ATOM 2755 O O . THR A 1 379 ? 23.983 10.409 17.271 1.00 14.26 389 THR A O 1
ATOM 2759 N N . LEU A 1 380 ? 24.999 8.544 16.518 1.00 13.24 390 LEU A N 1
ATOM 2760 C CA . LEU A 1 380 ? 26.337 9.118 16.648 1.00 12.85 390 LEU A CA 1
ATOM 2761 C C . LEU A 1 380 ? 26.440 10.432 15.881 1.00 13.35 390 LEU A C 1
ATOM 2762 O O . LEU A 1 380 ? 26.930 11.444 16.398 1.00 14.29 390 LEU A O 1
ATOM 2767 N N . PHE A 1 381 ? 25.957 10.434 14.639 1.00 13.56 391 PHE A N 1
ATOM 2768 C CA . PHE A 1 381 ? 26.072 11.631 13.816 1.00 14.91 391 PHE A CA 1
ATOM 2769 C C . PHE A 1 381 ? 25.130 12.722 14.295 1.00 16.23 391 PHE A C 1
ATOM 2770 O O . PHE A 1 381 ? 25.488 13.904 14.279 1.00 17.31 391 PHE A O 1
ATOM 2778 N N . GLU A 1 382 ? 23.941 12.348 14.764 1.00 15.24 392 GLU A N 1
ATOM 2779 C CA . GLU A 1 382 ? 23.010 13.344 15.272 1.00 16.64 392 GLU A CA 1
ATOM 2780 C C . GLU A 1 382 ? 23.543 14.004 16.531 1.00 17.42 392 GLU A C 1
ATOM 2781 O O . GLU A 1 382 ? 23.298 15.198 16.762 1.00 18.33 392 GLU A O 1
ATOM 2787 N N . ASN A 1 383 ? 24.269 13.246 17.344 1.00 15.05 393 ASN A N 1
ATOM 2788 C CA . ASN A 1 383 ? 24.800 13.745 18.605 1.00 15.16 393 ASN A CA 1
ATOM 2789 C C . ASN A 1 383 ? 26.034 14.615 18.416 1.00 14.46 393 ASN A C 1
ATOM 2790 O O . ASN A 1 383 ? 26.370 15.388 19.316 1.00 16.83 393 ASN A O 1
ATOM 2795 N N . ALA A 1 384 ? 26.733 14.487 17.289 1.00 15.96 394 ALA A N 1
ATOM 2796 C CA . ALA A 1 384 ? 27.943 15.262 17.057 1.00 13.46 394 ALA A CA 1
ATOM 2797 C C . ALA A 1 384 ? 27.610 16.736 16.871 1.00 14.13 394 ALA A C 1
ATOM 2798 O O . ALA A 1 384 ? 26.531 17.098 16.392 1.00 16.63 394 ALA A O 1
ATOM 2800 N N . ASP A 1 385 ? 28.562 17.588 17.231 1.00 13.69 395 ASP A N 1
ATOM 2801 C CA . ASP A 1 385 ? 28.424 19.023 17.025 1.00 14.03 395 ASP A CA 1
ATOM 2802 C C . ASP A 1 385 ? 29.230 19.442 15.805 1.00 16.65 395 ASP A C 1
ATOM 2803 O O . ASP A 1 385 ? 30.332 18.940 15.575 1.00 18.14 395 ASP A O 1
ATOM 2808 N N . SER A 1 386 ? 28.691 20.372 15.031 1.00 15.67 396 SER A N 1
ATOM 2809 C CA . SER A 1 386 ? 29.422 20.850 13.873 1.00 16.72 396 SER A CA 1
ATOM 2810 C C . SER A 1 386 ? 30.450 21.902 14.280 1.00 19.66 396 SER A C 1
ATOM 2811 O O . SER A 1 386 ? 30.317 22.581 15.302 1.00 18.75 396 SER A O 1
ATOM 2814 N N . PHE A 1 387 ? 31.519 21.996 13.494 1.00 18.25 397 PHE A N 1
ATOM 2815 C CA . PHE A 1 387 ? 32.505 23.053 13.652 1.00 18.66 397 PHE A CA 1
ATOM 2816 C C . PHE A 1 387 ? 33.004 23.463 12.276 1.00 21.11 397 PHE A C 1
ATOM 2817 O O . PHE A 1 387 ? 32.862 22.725 11.299 1.00 21.35 397 PHE A O 1
ATOM 2825 N N . ILE A 1 388 ? 33.574 24.660 12.205 1.00 27.62 398 ILE A N 1
ATOM 2826 C CA . ILE A 1 388 ? 34.172 25.171 10.979 1.00 29.73 398 ILE A CA 1
ATOM 2827 C C . ILE A 1 388 ? 35.678 25.218 11.185 1.00 29.27 398 ILE A C 1
ATOM 2828 O O . ILE A 1 388 ? 36.158 25.729 12.205 1.00 32.26 398 ILE A O 1
ATOM 2833 N N . ASP A 1 389 ? 36.416 24.652 10.238 1.00 29.57 399 ASP A N 1
ATOM 2834 C CA . ASP A 1 389 ? 37.867 24.679 10.298 1.00 29.21 399 ASP A CA 1
ATOM 2835 C C . ASP A 1 389 ? 38.376 26.022 9.788 1.00 32.46 399 ASP A C 1
ATOM 2836 O O . ASP A 1 389 ? 37.830 26.585 8.837 1.00 33.01 399 ASP A O 1
ATOM 2841 N N . LYS A 1 390 ? 39.415 26.540 10.440 1.00 40.95 400 LYS A N 1
ATOM 2842 C CA . LYS A 1 390 ? 39.995 27.842 10.093 1.00 41.57 400 LYS A CA 1
ATOM 2843 C C . LYS A 1 390 ? 40.378 27.967 8.615 1.00 45.28 400 LYS A C 1
ATOM 2844 O O . LYS A 1 390 ? 41.001 27.073 8.043 1.00 49.42 400 LYS A O 1
ATOM 2850 N N . MET A 1 393 ? 37.958 26.177 5.128 1.00 40.21 403 MET A N 1
ATOM 2851 C CA . MET A 1 393 ? 36.786 26.723 5.802 1.00 39.36 403 MET A CA 1
ATOM 2852 C C . MET A 1 393 ? 35.531 25.904 5.503 1.00 43.64 403 MET A C 1
ATOM 2853 O O . MET A 1 393 ? 34.538 26.440 5.012 1.00 45.41 403 MET A O 1
ATOM 2855 N N . LEU A 1 394 ? 35.582 24.608 5.804 1.00 44.42 404 LEU A N 1
ATOM 2856 C CA . LEU A 1 394 ? 34.462 23.694 5.610 1.00 45.80 404 LEU A CA 1
ATOM 2857 C C . LEU A 1 394 ? 33.826 23.336 6.953 1.00 38.67 404 LEU A C 1
ATOM 2858 O O . LEU A 1 394 ? 34.377 23.608 8.024 1.00 40.79 404 LEU A O 1
ATOM 2863 N N . LYS A 1 395 ? 32.651 22.711 6.873 1.00 39.91 405 LYS A N 1
ATOM 2864 C CA . LYS A 1 395 ? 31.866 22.320 8.040 1.00 39.69 405 LYS A CA 1
ATOM 2865 C C . LYS A 1 395 ? 32.012 20.821 8.282 1.00 35.67 405 LYS A C 1
ATOM 2866 O O . LYS A 1 395 ? 31.800 20.011 7.373 1.00 38.81 405 LYS A O 1
ATOM 2872 N N . TYR A 1 396 ? 32.347 20.456 9.516 1.00 21.85 406 TYR A N 1
ATOM 2873 C CA . TYR A 1 396 ? 32.667 19.087 9.892 1.00 19.04 406 TYR A CA 1
ATOM 2874 C C . TYR A 1 396 ? 31.943 18.758 11.194 1.00 17.73 406 TYR A C 1
ATOM 2875 O O . TYR A 1 396 ? 31.415 19.645 11.867 1.00 19.38 406 TYR A O 1
ATOM 2884 N N . LYS A 1 397 ? 31.916 17.479 11.561 1.00 15.43 407 LYS A N 1
ATOM 2885 C CA . LYS A 1 397 ? 31.276 17.040 12.797 1.00 15.46 407 LYS A CA 1
ATOM 2886 C C . LYS A 1 397 ? 32.331 16.603 13.803 1.00 13.70 407 LYS A C 1
ATOM 2887 O O . LYS A 1 397 ? 33.319 15.954 13.441 1.00 13.37 407 LYS A O 1
ATOM 2893 N N . GLU A 1 398 ? 32.105 16.927 15.077 1.00 12.56 408 GLU A N 1
ATOM 2894 C CA . GLU A 1 398 ? 32.977 16.499 16.164 1.00 12.76 408 GLU A CA 1
ATOM 2895 C C . GLU A 1 398 ? 32.185 15.696 17.189 1.00 11.05 408 GLU A C 1
ATOM 2896 O O . GLU A 1 398 ? 31.080 16.086 17.575 1.00 12.68 408 GLU A O 1
ATOM 2902 N N . VAL A 1 399 ? 32.752 14.560 17.602 1.00 11.06 409 VAL A N 1
ATOM 2903 C CA . VAL A 1 399 ? 32.046 13.610 18.453 1.00 11.08 409 VAL A CA 1
ATOM 2904 C C . VAL A 1 399 ? 31.638 14.250 19.775 1.00 11.38 409 VAL A C 1
ATOM 2905 O O . VAL A 1 399 ? 32.382 15.041 20.371 1.00 11.21 409 VAL A O 1
ATOM 2909 N N . ARG A 1 400 ? 30.438 13.916 20.224 1.00 12.10 410 ARG A N 1
ATOM 2910 C CA . ARG A 1 400 ? 29.963 14.255 21.556 1.00 12.05 410 ARG A CA 1
ATOM 2911 C C . ARG A 1 400 ? 29.348 13.019 22.188 1.00 15.37 410 ARG A C 1
ATOM 2912 O O . ARG A 1 400 ? 28.643 12.259 21.519 1.00 15.98 410 ARG A O 1
ATOM 2920 N N . ILE A 1 401 ? 29.624 12.815 23.467 1.00 14.62 411 ILE A N 1
ATOM 2921 C CA . ILE A 1 401 ? 28.999 11.753 24.249 1.00 15.29 411 ILE A CA 1
ATOM 2922 C C . ILE A 1 401 ? 27.684 12.278 24.786 1.00 18.79 411 ILE A C 1
ATOM 2923 O O . ILE A 1 401 ? 27.595 13.431 25.210 1.00 17.95 411 ILE A O 1
ATOM 2928 N N . LYS A 1 402 ? 26.659 11.433 24.799 1.00 22.48 412 LYS A N 1
ATOM 2929 C CA . LYS A 1 402 ? 25.388 11.861 25.374 1.00 25.02 412 LYS A CA 1
ATOM 2930 C C . LYS A 1 402 ? 24.939 11.008 26.561 1.00 27.48 412 LYS A C 1
ATOM 2931 O O . LYS A 1 402 ? 25.298 9.831 26.674 1.00 27.36 412 LYS A O 1
#

Organism: Enterococcus faecalis (NCBI:txid1351)

Nearest PDB structures (foldseek):
  4zoq-assembly7_O  TM=9.037E-01  e=2.074E-27  Bacillus licheniformis
  4zoq-assembly5_M  TM=9.053E-01  e=3.187E-27  Bacillus licheniformis
  5yl7-assembly1_A  TM=7.373E-01  e=4.435E-16  Pseudoalteromonas arctica
  3lpc-assembly1_A  TM=7.376E-01  e=4.042E-15  Dichelobacter nodosus
  3ti7-assembly1_A  TM=7.499E-01  e=6.807E-14  Dichelobacter nodosus VCS1703A

Radius of gyration: 20.62 Å; Cα contacts (8 Å, |Δi|>4): 879; chains: 1; bounding box: 46×58×53 Å

Sequence (372 aa):
NISFFIDNSQTTAIEEIESELSSEKVDYIQEIGL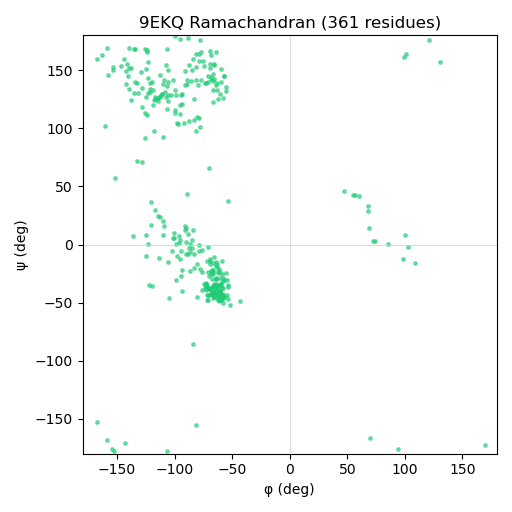VSFKNLDDSDRKFIGKYFNVSEGKKLPDFKKPENINILNKDFKSFNWPYKKILSSHIDPVKEQLGKDITIALLIDSGIIDRLHPNLQDDNNLLRLLKNYVNDIELDEYGHGTQVAGVIDTIAPRVNLNSYKVMDGTDGNSINMLKAIVDATNDQVDIINVSLGSYKNMEIDDERFTVEAFRKVVNYARKNNNILIVASAGNESSRDISTGKHIPGGLESVITVGATKKSGDIADYSNYGSNVSIYGPAGGYGDNYKITGQIDAREMMMTYYPTSLVSPLGKAADFPDGYTLSFGTSLATPEVSAALAAIMSKNVDNSKDSNEVLNTLFENADSFIDKMLKYKEVRIK

Foldseek 3Di:
DFKDAADPVCVVVVVVLCVVDDVVQWDADVLRRMIDGPPDDPVSLVSNVVRDPRVPTFAFAKKFFLVDACPDPLNVLFAVLVCVFAVPDDQVVLLFLAPAEEEQEEQAEQCPQPLNVQQQEAEDEDPDDDRDSQFWLSHQQVQLLCNLNVNHHYYYQRQDNDGIGTCSSVLVSLQVVLVVVHAEYFASMKDDDPGDVSNVVVNLSSLVSSLVSSVVSLHAYFYEQHFQQEACVPDHIPPQLHPRHQYEFEDWPVRAGDNRTYDHPSHAAYGHAFDQDPCCVPVVHRDLSRFHKGFGHLVDDEVQCVVSVHDRGMYTHGGSSNGRSNLVSLLSRLCVVCPPPDDTSVVSVVVQQVQWDWDAHVHDIGTYGHHD

InterPro domains:
  IPR000209 Peptidase S8/S53 domain [PF00082] (133-394)
  IPR008357 Lantibiotic leader peptide-processing serine protease [PR01779] (111-123)
  IPR008357 Lantibiotic leader peptide-processing serine protease [PR01779] (186-201)
  IPR008357 Lantibiotic leader peptide-processing serine protease [PR01779] (236-251)
  IPR015500 Peptidase S8, subtilisin-related [PR00723] (133-152)
  IPR015500 Peptidase S8, subtilisin-related [PR00723] (169-182)
  IPR015500 Peptidase S8, subtilisin-related [PR00723] (356-372)
  IPR023827 Peptidase S8, subtilisin, Asp-active site [PS00136] (138-149)
  IPR023828 Peptidase S8, subtilisin, Ser-active site [PS00138] (357-367)
  IPR036852 Peptidase S8/S53 domain superfamily [G3DSA:3.40.50.200] (110-406)
  IPR036852 Peptidase S8/S53 domain superfamily [SSF52743] (132-397)
  IPR050131 Subtilisin-like serine protease [PTHR43806] (44-378)

B-factor: mean 21.42, std 10.8, range [8.03, 81.09]

Secondary structure (DSSP, 8-state):
-EEEE--GGGHHHHHHHHHHS-GGGEEEEGGGTEEEE-S--HHHHHHHTTTS-GGG-B-PPEEEE----TTSGGGTTT-HHHHHHHTT--TTTTTTTTT-EEEEEES---TT-TTSSSS--EEEESS-S--S-SSSHHHHHHHHHHHHSTT-EEEEEE--SSS-EEHHHHHHHHHHHHHTT-SEEEE-EEB-----HHHHHHHHHHHHHHHHHHHHTT-EEEEE--SS--BTT----BSTTSTT-EEEEEE-TTSSBPTT--BSTT--EEEE---S-TTHHHH----GGGSEEEE--TTS--HHHHHTTPPTTEEEE-SHHHHHHHHHHHHHHHHHTTSSS---HHHHHHHHHHHSEEEE----EEEE----